Protein AF-A0AAW0N883-F1 (afdb_monomer)

Sequence (454 aa):
MCVWSLQRDTCVWSLQMDVCLEFTDGHVCLEFTDGHVRLEFTDGHVCLEFTDGHVCLEFTDGHVCLEFTDGHVCLEFTDGHVCLEFTDGHVCLEFTDGHVCLEFTEGRVCLEFTDGHVCLEFTDGHVCLEFTDGHVCLEFTDGHFTDGHVCLEFTDGHVCLEFTEGHVCLEFTDGHVCLVFTEGHVCLEFTDGHVCLEFTDGHVCLEFTDGHVCLEFTDGHVCLEFTDGHVCLEFTDGHVCLEFTDGHVCLEFTDGHVCLVFTEGHFTDGHVCLEFTDGHVCLEFTDGHVCLEFTYGHVCLEFTDGHVCLEFTYGHVCLEFTDGHVCLEFTDGHVCLEFTEGHVCLEFTDGHVCLEFTEGHVCLEFTDGHVCLEFTEGHVCLEFTDGHVCLEFTDGHVCLEFTEGHVCLEFTDGHVCLEFTDGHVCLEFTEGHVCLEFTDGHVCLEFTEGHVCL

Organism: NCBI:txid88201

pLDDT: mean 79.42, std 11.57, range [26.62, 93.44]

Nearest PDB structures (foldseek):
  7usl-assembly1_C  TM=2.737E-01  e=2.605E-02  Bordetella pertussis
  8vbb-assembly1_A  TM=4.787E-01  e=6.406E-01  Escherichia coli ETEC H10407

Secondary structure (DSSP, 8-state):
----B--S-----EEES-EEEEE-SSEEEEEEEESEEEEEESSSEEEEEESSSEEEEEESSSEEEEEESSSEEEEEESSSEEEEEESSSEEEEEESSSEEEEEESSSEEEEEESSSEEEEEESSSEEEEEESSSEEEEEE--S--SS-EEEEEESSSEEEEEESSSEEEEEESSSEEEEEESSSEEEEEESSSEEEEEESSSEEEEEESSSEEEEEESSSEEEEEESS-EEEEEESS-EEEEEESS-EEEEEESS-EEEEEE---S---EEEEEEESS-EEEEEESSEEEEEEEEEEEEEEEESS-EEEEEEEEEEEEEEEEEEEEEEEEEEEEEEEEEEEEEEEEEEEEEEEEEEEEEEEEEEEEEEEEEEEEEEEEEEEEEEEEEEEEEEEEEEEEEEEEEEEEEEEEEEEEEEEEEEEEEEEEEEESS-EEEEEESS-EEEEEESS-EEE-

Structure (mmCIF, N/CA/C/O backbone):
data_AF-A0AAW0N883-F1
#
_entry.id   AF-A0AAW0N883-F1
#
loop_
_atom_site.group_PDB
_atom_site.id
_atom_site.type_symbol
_atom_site.label_atom_id
_atom_site.label_alt_id
_atom_site.label_comp_id
_atom_site.label_asym_id
_atom_site.label_entity_id
_atom_site.label_seq_id
_atom_site.pdbx_PDB_ins_code
_atom_site.Cartn_x
_atom_site.Cartn_y
_atom_site.Cartn_z
_atom_site.occupancy
_atom_site.B_iso_or_equiv
_atom_site.auth_seq_id
_atom_site.auth_comp_id
_atom_site.auth_asym_id
_atom_site.auth_atom_id
_atom_site.pdbx_PDB_model_num
ATOM 1 N N . MET A 1 1 ? 24.106 11.051 -55.561 1.00 28.86 1 MET A N 1
ATOM 2 C CA . MET A 1 1 ? 23.904 9.588 -55.616 1.00 28.86 1 MET A CA 1
ATOM 3 C C . MET A 1 1 ? 25.074 8.920 -56.320 1.00 28.86 1 MET A C 1
ATOM 5 O O . MET A 1 1 ? 25.087 8.837 -57.543 1.00 28.86 1 MET A O 1
ATOM 9 N N . CYS A 1 2 ? 26.056 8.468 -55.549 1.00 26.62 2 CYS A N 1
ATOM 10 C CA . CYS A 1 2 ? 27.020 7.457 -55.973 1.00 26.62 2 CYS A CA 1
ATOM 11 C C . CYS A 1 2 ? 26.987 6.379 -54.889 1.00 26.62 2 CYS A C 1
ATOM 13 O O . CYS A 1 2 ? 27.340 6.687 -53.759 1.00 26.62 2 CYS A O 1
ATOM 15 N N . VAL A 1 3 ? 26.534 5.170 -55.222 1.00 28.33 3 VAL A N 1
ATOM 16 C CA . VAL A 1 3 ? 26.579 4.010 -54.318 1.00 28.33 3 VAL A CA 1
ATOM 17 C C . VAL A 1 3 ? 27.965 3.380 -54.460 1.00 28.33 3 VAL A C 1
ATOM 19 O O . VAL A 1 3 ? 28.366 3.043 -55.578 1.00 28.33 3 VAL A O 1
ATOM 22 N N . TRP A 1 4 ? 28.707 3.255 -53.361 1.00 41.22 4 TRP A N 1
ATOM 23 C CA . TRP A 1 4 ? 29.978 2.530 -53.306 1.00 41.22 4 TRP A CA 1
ATOM 24 C C . TRP A 1 4 ? 29.843 1.381 -52.306 1.00 41.22 4 TRP A C 1
ATOM 26 O O . TRP A 1 4 ? 29.486 1.617 -51.162 1.00 41.22 4 TRP A O 1
ATOM 36 N N . SER A 1 5 ? 30.157 0.158 -52.740 1.00 34.50 5 SER A N 1
ATOM 37 C CA . SER A 1 5 ? 30.382 -0.997 -51.863 1.00 34.50 5 SER A CA 1
ATOM 38 C C . SER A 1 5 ? 31.886 -1.074 -51.592 1.00 34.50 5 SER A C 1
ATOM 40 O O . SER A 1 5 ? 32.677 -1.228 -52.530 1.00 34.50 5 SER A O 1
ATOM 42 N N . LEU A 1 6 ? 32.290 -0.895 -50.335 1.00 44.47 6 LEU A N 1
ATOM 43 C CA . LEU A 1 6 ? 33.683 -0.970 -49.894 1.00 44.47 6 LEU A CA 1
ATOM 44 C C . LEU A 1 6 ? 33.851 -2.198 -48.997 1.00 44.47 6 LEU A C 1
ATOM 46 O O . LEU A 1 6 ? 33.347 -2.234 -47.883 1.00 44.47 6 LEU A O 1
ATOM 50 N N . GLN A 1 7 ? 34.578 -3.205 -49.487 1.00 38.75 7 GLN A N 1
ATOM 51 C CA . GLN A 1 7 ? 35.046 -4.329 -48.676 1.00 38.75 7 GLN A CA 1
ATOM 52 C C . GLN A 1 7 ? 36.512 -4.103 -48.306 1.00 38.75 7 GLN A C 1
ATOM 54 O O . GLN A 1 7 ? 37.372 -4.120 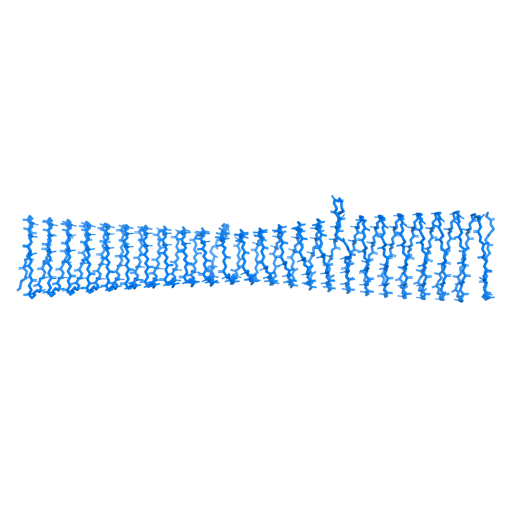-49.189 1.00 38.75 7 GLN A O 1
ATOM 59 N N . ARG A 1 8 ? 36.753 -3.974 -46.993 1.00 45.19 8 ARG A N 1
ATOM 60 C CA . ARG A 1 8 ? 38.046 -3.836 -46.298 1.00 45.19 8 ARG A CA 1
ATOM 61 C C . ARG A 1 8 ? 38.832 -2.567 -46.619 1.00 45.19 8 ARG A C 1
ATOM 63 O O . ARG A 1 8 ? 39.471 -2.511 -47.657 1.00 45.19 8 ARG A O 1
ATOM 70 N N . ASP A 1 9 ? 38.843 -1.619 -45.680 1.00 45.81 9 ASP A N 1
ATOM 71 C CA . ASP A 1 9 ? 40.021 -0.837 -45.260 1.00 45.81 9 ASP A CA 1
ATOM 72 C C . ASP A 1 9 ? 39.614 0.168 -44.162 1.00 45.81 9 ASP A C 1
ATOM 74 O O . ASP A 1 9 ? 38.611 0.866 -44.299 1.00 45.81 9 ASP A O 1
ATOM 78 N N . THR A 1 10 ? 40.403 0.272 -43.086 1.00 41.50 10 THR A N 1
ATOM 79 C CA . THR A 1 10 ? 40.262 1.309 -42.048 1.00 41.50 10 THR A CA 1
ATOM 80 C C . THR A 1 10 ? 40.417 2.693 -42.683 1.00 41.50 10 THR A C 1
ATOM 82 O O . THR A 1 10 ? 41.489 3.044 -43.178 1.00 41.50 10 THR A O 1
ATOM 85 N N . CYS A 1 11 ? 39.346 3.483 -42.688 1.00 46.03 11 CYS A N 1
ATOM 86 C CA . CYS A 1 11 ? 39.259 4.749 -43.411 1.00 46.03 11 CYS A CA 1
ATOM 87 C C . CYS A 1 11 ? 38.809 5.864 -42.466 1.00 46.03 11 CYS A C 1
ATOM 89 O O . CYS A 1 11 ? 37.650 5.850 -42.092 1.00 46.03 11 CYS A O 1
ATOM 91 N N . VAL A 1 12 ? 39.685 6.825 -42.139 1.00 44.03 12 VAL A N 1
ATOM 92 C CA . VAL A 1 12 ? 39.333 8.046 -41.381 1.00 44.03 12 VAL A CA 1
ATOM 93 C C . VAL A 1 12 ? 39.118 9.202 -42.363 1.00 44.03 12 VAL A C 1
ATOM 95 O O . VAL A 1 12 ? 40.051 9.575 -43.080 1.00 44.03 12 VAL A O 1
ATOM 98 N N . TRP A 1 13 ? 37.909 9.769 -42.406 1.00 56.28 13 TRP A N 1
ATOM 99 C CA . TRP A 1 13 ? 37.547 10.918 -43.249 1.00 56.28 13 TRP A CA 1
ATOM 100 C C . TRP A 1 13 ? 36.710 11.923 -42.448 1.00 56.28 13 TRP A C 1
ATOM 102 O O . TRP A 1 13 ? 35.840 11.503 -41.695 1.00 56.28 13 TRP A O 1
ATOM 112 N N . SER A 1 14 ? 36.947 13.223 -42.667 1.00 52.41 14 SER A N 1
ATOM 113 C CA . SER A 1 14 ? 36.079 14.318 -42.208 1.00 52.41 14 SER A CA 1
ATOM 114 C C . SER A 1 14 ? 35.226 14.791 -43.389 1.00 52.41 14 SER A C 1
ATOM 116 O O . SER A 1 14 ? 35.772 15.126 -44.451 1.00 52.41 14 SER A O 1
ATOM 118 N N . LEU A 1 15 ? 33.899 14.739 -43.244 1.00 63.50 15 LEU A N 1
ATOM 119 C CA . LEU A 1 15 ? 32.936 14.962 -44.328 1.00 63.50 15 LEU A CA 1
ATOM 120 C C . LEU A 1 15 ? 31.948 16.091 -43.988 1.00 63.50 15 LEU A C 1
ATOM 122 O O . LEU A 1 15 ? 31.505 16.235 -42.853 1.00 63.50 15 LEU A O 1
ATOM 126 N N . GLN A 1 16 ? 31.612 16.889 -45.008 1.00 59.91 16 GLN A N 1
ATOM 127 C CA . GLN A 1 16 ? 30.646 17.993 -44.937 1.00 59.91 16 GLN A CA 1
ATOM 128 C C . GLN A 1 16 ? 29.803 17.997 -46.230 1.00 59.91 16 GLN A C 1
ATOM 130 O O . GLN A 1 16 ? 29.987 18.833 -47.121 1.00 59.91 16 GLN A O 1
ATOM 135 N N . MET A 1 17 ? 29.001 16.941 -46.418 1.00 65.25 17 MET A N 1
ATOM 136 C CA . MET A 1 17 ? 28.198 16.670 -47.624 1.00 65.25 17 MET A CA 1
ATOM 137 C C . MET A 1 17 ? 27.158 15.565 -47.369 1.00 65.25 17 MET A C 1
ATOM 139 O O . MET A 1 17 ? 27.331 14.781 -46.444 1.00 65.25 17 MET A O 1
ATOM 143 N N . ASP A 1 18 ? 26.156 15.427 -48.245 1.00 73.81 18 ASP A N 1
ATOM 144 C CA . ASP A 1 18 ? 25.191 14.317 -48.176 1.00 73.81 18 ASP A CA 1
ATOM 145 C C . ASP A 1 18 ? 25.838 12.966 -48.546 1.00 73.81 18 ASP A C 1
ATOM 147 O O . ASP A 1 18 ? 26.464 12.838 -49.611 1.00 73.81 18 ASP A O 1
ATOM 151 N N . VAL A 1 19 ? 25.653 11.940 -47.709 1.00 77.44 19 VAL A N 1
ATOM 152 C CA . VAL A 1 19 ? 26.286 10.614 -47.858 1.00 77.44 19 VAL A CA 1
ATOM 153 C C . VAL A 1 19 ? 25.252 9.485 -47.806 1.00 77.44 19 VAL A C 1
ATOM 155 O O . VAL A 1 19 ? 24.372 9.485 -46.954 1.00 77.44 19 VAL A O 1
ATOM 158 N N . CYS A 1 20 ? 25.377 8.508 -48.719 1.00 78.19 20 CYS A N 1
ATOM 159 C CA . CYS A 1 20 ? 24.611 7.252 -48.710 1.00 78.19 20 CYS A CA 1
ATOM 160 C C . CYS A 1 20 ? 25.530 6.054 -49.019 1.00 78.19 20 CYS A C 1
ATOM 162 O O . CYS A 1 20 ? 26.065 6.009 -50.134 1.00 78.19 20 CYS A O 1
ATOM 164 N N . LEU A 1 21 ? 25.735 5.118 -48.079 1.00 79.00 21 LEU A N 1
ATOM 165 C CA . LEU A 1 21 ? 26.652 3.966 -48.227 1.00 79.00 21 LEU A CA 1
ATOM 166 C C . LEU A 1 21 ? 26.127 2.686 -47.548 1.00 79.00 21 LEU A C 1
ATOM 168 O O . LEU A 1 21 ? 25.365 2.765 -46.595 1.00 79.00 21 LEU A O 1
ATOM 172 N N . GLU A 1 22 ? 26.606 1.527 -48.014 1.00 79.69 22 GLU A N 1
ATOM 173 C CA . GLU A 1 22 ? 26.299 0.192 -47.472 1.00 79.69 22 GLU A CA 1
ATOM 174 C C . GLU A 1 22 ? 27.605 -0.562 -47.149 1.00 79.69 22 GLU A C 1
ATOM 176 O O . GLU A 1 22 ? 28.523 -0.617 -47.983 1.00 79.69 22 GLU A O 1
ATOM 181 N N . PHE A 1 23 ? 27.678 -1.178 -45.967 1.00 80.75 23 PHE A N 1
ATOM 182 C CA . PHE A 1 23 ? 28.825 -1.938 -45.467 1.00 80.75 23 PHE A CA 1
ATOM 183 C C . PHE A 1 23 ? 28.403 -3.331 -44.988 1.00 80.75 23 PHE A C 1
ATOM 185 O O . PHE A 1 23 ? 27.416 -3.494 -44.280 1.00 80.75 23 PHE A O 1
ATOM 192 N N . THR A 1 24 ? 29.180 -4.355 -45.346 1.00 74.06 24 THR A N 1
ATOM 193 C CA . THR A 1 24 ? 28.873 -5.749 -44.974 1.00 74.06 24 THR A CA 1
ATOM 194 C C . THR A 1 24 ? 29.702 -6.290 -43.812 1.00 74.06 24 THR A C 1
ATOM 196 O O . THR A 1 24 ? 29.228 -7.175 -43.117 1.00 74.06 24 THR A O 1
ATOM 199 N N . ASP A 1 25 ? 30.961 -5.857 -43.669 1.00 71.25 25 ASP A N 1
ATOM 200 C CA . ASP A 1 25 ? 31.864 -6.258 -42.581 1.00 71.25 25 ASP A CA 1
ATOM 201 C C . ASP A 1 25 ? 33.001 -5.235 -42.396 1.00 71.25 25 ASP A C 1
ATOM 203 O O . ASP A 1 25 ? 33.308 -4.445 -43.297 1.00 71.25 25 ASP A O 1
ATOM 207 N N . GLY A 1 26 ? 33.675 -5.280 -41.242 1.00 75.94 26 GLY A N 1
ATOM 208 C CA . GLY A 1 26 ? 34.957 -4.602 -41.023 1.00 75.94 26 GLY A CA 1
ATOM 209 C C . GLY A 1 26 ? 34.969 -3.569 -39.897 1.00 75.94 26 GLY A C 1
ATOM 210 O O . GLY A 1 26 ? 34.112 -3.568 -39.025 1.00 75.94 26 GLY A O 1
ATOM 211 N N . HIS A 1 27 ? 36.005 -2.724 -39.896 1.00 81.81 27 HIS A N 1
ATOM 212 C CA . HIS A 1 27 ? 36.180 -1.636 -38.930 1.00 81.81 27 HIS A CA 1
ATOM 213 C C . HIS A 1 27 ? 35.985 -0.291 -39.635 1.00 81.81 27 HIS A C 1
ATOM 215 O O . HIS A 1 27 ? 36.748 0.021 -40.558 1.00 81.81 27 HIS A O 1
ATOM 221 N N . VAL A 1 28 ? 35.006 0.500 -39.200 1.00 82.44 28 VAL A N 1
ATOM 222 C CA . VAL A 1 28 ? 34.668 1.803 -39.793 1.00 82.44 28 VAL A CA 1
ATOM 223 C C . VAL A 1 28 ? 34.820 2.899 -38.741 1.00 82.44 28 VAL A C 1
ATOM 225 O O . VAL A 1 28 ? 34.260 2.778 -37.659 1.00 82.44 28 VAL A O 1
ATOM 228 N N . CYS A 1 29 ? 35.587 3.952 -39.055 1.00 82.81 29 CYS A N 1
ATOM 229 C CA . CYS A 1 29 ? 35.807 5.094 -38.159 1.00 82.81 29 CYS A CA 1
ATOM 230 C C . CYS A 1 29 ? 35.694 6.425 -38.921 1.00 82.81 29 CYS A C 1
ATOM 232 O O . CYS A 1 29 ? 36.586 6.717 -39.717 1.00 82.81 29 CYS A O 1
ATOM 234 N N . LEU A 1 30 ? 34.645 7.228 -38.718 1.00 81.44 30 LEU A N 1
ATOM 235 C CA . LEU A 1 30 ? 34.397 8.460 -39.497 1.00 81.44 30 LEU A CA 1
ATOM 236 C C . LEU A 1 30 ? 33.946 9.632 -38.616 1.00 81.44 30 LEU A C 1
ATOM 238 O O . LEU A 1 30 ? 33.353 9.418 -37.568 1.00 81.44 30 LEU A O 1
ATOM 242 N N . GLU A 1 31 ? 34.177 10.857 -39.095 1.00 83.00 31 GLU A N 1
ATOM 243 C CA . GLU A 1 31 ? 33.776 12.100 -38.424 1.00 83.00 31 GLU A CA 1
ATOM 244 C C . GLU A 1 31 ? 32.958 12.979 -39.387 1.00 83.00 31 GLU A C 1
ATOM 246 O O . GLU A 1 31 ? 33.355 13.228 -40.537 1.00 83.00 31 GLU A O 1
ATOM 251 N N . PHE A 1 32 ? 31.814 13.470 -38.919 1.00 81.94 32 PHE A N 1
ATOM 252 C CA . PHE A 1 32 ? 30.891 14.313 -39.669 1.00 81.94 32 PHE A CA 1
ATOM 253 C C . PHE A 1 32 ? 30.612 15.602 -38.904 1.00 81.94 32 PHE A C 1
ATOM 255 O O . PHE A 1 32 ? 30.341 15.597 -37.710 1.00 81.94 32 PHE A O 1
ATOM 262 N N . THR A 1 33 ? 30.651 16.723 -39.619 1.00 79.56 33 THR A N 1
ATOM 263 C CA . THR A 1 33 ? 30.409 18.041 -39.005 1.00 79.56 33 THR A CA 1
ATOM 264 C C . THR A 1 33 ? 29.004 18.575 -39.254 1.00 79.56 33 THR A C 1
ATOM 266 O O . THR A 1 33 ? 28.511 19.321 -38.421 1.00 79.56 33 THR A O 1
ATOM 269 N N . ASP A 1 34 ? 28.395 18.250 -40.400 1.00 75.94 34 ASP A N 1
ATOM 270 C CA . ASP A 1 34 ? 27.036 18.656 -40.796 1.00 75.94 34 ASP A CA 1
ATOM 271 C C . ASP A 1 34 ? 26.612 17.873 -42.065 1.00 75.94 34 ASP A C 1
ATOM 273 O O . ASP A 1 34 ? 27.469 17.405 -42.833 1.00 75.94 34 ASP A O 1
ATOM 277 N N . GLY A 1 35 ? 25.308 17.785 -42.336 1.00 79.44 35 GLY A N 1
ATOM 278 C CA . GLY A 1 35 ? 24.719 17.242 -43.566 1.00 79.44 35 GLY A CA 1
ATOM 279 C C . GLY A 1 35 ? 23.687 16.129 -43.352 1.00 79.44 35 GLY A C 1
ATOM 280 O O . GLY A 1 35 ? 23.312 15.803 -42.229 1.00 79.44 35 GLY A O 1
ATOM 281 N N . HIS A 1 36 ? 23.213 15.538 -44.457 1.00 83.69 36 HIS A N 1
ATOM 282 C CA . HIS A 1 36 ? 22.334 14.365 -44.420 1.00 83.69 36 HIS A CA 1
ATOM 283 C C . HIS A 1 36 ? 23.135 13.068 -44.606 1.00 83.69 36 HIS A C 1
ATOM 285 O O . HIS A 1 36 ? 23.721 12.836 -45.670 1.00 83.69 36 HIS A O 1
ATOM 291 N N . VAL A 1 37 ? 23.131 12.192 -43.603 1.00 85.94 37 VAL A N 1
ATOM 292 C CA . VAL A 1 37 ? 23.878 10.927 -43.615 1.00 85.94 37 VAL A CA 1
ATOM 293 C C . VAL A 1 37 ? 22.913 9.748 -43.563 1.00 85.94 37 VAL A C 1
ATOM 295 O O . VAL A 1 37 ? 22.081 9.669 -42.669 1.00 85.94 37 VAL A O 1
ATOM 298 N N . ARG A 1 38 ? 23.036 8.820 -44.521 1.00 88.06 38 ARG A N 1
ATOM 299 C CA . ARG A 1 38 ? 22.338 7.529 -44.520 1.00 88.06 38 ARG A CA 1
ATOM 300 C C . ARG A 1 38 ? 23.330 6.378 -44.681 1.00 88.06 38 ARG A C 1
ATOM 302 O O . ARG A 1 38 ? 23.991 6.318 -45.716 1.00 88.06 38 ARG A O 1
ATOM 309 N N . LEU A 1 39 ? 23.448 5.472 -43.715 1.00 86.19 39 LEU A N 1
ATOM 310 C CA . LEU A 1 39 ? 24.367 4.326 -43.807 1.00 86.19 39 LEU A CA 1
ATOM 311 C C . LEU A 1 39 ? 23.680 3.029 -43.377 1.00 86.19 39 LEU A C 1
ATOM 313 O O . LEU A 1 39 ? 22.863 3.044 -42.468 1.00 86.19 39 LEU A O 1
ATOM 317 N N . GLU A 1 40 ? 24.046 1.918 -44.007 1.00 86.50 40 GLU A N 1
ATOM 318 C CA . GLU A 1 40 ? 23.516 0.588 -43.682 1.00 86.50 40 GLU A CA 1
ATOM 319 C C . GLU A 1 40 ? 24.689 -0.369 -43.402 1.00 86.50 40 GLU A C 1
ATOM 321 O O . GLU A 1 40 ? 25.656 -0.414 -44.175 1.00 86.50 40 GLU A O 1
ATOM 326 N N . PHE A 1 41 ? 24.626 -1.113 -42.296 1.00 86.31 41 PHE A N 1
ATOM 327 C CA . PHE A 1 41 ? 25.672 -2.018 -41.814 1.00 86.31 41 PHE A CA 1
ATOM 328 C C . PHE A 1 41 ? 25.101 -3.399 -41.486 1.00 86.31 41 PHE A C 1
ATOM 330 O O . PHE A 1 41 ? 24.129 -3.526 -40.750 1.00 86.31 41 PHE A O 1
ATOM 337 N N . THR A 1 42 ? 25.731 -4.459 -41.993 1.00 84.38 42 THR A N 1
ATOM 338 C CA . THR A 1 42 ? 25.331 -5.833 -41.639 1.00 84.38 42 THR A CA 1
ATOM 339 C C . THR A 1 42 ? 26.028 -6.357 -40.379 1.00 84.38 42 THR A C 1
ATOM 341 O O . THR A 1 42 ? 25.397 -7.048 -39.597 1.00 84.38 42 THR A O 1
ATOM 344 N N . ASP A 1 43 ? 27.325 -6.089 -40.210 1.00 77.62 43 ASP A N 1
ATOM 345 C CA . ASP A 1 43 ? 28.148 -6.568 -39.086 1.00 77.62 43 ASP A CA 1
ATOM 346 C C . ASP A 1 43 ? 29.455 -5.744 -39.031 1.00 77.62 43 ASP A C 1
ATOM 348 O O . ASP A 1 43 ? 29.847 -5.102 -40.017 1.00 77.62 43 ASP A O 1
ATOM 352 N N . GLY A 1 44 ? 30.173 -5.786 -37.911 1.00 81.62 44 GLY A N 1
ATOM 353 C CA . GLY A 1 44 ? 31.506 -5.213 -37.748 1.00 81.62 44 GLY A CA 1
ATOM 354 C C . GLY A 1 44 ? 31.673 -4.348 -36.502 1.00 81.62 44 GLY A C 1
ATOM 355 O O . GLY A 1 44 ? 30.895 -4.402 -35.558 1.00 81.62 44 GLY A O 1
ATOM 356 N N . HIS A 1 45 ? 32.742 -3.552 -36.495 1.00 85.25 45 HIS A N 1
ATOM 357 C CA . HIS A 1 45 ? 33.019 -2.574 -35.445 1.00 85.25 45 HIS A CA 1
ATOM 358 C C . HIS A 1 45 ? 32.927 -1.164 -36.029 1.00 85.25 45 HIS A C 1
ATOM 360 O O . HIS A 1 45 ? 33.703 -0.814 -36.927 1.00 85.25 45 HIS A O 1
ATOM 366 N N . VAL A 1 46 ? 32.014 -0.350 -35.515 1.00 87.12 46 VAL A N 1
ATOM 367 C CA . VAL A 1 46 ? 31.719 0.981 -36.052 1.00 87.12 46 VAL A CA 1
ATOM 368 C C . VAL A 1 46 ? 31.945 2.036 -34.976 1.00 87.12 46 VAL A C 1
ATOM 370 O O . VAL A 1 46 ? 31.438 1.903 -33.869 1.00 87.12 46 VAL A O 1
ATOM 373 N N . CYS A 1 47 ? 32.713 3.076 -35.305 1.00 87.94 47 CYS A N 1
ATOM 374 C CA . CYS A 1 47 ? 32.911 4.258 -34.466 1.00 87.94 47 CYS A CA 1
ATOM 375 C C . CYS A 1 47 ? 32.630 5.523 -35.288 1.00 87.94 47 CYS A C 1
ATOM 377 O O . CYS A 1 47 ? 33.353 5.772 -36.253 1.00 87.94 47 CYS A O 1
ATOM 379 N N . LEU A 1 48 ? 31.606 6.313 -34.966 1.00 87.31 48 LEU A N 1
ATOM 380 C CA . LEU A 1 48 ? 31.297 7.541 -35.715 1.00 87.31 48 LEU A CA 1
ATOM 381 C C . LEU A 1 48 ? 31.085 8.724 -34.770 1.00 87.31 48 LEU A C 1
ATOM 383 O O . LEU A 1 48 ? 30.461 8.570 -33.729 1.00 87.31 48 LEU A O 1
ATOM 387 N N . GLU A 1 49 ? 31.558 9.895 -35.180 1.00 86.94 49 GLU A N 1
ATOM 388 C CA . GLU A 1 49 ? 31.376 11.157 -34.455 1.00 86.94 49 GLU A CA 1
ATOM 389 C C . GLU A 1 49 ? 30.587 12.140 -35.332 1.00 86.94 49 GLU A C 1
ATOM 391 O O . GLU A 1 49 ? 30.908 12.319 -36.516 1.00 86.94 49 GLU A O 1
ATOM 396 N N . PHE A 1 50 ? 29.558 12.774 -34.766 1.00 87.25 50 PHE A N 1
ATOM 397 C CA . PHE A 1 50 ? 28.678 13.728 -35.441 1.00 87.25 50 PHE A CA 1
ATOM 398 C C . PHE A 1 50 ? 28.522 15.010 -34.620 1.00 87.25 50 PHE A C 1
ATOM 400 O O . PHE A 1 50 ? 28.120 14.976 -33.462 1.00 87.25 50 PHE A O 1
ATOM 407 N N . THR A 1 51 ? 28.787 16.164 -35.233 1.00 85.56 51 THR A N 1
ATOM 408 C CA . THR A 1 51 ? 28.552 17.458 -34.569 1.00 85.56 51 THR A CA 1
ATOM 409 C C . THR A 1 51 ? 27.112 17.960 -34.726 1.00 85.56 51 THR A C 1
ATOM 411 O O . THR A 1 51 ? 26.566 18.502 -33.777 1.00 85.56 51 THR A O 1
ATOM 414 N N . ASP A 1 52 ? 26.520 17.836 -35.915 1.00 81.56 52 ASP A N 1
ATOM 415 C CA . ASP A 1 52 ? 25.162 18.307 -36.237 1.00 81.56 52 ASP A CA 1
ATOM 416 C C . ASP A 1 52 ? 24.668 17.591 -37.515 1.00 81.56 52 ASP A C 1
ATOM 418 O O . ASP A 1 52 ? 25.451 16.952 -38.234 1.00 81.56 52 ASP A O 1
ATOM 422 N N . GLY A 1 53 ? 23.382 17.719 -37.832 1.00 83.75 53 GLY A N 1
ATOM 423 C CA . GLY A 1 53 ? 22.784 17.300 -39.095 1.00 83.75 53 GLY A CA 1
ATOM 424 C C . GLY A 1 53 ? 21.617 16.327 -38.944 1.00 83.75 53 GLY A C 1
ATOM 425 O O . GLY A 1 53 ? 20.974 16.216 -37.903 1.00 83.75 53 GLY A O 1
ATOM 426 N N . HIS A 1 54 ? 21.309 15.626 -40.035 1.00 86.94 54 HIS A N 1
ATOM 427 C CA . HIS A 1 54 ? 20.254 14.615 -40.075 1.00 86.94 54 HIS A CA 1
ATOM 428 C C . HIS A 1 54 ? 20.866 13.249 -40.381 1.00 86.94 54 HIS A C 1
ATOM 430 O O . HIS A 1 54 ? 21.399 13.040 -41.476 1.00 86.94 54 HIS A O 1
ATOM 436 N N . VAL A 1 55 ? 20.760 12.313 -39.443 1.00 89.06 55 VAL A N 1
ATOM 437 C CA . VAL A 1 55 ? 21.436 11.015 -39.504 1.00 89.06 55 VAL A CA 1
ATOM 438 C C . VAL A 1 55 ? 20.413 9.884 -39.484 1.00 89.06 55 VAL A C 1
ATOM 440 O O . VAL A 1 55 ? 19.531 9.853 -38.632 1.00 89.06 55 VAL A O 1
ATOM 443 N N . CYS A 1 56 ? 20.531 8.950 -40.429 1.00 90.38 56 CYS A N 1
ATOM 444 C CA . CYS A 1 56 ? 19.752 7.714 -40.472 1.00 90.38 56 CYS A CA 1
ATOM 445 C C . CYS A 1 56 ? 20.689 6.510 -40.636 1.00 90.38 56 CYS A C 1
ATOM 447 O O . CYS A 1 56 ? 21.338 6.402 -41.679 1.00 90.38 56 CYS A O 1
ATOM 449 N N . LEU A 1 57 ? 20.779 5.614 -39.651 1.00 89.12 57 LEU A N 1
ATOM 450 C CA . LEU A 1 57 ? 21.639 4.424 -39.742 1.00 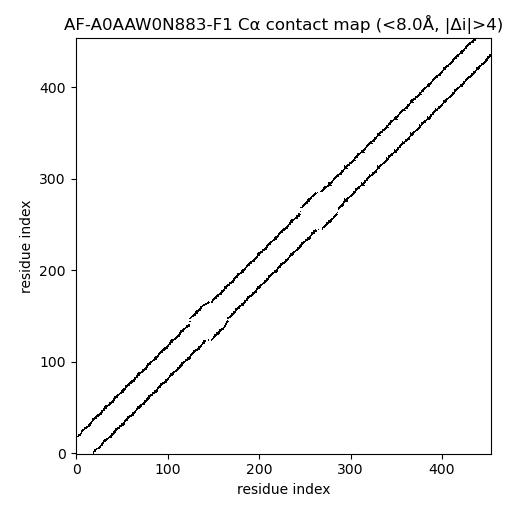89.12 57 LEU A CA 1
ATOM 451 C C . LEU A 1 57 ? 20.845 3.147 -39.466 1.00 89.12 57 LEU A C 1
ATOM 453 O O . LEU A 1 57 ? 20.031 3.123 -38.553 1.00 89.12 57 LEU A O 1
ATOM 457 N N . GLU A 1 58 ? 21.120 2.093 -40.227 1.00 89.69 58 GLU A N 1
ATOM 458 C CA . GLU A 1 58 ? 20.516 0.767 -40.042 1.00 89.69 58 GLU A CA 1
ATOM 459 C C . GLU A 1 58 ? 21.638 -0.251 -39.759 1.00 89.69 58 GLU A C 1
ATOM 461 O O . GLU A 1 58 ? 22.622 -0.314 -40.507 1.00 89.69 58 GLU A O 1
ATOM 466 N N . PHE A 1 59 ? 21.509 -1.034 -38.687 1.00 88.88 59 PHE A N 1
ATOM 467 C CA . PHE A 1 59 ? 22.479 -2.036 -38.238 1.00 88.88 59 PHE A CA 1
ATOM 468 C C . PHE A 1 59 ? 21.800 -3.388 -38.007 1.00 88.88 59 PHE A C 1
ATOM 470 O O . PHE A 1 59 ? 20.808 -3.484 -37.292 1.00 88.88 59 PHE A O 1
ATOM 477 N N . THR A 1 60 ? 22.353 -4.461 -38.572 1.00 87.25 60 THR A N 1
ATOM 478 C CA . THR A 1 60 ? 21.859 -5.820 -38.284 1.00 87.25 60 THR A CA 1
ATOM 479 C C . THR A 1 60 ? 22.523 -6.444 -37.051 1.00 87.25 60 THR A C 1
ATOM 481 O O . THR A 1 60 ? 21.839 -7.102 -36.283 1.00 87.25 60 THR A O 1
ATOM 484 N N . ASP A 1 61 ? 23.835 -6.278 -36.870 1.00 82.81 61 ASP A N 1
ATOM 485 C CA . ASP A 1 61 ? 24.612 -6.833 -35.748 1.00 82.81 61 ASP A CA 1
ATOM 486 C C . ASP A 1 61 ? 25.942 -6.053 -35.614 1.00 82.81 61 ASP A C 1
ATOM 488 O O . ASP A 1 61 ? 26.294 -5.234 -36.477 1.00 82.81 61 ASP A O 1
ATOM 492 N N . GLY A 1 62 ? 26.712 -6.321 -34.562 1.00 85.19 62 GLY A N 1
ATOM 493 C CA . GLY A 1 62 ? 28.089 -5.870 -34.389 1.00 85.19 62 GLY A CA 1
ATOM 494 C C . GLY A 1 62 ? 28.329 -5.064 -33.114 1.00 85.19 62 GLY A C 1
ATOM 495 O O . GLY A 1 62 ? 27.549 -5.073 -32.167 1.00 85.19 62 GLY A O 1
ATOM 496 N N . HIS A 1 63 ? 29.465 -4.367 -33.076 1.00 87.94 63 HIS A N 1
ATOM 497 C CA . HIS A 1 63 ? 29.835 -3.472 -31.981 1.00 87.94 63 HIS A CA 1
ATOM 498 C C . HIS A 1 63 ? 29.841 -2.026 -32.473 1.00 87.94 63 HIS A C 1
ATOM 500 O O . HIS A 1 63 ? 30.663 -1.663 -33.322 1.00 87.94 63 HIS A O 1
ATOM 506 N N . VAL A 1 64 ? 28.964 -1.194 -31.925 1.00 90.12 64 VAL A N 1
ATOM 507 C CA . VAL A 1 64 ? 28.731 0.170 -32.404 1.00 90.12 64 VAL A CA 1
ATOM 508 C C . VAL A 1 64 ? 29.003 1.172 -31.287 1.00 90.12 64 VAL A C 1
ATOM 510 O O . VAL A 1 64 ? 28.500 1.021 -30.180 1.00 90.12 64 VAL A O 1
ATOM 513 N N . CYS A 1 65 ? 29.804 2.197 -31.582 1.00 91.19 65 CYS A N 1
ATOM 514 C CA . CYS A 1 65 ? 30.042 3.339 -30.703 1.00 91.19 65 CYS A CA 1
ATOM 515 C C . CYS A 1 65 ? 29.791 4.639 -31.475 1.00 91.19 65 CYS A C 1
ATOM 517 O O . CYS A 1 65 ? 30.497 4.887 -32.454 1.00 91.19 65 CYS A O 1
ATOM 519 N N . LEU A 1 66 ? 28.816 5.458 -31.081 1.00 89.94 66 LEU A N 1
ATOM 520 C CA . LEU A 1 66 ? 28.531 6.730 -31.761 1.00 89.94 66 LEU A CA 1
ATOM 521 C C . LEU A 1 66 ? 28.479 7.887 -30.763 1.00 89.94 66 LEU A C 1
ATOM 523 O O . LEU A 1 66 ? 27.935 7.727 -29.676 1.00 89.94 66 LEU A O 1
ATOM 527 N N . GLU A 1 67 ? 28.995 9.042 -31.167 1.00 90.25 67 GLU A N 1
ATOM 528 C CA . GLU A 1 67 ? 28.942 10.286 -30.391 1.00 90.25 67 GLU A CA 1
ATOM 529 C C . GLU A 1 67 ? 28.239 11.370 -31.218 1.00 90.25 67 GLU A C 1
ATOM 531 O O . GLU A 1 67 ? 28.584 11.591 -32.387 1.00 90.25 67 GLU A O 1
ATOM 536 N N . PHE A 1 68 ? 27.250 12.034 -30.620 1.00 88.75 68 PHE A N 1
ATOM 537 C CA . PHE A 1 68 ? 26.443 13.081 -31.239 1.00 88.75 68 PHE A CA 1
ATOM 538 C C . PHE A 1 68 ? 26.403 14.329 -30.356 1.00 88.75 68 PHE A C 1
ATOM 540 O O . PHE A 1 68 ? 26.011 14.267 -29.194 1.00 88.75 68 PHE A O 1
ATOM 547 N N . THR A 1 69 ? 26.749 15.486 -30.920 1.00 87.50 69 THR A N 1
ATOM 548 C CA . THR A 1 69 ? 26.616 16.763 -30.200 1.00 87.50 69 THR A CA 1
ATOM 549 C C . THR A 1 69 ? 25.217 17.378 -30.340 1.00 87.50 69 THR A C 1
ATOM 551 O O . THR A 1 69 ? 24.690 17.878 -29.356 1.00 87.50 69 THR A O 1
ATOM 554 N N . ASP A 1 70 ? 24.621 17.372 -31.535 1.00 83.75 70 ASP A N 1
ATOM 555 C CA . ASP A 1 70 ? 23.280 17.920 -31.816 1.00 83.75 70 ASP A CA 1
ATOM 556 C C . ASP A 1 70 ? 22.705 17.264 -33.093 1.00 83.75 70 ASP A C 1
ATOM 558 O O . ASP A 1 70 ? 23.408 16.549 -33.822 1.00 83.75 70 ASP A O 1
ATOM 562 N N . GLY A 1 71 ? 21.433 17.519 -33.393 1.00 85.31 71 GLY A N 1
ATOM 563 C CA . GLY A 1 71 ? 20.795 17.208 -34.668 1.00 85.31 71 GLY A CA 1
ATOM 564 C C . GLY A 1 71 ? 19.563 16.311 -34.559 1.00 85.31 71 GLY A C 1
ATOM 565 O O . GLY A 1 71 ? 18.915 16.181 -33.522 1.00 85.31 71 GLY A O 1
ATOM 566 N N . HIS A 1 72 ? 19.196 15.702 -35.687 1.00 87.81 72 HIS A N 1
ATOM 567 C CA . HIS A 1 72 ? 18.080 14.763 -35.785 1.00 87.81 72 HIS A CA 1
ATOM 568 C C . HIS A 1 72 ? 18.594 13.374 -36.159 1.00 87.81 72 HIS A C 1
ATOM 570 O O . HIS A 1 72 ? 19.107 13.183 -37.267 1.00 87.81 72 HIS A O 1
ATOM 576 N N . VAL A 1 73 ? 18.414 12.402 -35.271 1.00 89.88 73 VAL A N 1
ATOM 577 C CA . VAL A 1 73 ? 18.999 11.065 -35.394 1.00 89.88 73 VAL A CA 1
ATOM 578 C C . VAL A 1 73 ? 17.902 10.004 -35.418 1.00 89.88 73 VAL A C 1
ATOM 580 O O . VAL A 1 73 ? 17.010 10.005 -34.575 1.00 89.88 73 VAL A O 1
ATOM 583 N N . CYS A 1 74 ? 17.968 9.096 -36.393 1.00 90.75 74 CYS A N 1
ATOM 584 C CA . CYS A 1 74 ? 17.117 7.910 -36.482 1.00 90.75 74 CYS A CA 1
ATOM 585 C C . CYS A 1 74 ? 17.988 6.663 -36.662 1.00 90.75 74 CYS A C 1
ATOM 587 O O . CYS A 1 74 ? 18.654 6.549 -37.693 1.00 90.75 74 CYS A O 1
ATOM 589 N N . LEU A 1 75 ? 18.013 5.745 -35.696 1.00 89.75 75 LEU A N 1
ATOM 590 C CA . LEU A 1 75 ? 18.803 4.513 -35.806 1.00 89.75 75 LEU A CA 1
ATOM 591 C C . LEU A 1 75 ? 17.927 3.271 -35.631 1.00 89.75 75 LEU A C 1
ATOM 593 O O . LEU A 1 75 ? 17.060 3.253 -34.767 1.00 89.75 75 LEU A O 1
ATOM 597 N N . GLU A 1 76 ? 18.195 2.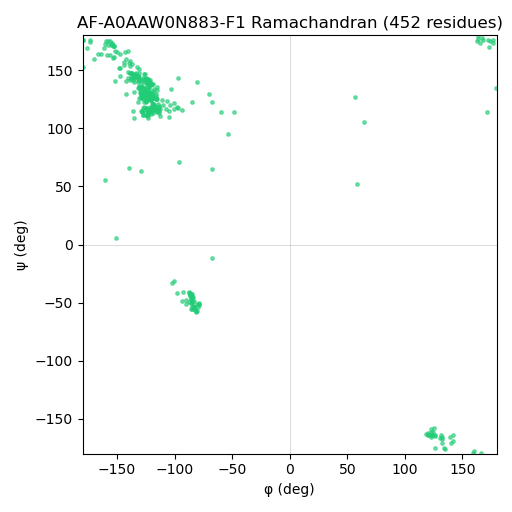236 -36.419 1.00 90.56 76 GLU A N 1
ATOM 598 C CA . GLU A 1 76 ? 17.540 0.928 -36.320 1.00 90.56 76 GLU A CA 1
ATOM 599 C C . GLU A 1 76 ? 18.607 -0.147 -36.085 1.00 90.56 76 GLU A C 1
ATOM 601 O O . GLU A 1 76 ? 19.598 -0.211 -36.822 1.00 90.56 76 GLU A O 1
ATOM 606 N N . PHE A 1 77 ? 18.413 -0.978 -35.064 1.00 89.19 77 PHE A N 1
ATOM 607 C CA . PHE A 1 77 ? 19.309 -2.063 -34.675 1.00 89.19 77 PHE A CA 1
ATOM 608 C C . PHE A 1 77 ? 18.533 -3.370 -34.522 1.00 89.19 77 PHE A C 1
ATOM 610 O O . PHE A 1 77 ? 17.544 -3.439 -33.797 1.00 89.19 77 PHE A O 1
ATOM 617 N N . THR A 1 78 ? 19.003 -4.440 -35.161 1.00 87.75 78 THR A N 1
ATOM 618 C CA . THR A 1 78 ? 18.426 -5.775 -34.940 1.00 87.75 78 THR A CA 1
ATOM 619 C C . THR A 1 78 ? 19.056 -6.497 -33.741 1.00 87.75 78 THR A C 1
ATOM 621 O O . THR A 1 78 ? 18.333 -7.137 -32.991 1.00 87.75 78 THR A O 1
ATOM 624 N N . ASP A 1 79 ? 20.376 -6.423 -33.556 1.00 84.62 79 ASP A N 1
ATOM 625 C CA . ASP A 1 79 ? 21.115 -7.069 -32.455 1.00 84.62 79 ASP A CA 1
ATOM 626 C C . ASP A 1 79 ? 22.480 -6.363 -32.262 1.00 84.62 79 ASP A C 1
ATOM 628 O O . ASP A 1 79 ? 22.864 -5.489 -33.051 1.00 84.62 79 ASP A O 1
ATOM 632 N N . GLY A 1 80 ? 23.238 -6.755 -31.240 1.00 86.19 80 GLY A N 1
ATOM 633 C CA . GLY A 1 80 ? 24.643 -6.407 -31.057 1.00 86.19 80 GLY A CA 1
ATOM 634 C C . GLY A 1 80 ? 24.954 -5.704 -29.736 1.00 86.19 80 GLY A C 1
ATOM 635 O O . GLY A 1 80 ? 24.196 -5.730 -28.770 1.00 86.19 80 GLY A O 1
ATOM 636 N N . HIS A 1 81 ? 26.131 -5.081 -29.678 1.00 88.12 81 HIS A N 1
ATOM 637 C CA . HIS A 1 81 ? 26.579 -4.283 -28.537 1.00 88.12 81 HIS A CA 1
ATOM 638 C C . HIS A 1 81 ? 26.698 -2.817 -28.948 1.00 88.12 81 HIS A C 1
ATOM 640 O O . HIS A 1 81 ? 27.561 -2.469 -29.760 1.00 88.12 81 HIS A O 1
ATOM 646 N N . VAL A 1 82 ? 25.870 -1.958 -28.365 1.00 89.88 82 VAL A N 1
ATOM 647 C CA . VAL A 1 82 ? 25.721 -0.566 -28.790 1.00 89.88 82 VAL A CA 1
ATOM 648 C C . VAL A 1 82 ? 26.034 0.374 -27.630 1.00 89.88 82 VAL A C 1
ATOM 650 O O . VAL A 1 82 ? 25.517 0.207 -26.530 1.00 89.88 82 VAL A O 1
ATOM 653 N N . CYS A 1 83 ? 26.889 1.366 -27.877 1.00 90.81 83 CYS A N 1
ATOM 654 C CA . CYS A 1 83 ? 27.178 2.457 -26.949 1.00 90.81 83 CYS A CA 1
ATOM 655 C C . CYS A 1 83 ? 26.982 3.797 -27.662 1.00 90.81 83 CYS A C 1
ATOM 657 O O . CYS A 1 83 ? 27.716 4.074 -28.612 1.00 90.81 83 CYS A O 1
ATOM 659 N N . LEU A 1 84 ? 26.019 4.616 -27.242 1.00 89.44 84 LEU A N 1
ATOM 660 C CA . LEU A 1 84 ? 25.774 5.927 -27.855 1.00 89.44 84 LEU A CA 1
ATOM 661 C C . LEU A 1 84 ? 25.840 7.038 -26.808 1.00 89.44 84 LEU A C 1
ATOM 663 O O . LEU A 1 84 ? 25.315 6.875 -25.712 1.00 89.44 84 LEU A O 1
ATOM 667 N N . GLU A 1 85 ? 26.432 8.167 -27.180 1.00 89.19 85 GLU A N 1
ATOM 668 C CA . GLU A 1 85 ? 26.496 9.379 -26.360 1.00 89.19 85 GLU A CA 1
ATOM 669 C C . GLU A 1 85 ? 25.869 10.543 -27.135 1.00 89.19 85 GLU A C 1
ATOM 671 O O . GLU A 1 85 ? 26.222 10.787 -28.295 1.00 89.19 85 GLU A O 1
ATOM 676 N N . PHE A 1 86 ? 24.921 11.240 -26.509 1.00 87.19 86 PHE A N 1
ATOM 677 C CA . PHE A 1 86 ? 24.187 12.364 -27.086 1.00 87.19 86 PHE A CA 1
ATOM 678 C C . PHE A 1 86 ? 24.222 13.571 -26.150 1.00 87.19 86 PHE A C 1
ATOM 680 O O . PHE A 1 86 ? 23.806 13.485 -24.996 1.00 87.19 86 PHE A O 1
ATOM 687 N N . THR A 1 87 ? 24.656 14.724 -26.659 1.00 85.44 87 THR A N 1
ATOM 688 C CA . THR A 1 87 ? 24.604 15.976 -25.890 1.00 85.44 87 THR A CA 1
ATOM 689 C C . THR A 1 87 ? 23.246 16.683 -26.007 1.00 85.44 87 THR A C 1
ATOM 691 O O . THR A 1 87 ? 22.705 17.092 -24.989 1.00 85.44 87 THR A O 1
ATOM 694 N N . ASP A 1 88 ? 22.683 16.834 -27.211 1.00 80.81 88 ASP A N 1
ATOM 695 C CA . ASP A 1 88 ? 21.373 17.470 -27.452 1.00 80.81 88 ASP A CA 1
ATOM 696 C C . ASP A 1 88 ? 20.728 16.909 -28.741 1.00 80.81 88 ASP A C 1
ATOM 698 O O . ASP A 1 88 ? 21.359 16.176 -29.513 1.00 80.81 88 ASP A O 1
ATOM 702 N N . GLY A 1 89 ? 19.465 17.257 -28.990 1.00 82.88 89 GLY A N 1
ATOM 703 C CA . GLY A 1 89 ? 18.784 17.052 -30.263 1.00 82.88 89 GLY A CA 1
ATOM 704 C C . GLY A 1 89 ? 17.499 16.227 -30.180 1.00 82.88 89 GLY A C 1
ATOM 705 O O . GLY A 1 89 ? 16.817 16.128 -29.157 1.00 82.88 89 GLY A O 1
ATOM 706 N N . HIS A 1 90 ? 17.117 15.661 -31.324 1.00 85.06 90 HIS A N 1
ATOM 707 C CA . HIS A 1 90 ? 15.931 14.822 -31.477 1.00 85.06 90 HIS A CA 1
ATOM 708 C C . HIS A 1 90 ? 16.334 13.421 -31.927 1.00 85.06 90 HIS A C 1
ATOM 710 O O . HIS A 1 90 ? 16.805 13.249 -33.055 1.00 85.06 90 HIS A O 1
ATOM 716 N N . VAL A 1 91 ? 16.101 12.427 -31.075 1.00 86.69 91 VAL A N 1
ATOM 717 C CA . VAL A 1 91 ? 16.598 11.064 -31.270 1.00 86.69 91 VAL A CA 1
ATOM 718 C C . VAL A 1 91 ? 15.442 10.069 -31.307 1.00 86.69 91 VAL A C 1
ATOM 720 O O . VAL A 1 91 ? 14.588 10.059 -30.424 1.00 86.69 91 VAL A O 1
ATOM 723 N N . CYS A 1 92 ? 15.436 9.222 -32.334 1.00 88.50 92 CYS A N 1
ATOM 724 C CA . CYS A 1 92 ? 14.550 8.070 -32.466 1.00 88.50 92 CYS A CA 1
ATOM 725 C C . CYS A 1 92 ? 15.394 6.808 -32.663 1.00 88.50 92 CYS A C 1
ATOM 727 O O . CYS A 1 92 ? 16.105 6.726 -33.666 1.00 88.50 92 CYS A O 1
ATOM 729 N N . LEU A 1 93 ? 15.330 5.841 -31.748 1.00 88.12 93 LEU A N 1
ATOM 730 C CA . LEU A 1 93 ? 16.038 4.565 -31.895 1.00 88.12 93 LEU A CA 1
ATOM 731 C C . LEU A 1 93 ? 15.066 3.390 -31.788 1.00 88.12 93 LEU A C 1
ATOM 733 O O . LEU A 1 93 ? 14.188 3.397 -30.933 1.00 88.12 93 LEU A O 1
ATOM 737 N N . GLU A 1 94 ? 15.271 2.382 -32.625 1.00 89.31 94 GLU A N 1
ATOM 738 C CA . GLU A 1 94 ? 14.531 1.119 -32.602 1.00 89.31 94 GLU A CA 1
ATOM 739 C C . GLU A 1 94 ? 15.528 -0.033 -32.439 1.00 89.31 94 GLU A C 1
ATOM 741 O O . GLU A 1 94 ? 16.509 -0.119 -33.186 1.00 89.31 94 GLU A O 1
ATOM 746 N N . PHE A 1 95 ? 15.295 -0.895 -31.451 1.00 87.69 95 PHE A N 1
ATOM 747 C CA . PHE A 1 95 ? 16.128 -2.049 -31.127 1.00 87.69 95 PHE A CA 1
ATOM 748 C C . PHE A 1 95 ? 15.274 -3.314 -31.031 1.00 87.69 95 PHE A C 1
ATOM 750 O O . PHE A 1 95 ? 14.294 -3.364 -30.290 1.00 87.69 95 PHE A O 1
ATOM 757 N N . THR A 1 96 ? 15.665 -4.374 -31.739 1.00 86.44 96 THR A N 1
ATOM 758 C CA . THR A 1 96 ? 15.011 -5.684 -31.577 1.00 86.44 96 THR A CA 1
ATOM 759 C C . THR A 1 96 ? 15.602 -6.493 -30.413 1.00 86.44 96 THR A C 1
ATOM 761 O O . THR A 1 96 ? 14.843 -7.101 -29.671 1.00 86.44 96 THR A O 1
ATOM 764 N N . ASP A 1 97 ? 16.926 -6.522 -30.245 1.00 83.12 97 ASP A N 1
ATOM 765 C CA . ASP A 1 97 ? 17.627 -7.258 -29.177 1.00 83.12 97 ASP A CA 1
ATOM 766 C C . ASP A 1 97 ? 19.025 -6.635 -28.948 1.00 83.12 97 ASP A C 1
ATOM 768 O O . ASP A 1 97 ? 19.455 -5.737 -29.685 1.00 83.12 97 ASP A O 1
ATOM 772 N N . GLY A 1 98 ? 19.756 -7.120 -27.945 1.00 84.88 98 GLY A N 1
ATOM 773 C CA . GLY A 1 98 ? 21.177 -6.860 -27.748 1.00 84.88 98 GLY A CA 1
ATOM 774 C C . GLY A 1 98 ? 21.527 -6.242 -26.395 1.00 84.88 98 GLY A C 1
ATOM 775 O O . GLY A 1 98 ? 20.761 -6.251 -25.432 1.00 84.88 98 GLY A O 1
ATOM 776 N N . HIS A 1 99 ? 22.747 -5.717 -26.306 1.00 86.25 99 HIS A N 1
ATOM 777 C CA . HIS A 1 99 ? 23.253 -5.011 -25.131 1.00 86.25 99 HIS A CA 1
ATOM 778 C C . HIS A 1 99 ? 23.473 -3.540 -25.468 1.00 86.25 99 HIS A C 1
ATOM 780 O O . HIS A 1 99 ? 24.377 -3.207 -26.242 1.00 86.25 99 HIS A O 1
ATOM 786 N N . VAL A 1 100 ? 22.684 -2.663 -24.858 1.00 87.62 100 VAL A N 1
ATOM 787 C CA . VAL A 1 100 ? 22.631 -1.245 -25.214 1.00 87.62 100 VAL A CA 1
ATOM 788 C C . VAL A 1 100 ? 22.994 -0.384 -24.007 1.00 87.62 100 VAL A C 1
ATOM 790 O O . VAL A 1 100 ? 22.462 -0.567 -22.915 1.00 87.62 100 VAL A O 1
ATOM 793 N N . CYS A 1 101 ? 23.913 0.559 -24.204 1.00 88.06 101 CYS A N 1
ATOM 794 C CA . CYS A 1 101 ? 24.251 1.599 -23.235 1.00 88.06 101 CYS A CA 1
ATOM 795 C C . CYS A 1 101 ? 24.105 2.968 -23.898 1.00 88.06 101 CYS A C 1
ATOM 797 O O . CYS A 1 101 ? 24.823 3.239 -24.862 1.00 88.06 101 CYS A O 1
ATOM 799 N N . LEU A 1 102 ? 23.200 3.817 -23.411 1.00 86.50 102 LEU A N 1
ATOM 800 C CA . LEU A 1 102 ? 23.005 5.164 -23.955 1.00 86.50 102 LEU A CA 1
ATOM 801 C C . LEU A 1 102 ? 23.163 6.219 -22.862 1.00 86.50 102 LEU A C 1
ATOM 803 O O . LEU A 1 102 ? 22.644 6.043 -21.764 1.00 86.50 102 LEU A O 1
ATOM 807 N N . GLU A 1 103 ? 23.824 7.318 -23.199 1.00 86.25 103 GLU A N 1
ATOM 808 C CA . GLU A 1 103 ? 23.970 8.494 -22.340 1.00 86.25 103 GLU A CA 1
ATOM 809 C C . GLU A 1 103 ? 23.408 9.719 -23.070 1.00 86.25 103 GLU A C 1
ATOM 811 O O . GLU A 1 103 ? 23.779 9.991 -24.217 1.00 86.25 103 GLU A O 1
ATOM 816 N N . PHE A 1 104 ? 22.491 10.437 -22.419 1.00 83.06 104 PHE A N 1
ATOM 817 C CA . PHE A 1 104 ? 21.837 11.630 -22.953 1.00 83.06 104 PHE A CA 1
ATOM 818 C C . PHE A 1 104 ? 21.953 12.795 -21.972 1.00 83.06 104 PHE A C 1
ATOM 820 O O . PHE A 1 104 ? 21.512 12.695 -20.828 1.00 83.06 104 PHE A O 1
ATOM 827 N N . THR A 1 105 ? 22.483 13.929 -22.431 1.00 80.38 105 THR A N 1
ATOM 828 C CA . THR A 1 105 ? 22.528 15.148 -21.610 1.00 80.38 105 THR A CA 1
ATOM 829 C C . THR A 1 105 ? 21.222 15.948 -21.696 1.00 80.38 105 THR A C 1
ATOM 831 O O . THR A 1 105 ? 20.615 16.215 -20.666 1.00 80.38 105 THR A O 1
ATOM 834 N N . GLU A 1 106 ? 20.767 16.318 -22.897 1.00 74.75 106 GLU A N 1
ATOM 835 C CA . GLU A 1 106 ? 19.524 17.073 -23.131 1.00 74.75 106 GLU A CA 1
ATOM 836 C C . GLU A 1 106 ? 18.783 16.551 -24.385 1.00 74.75 106 GLU A C 1
ATOM 838 O O . GLU A 1 106 ? 19.337 15.812 -25.204 1.00 74.75 106 GLU A O 1
ATOM 843 N N . GLY A 1 107 ? 17.517 16.952 -24.562 1.00 74.81 107 GLY A N 1
ATOM 844 C CA . GLY A 1 107 ? 16.802 16.808 -25.837 1.00 74.81 107 GLY A CA 1
ATOM 845 C C . GLY A 1 107 ? 15.468 16.061 -25.765 1.00 74.81 107 GLY A C 1
ATOM 846 O O . GLY A 1 107 ? 14.783 16.030 -24.740 1.00 74.81 107 GLY A O 1
ATOM 847 N N . ARG A 1 108 ? 15.030 15.512 -26.907 1.00 80.00 108 ARG A N 1
ATOM 848 C CA . ARG A 1 108 ? 13.825 14.665 -26.991 1.00 80.00 108 ARG A CA 1
ATOM 849 C C . ARG A 1 108 ? 14.173 13.299 -27.540 1.00 80.00 108 ARG A C 1
ATOM 851 O O . ARG A 1 108 ? 14.670 13.209 -28.665 1.00 80.00 108 ARG A O 1
ATOM 858 N N . VAL A 1 109 ? 13.828 12.267 -26.784 1.00 82.50 109 VAL A N 1
ATOM 859 C CA . VAL A 1 109 ? 14.225 10.893 -27.069 1.00 82.50 109 VAL A CA 1
ATOM 860 C C . VAL A 1 109 ? 12.992 9.998 -27.141 1.00 82.50 109 VAL A C 1
ATOM 862 O O . VAL A 1 109 ? 12.155 9.996 -26.240 1.00 82.50 109 VAL A O 1
ATOM 865 N N . CYS A 1 110 ? 12.896 9.245 -28.232 1.00 84.00 110 CYS A N 1
ATOM 866 C CA . CYS A 1 110 ? 11.929 8.172 -28.426 1.00 84.00 110 CYS A CA 1
ATOM 867 C C . CYS A 1 110 ? 12.691 6.871 -28.676 1.00 84.00 110 CYS A C 1
ATOM 869 O O . CYS A 1 110 ? 13.384 6.781 -29.692 1.00 84.00 110 CYS A O 1
ATOM 871 N N . LEU A 1 111 ? 12.574 5.891 -27.780 1.00 84.69 111 LEU A N 1
ATOM 872 C CA . LEU A 1 111 ? 13.201 4.579 -27.958 1.00 84.69 111 LEU A CA 1
ATOM 873 C C . LEU A 1 111 ? 12.151 3.471 -27.943 1.00 84.69 111 LEU A C 1
ATOM 875 O O . LEU A 1 111 ? 11.247 3.494 -27.114 1.00 84.69 111 LEU A O 1
ATOM 879 N N . GLU A 1 112 ? 12.319 2.495 -28.824 1.00 85.94 112 GLU A N 1
ATOM 880 C CA . GLU A 1 112 ? 11.513 1.277 -28.869 1.00 85.94 112 GLU A CA 1
ATOM 881 C C . GLU A 1 112 ? 12.447 0.068 -28.761 1.00 85.94 112 GLU A C 1
ATOM 883 O O . GLU A 1 112 ? 13.417 -0.043 -29.518 1.00 85.94 112 GLU A O 1
ATOM 888 N N . PHE A 1 113 ? 12.175 -0.815 -27.800 1.00 85.38 113 PHE A N 1
ATOM 889 C CA . PHE A 1 113 ? 12.939 -2.032 -27.541 1.00 85.38 113 PHE A CA 1
ATOM 890 C C . PHE A 1 113 ? 12.010 -3.246 -27.510 1.00 85.38 113 PHE A C 1
ATOM 892 O O . PHE A 1 113 ? 11.022 -3.273 -26.776 1.00 85.38 113 PHE A O 1
ATOM 899 N N . THR A 1 114 ? 12.347 -4.288 -28.271 1.00 84.88 114 THR A N 1
ATOM 900 C CA . THR A 1 114 ? 11.615 -5.562 -28.186 1.00 84.88 114 THR A CA 1
ATOM 901 C C . THR A 1 114 ? 12.155 -6.473 -27.074 1.00 84.88 114 THR A C 1
ATOM 903 O O . THR A 1 114 ? 11.358 -7.062 -26.356 1.00 84.88 114 THR A O 1
ATOM 906 N N . ASP A 1 115 ? 13.474 -6.603 -26.918 1.00 80.50 115 ASP A N 1
ATOM 907 C CA . ASP A 1 115 ? 14.127 -7.444 -25.897 1.00 80.50 115 ASP A CA 1
ATOM 908 C C . ASP A 1 115 ? 15.558 -6.921 -25.623 1.00 80.50 115 ASP A C 1
ATOM 910 O O . ASP A 1 115 ? 16.041 -6.001 -26.295 1.00 80.50 115 ASP A O 1
ATOM 914 N N . GLY A 1 116 ? 16.254 -7.511 -24.653 1.00 82.44 116 GLY A N 1
ATOM 915 C CA . GLY A 1 116 ? 17.687 -7.336 -24.431 1.00 82.44 116 GLY A CA 1
ATOM 916 C C . GLY A 1 116 ? 18.055 -6.764 -23.061 1.00 82.44 116 GLY A C 1
ATOM 917 O O . GLY A 1 116 ? 17.290 -6.781 -22.097 1.00 82.44 116 GLY A O 1
ATOM 918 N N . HIS A 1 117 ? 19.293 -6.282 -22.955 1.00 83.12 117 HIS A N 1
ATOM 919 C CA . HIS A 1 117 ? 19.825 -5.646 -21.751 1.00 83.12 117 HIS A CA 1
ATOM 920 C C . HIS A 1 117 ? 20.139 -4.182 -22.032 1.00 83.12 117 HIS A C 1
ATOM 922 O O . HIS A 1 117 ? 21.060 -3.880 -22.799 1.00 83.12 117 HIS A O 1
ATOM 928 N N . VAL A 1 118 ? 19.421 -3.281 -21.370 1.00 84.75 118 VAL A N 1
ATOM 929 C CA . VAL A 1 118 ? 19.480 -1.847 -21.650 1.00 84.75 118 VAL A CA 1
ATOM 930 C C . VAL A 1 118 ? 19.879 -1.083 -20.392 1.00 84.75 118 VAL A C 1
ATOM 932 O O . VAL A 1 118 ? 19.260 -1.233 -19.341 1.00 84.75 118 VAL A O 1
ATOM 935 N N . CYS A 1 119 ? 20.910 -0.247 -20.513 1.00 84.19 119 CYS A N 1
ATOM 936 C CA . CYS A 1 119 ? 21.292 0.738 -19.507 1.00 84.19 119 CYS A CA 1
ATOM 937 C C . CYS A 1 119 ? 21.196 2.137 -20.118 1.00 84.19 119 CYS A C 1
ATOM 939 O O . CYS A 1 119 ? 21.915 2.415 -21.081 1.00 84.19 119 CYS A O 1
ATOM 941 N N . LEU A 1 120 ? 20.348 3.007 -19.572 1.00 82.62 120 LEU A N 1
ATOM 942 C CA . LEU A 1 120 ? 20.232 4.394 -20.029 1.00 82.62 120 LEU A CA 1
ATOM 943 C C . LEU A 1 120 ? 20.526 5.363 -18.887 1.00 82.62 120 LEU A C 1
ATOM 945 O O . LEU A 1 120 ? 20.041 5.170 -17.774 1.00 82.62 120 LEU A O 1
ATOM 949 N N . GLU A 1 121 ? 21.269 6.417 -19.195 1.00 81.75 121 GLU A N 1
ATOM 950 C CA . GLU A 1 121 ? 21.509 7.543 -18.296 1.00 81.75 121 GLU A CA 1
ATOM 951 C C . GLU A 1 121 ? 21.006 8.828 -18.960 1.00 81.75 121 GLU A C 1
ATOM 953 O O . GLU A 1 121 ? 21.353 9.123 -20.109 1.00 81.75 121 GLU A O 1
ATOM 958 N N . PHE A 1 122 ? 20.162 9.572 -18.246 1.00 76.69 122 PHE A N 1
ATOM 959 C CA . PHE A 1 122 ? 19.584 10.831 -18.711 1.00 76.69 122 PHE A CA 1
ATOM 960 C C . PHE A 1 122 ? 19.844 11.946 -17.698 1.00 76.69 122 PHE A C 1
ATOM 962 O O . PHE A 1 122 ? 19.540 11.802 -16.514 1.00 76.69 122 PHE A O 1
ATOM 969 N N . THR A 1 123 ? 20.341 13.092 -18.164 1.00 73.44 123 THR A N 1
ATOM 970 C CA . THR A 1 123 ? 20.479 14.287 -17.317 1.00 73.44 123 THR A CA 1
ATOM 971 C C . THR A 1 123 ? 19.225 15.175 -17.360 1.00 73.44 123 THR A C 1
ATOM 973 O O . THR A 1 123 ? 18.732 15.555 -16.304 1.00 73.44 123 THR A O 1
ATOM 976 N N . ASP A 1 124 ? 18.677 15.492 -18.544 1.00 68.94 124 ASP A N 1
ATOM 977 C CA . ASP A 1 124 ? 17.445 16.289 -18.728 1.00 68.94 124 ASP A CA 1
ATOM 978 C C . ASP A 1 124 ? 16.769 15.981 -20.090 1.00 68.94 124 ASP A C 1
ATOM 980 O O . ASP A 1 124 ? 17.385 15.426 -21.003 1.00 68.94 124 ASP A O 1
ATOM 984 N N . GLY A 1 125 ? 15.495 16.351 -20.261 1.00 69.19 125 GLY A N 1
ATOM 985 C CA . GLY A 1 125 ? 14.756 16.247 -21.525 1.00 69.19 125 GLY A CA 1
ATOM 986 C C . GLY A 1 125 ? 13.359 15.619 -21.444 1.00 69.19 125 GLY A C 1
ATOM 987 O O . GLY A 1 125 ? 12.785 15.399 -20.380 1.00 69.19 125 GLY A O 1
ATOM 988 N N . HIS A 1 126 ? 12.775 15.346 -22.615 1.00 71.12 126 HIS A N 1
ATOM 989 C CA . HIS A 1 126 ? 11.521 14.589 -22.735 1.00 71.12 126 HIS A CA 1
ATOM 990 C C . HIS A 1 126 ? 11.811 13.194 -23.275 1.00 71.12 126 HIS A C 1
ATOM 992 O O . HIS A 1 126 ? 12.363 13.067 -24.374 1.00 71.12 126 HIS A O 1
ATOM 998 N N . VAL A 1 127 ? 11.389 12.171 -22.535 1.00 75.50 127 VAL A N 1
ATOM 999 C CA . VAL A 1 127 ? 11.710 10.777 -22.839 1.00 75.50 127 VAL A CA 1
ATOM 1000 C C . VAL A 1 127 ? 10.425 9.960 -22.954 1.00 75.50 127 VAL A C 1
ATOM 1002 O O . VAL A 1 127 ? 9.599 9.940 -22.042 1.00 75.50 127 VAL A O 1
ATOM 1005 N N . CYS A 1 128 ? 10.280 9.282 -24.091 1.00 78.38 128 CYS A N 1
ATOM 1006 C CA . CYS A 1 128 ? 9.265 8.262 -24.330 1.00 78.38 128 CYS A CA 1
ATOM 1007 C C . CYS A 1 128 ? 9.973 6.944 -24.643 1.00 78.38 128 CYS A C 1
ATOM 1009 O O . CYS A 1 128 ? 10.701 6.888 -25.638 1.00 78.38 128 CYS A O 1
ATOM 1011 N N . LEU A 1 129 ? 9.765 5.909 -23.827 1.00 80.44 129 LEU A N 1
ATOM 1012 C CA . LEU A 1 129 ? 10.318 4.576 -24.087 1.00 80.44 129 LEU A CA 1
ATOM 1013 C C . LEU A 1 129 ? 9.206 3.533 -24.114 1.00 80.44 129 LEU A C 1
ATOM 1015 O O . LEU A 1 129 ? 8.310 3.565 -23.275 1.00 80.44 129 LEU A O 1
ATOM 1019 N N . GLU A 1 130 ? 9.319 2.594 -25.042 1.00 82.31 130 GLU A N 1
ATOM 1020 C CA . GLU A 1 130 ? 8.461 1.417 -25.132 1.00 82.31 130 GLU A CA 1
ATOM 1021 C C . GLU A 1 130 ? 9.341 0.166 -25.069 1.00 82.31 130 GLU A C 1
ATOM 1023 O O . GLU A 1 130 ? 10.301 0.037 -25.836 1.00 82.31 130 GLU A O 1
ATOM 1028 N N . PHE A 1 131 ? 9.038 -0.732 -24.132 1.00 81.44 131 PHE A N 1
ATOM 1029 C CA . PHE A 1 131 ? 9.746 -1.993 -23.930 1.00 81.44 131 PHE A CA 1
ATOM 1030 C C . PHE A 1 131 ? 8.762 -3.162 -23.957 1.00 81.44 131 PHE A C 1
ATOM 1032 O O . PHE A 1 131 ? 7.792 -3.197 -23.197 1.00 81.44 131 PHE A O 1
ATOM 1039 N N . THR A 1 132 ? 9.029 -4.158 -24.801 1.00 81.25 132 THR A N 1
ATOM 1040 C CA . THR A 1 132 ? 8.227 -5.391 -24.798 1.00 81.25 132 THR A CA 1
ATOM 1041 C C . THR A 1 132 ? 8.714 -6.391 -23.741 1.00 81.25 132 THR A C 1
ATOM 1043 O O . THR A 1 132 ? 7.888 -6.946 -23.027 1.00 81.25 132 THR A O 1
ATOM 1046 N N . ASP A 1 133 ? 10.023 -6.627 -23.622 1.00 76.44 133 ASP A N 1
ATOM 1047 C CA . ASP A 1 133 ? 10.628 -7.567 -22.662 1.00 76.44 133 ASP A CA 1
ATOM 1048 C C . ASP A 1 133 ? 12.084 -7.147 -22.351 1.00 76.44 133 ASP A C 1
ATOM 1050 O O . ASP A 1 133 ? 12.635 -6.235 -22.980 1.00 76.44 133 ASP A O 1
ATOM 1054 N N . GLY A 1 134 ? 12.722 -7.816 -21.391 1.00 77.44 134 GLY A N 1
ATOM 1055 C CA . GLY A 1 134 ? 14.156 -7.732 -21.133 1.00 77.44 134 GLY A CA 1
ATOM 1056 C C . GLY A 1 134 ? 14.533 -7.195 -19.750 1.00 77.44 134 GLY A C 1
ATOM 1057 O O . GLY A 1 134 ? 13.760 -7.193 -18.790 1.00 77.44 134 GLY A O 1
ATOM 1058 N N . HIS A 1 135 ? 15.793 -6.778 -19.624 1.00 77.12 135 HIS A N 1
ATOM 1059 C CA . HIS A 1 135 ? 16.351 -6.209 -18.399 1.00 77.12 135 HIS A CA 1
ATOM 1060 C C . HIS A 1 135 ? 16.717 -4.747 -18.620 1.00 77.12 135 HIS A C 1
ATOM 1062 O O . HIS A 1 135 ? 17.633 -4.447 -19.394 1.00 77.12 135 HIS A O 1
ATOM 1068 N N . VAL A 1 136 ? 16.057 -3.855 -17.888 1.00 81.50 136 VAL A N 1
ATOM 1069 C CA . VAL A 1 136 ? 16.204 -2.412 -18.066 1.00 81.50 136 VAL A CA 1
ATOM 1070 C C . VAL A 1 136 ? 16.686 -1.765 -16.773 1.00 81.50 136 VAL A C 1
ATOM 1072 O O . VAL A 1 136 ? 16.076 -1.930 -15.717 1.00 81.50 136 VAL A O 1
ATOM 1075 N N . CYS A 1 137 ? 17.773 -1.005 -16.878 1.00 78.88 137 CYS A N 1
ATOM 1076 C CA . CYS A 1 137 ? 18.255 -0.108 -15.836 1.00 78.88 137 CYS A CA 1
ATOM 1077 C C . CYS A 1 137 ? 18.253 1.329 -16.367 1.00 78.88 137 CYS A C 1
ATOM 1079 O O . CYS A 1 137 ? 18.941 1.606 -17.352 1.00 78.88 137 CYS A O 1
ATOM 1081 N N . LEU A 1 138 ? 17.516 2.236 -15.723 1.00 76.69 138 LEU A N 1
ATOM 1082 C CA . LEU A 1 138 ? 17.515 3.665 -16.070 1.00 76.69 138 LEU A CA 1
ATOM 1083 C C . LEU A 1 138 ? 17.914 4.504 -14.860 1.00 76.69 138 LEU A C 1
ATOM 1085 O O . LEU A 1 138 ? 17.403 4.283 -13.762 1.00 76.69 138 LEU A O 1
ATOM 1089 N N . GLU A 1 139 ? 18.782 5.483 -15.086 1.00 74.19 139 GLU A N 1
ATOM 1090 C CA . GLU A 1 139 ? 19.209 6.453 -14.079 1.00 74.19 139 GLU A CA 1
ATOM 1091 C C . GLU A 1 139 ? 18.958 7.882 -14.586 1.00 74.19 139 GLU A C 1
ATOM 1093 O O . GLU A 1 139 ? 19.315 8.221 -15.720 1.00 74.19 139 GLU A O 1
ATOM 1098 N N . PHE A 1 140 ? 18.336 8.714 -13.744 1.00 71.94 140 PHE A N 1
ATOM 1099 C CA . PHE A 1 140 ? 18.089 10.133 -14.013 1.00 71.94 140 PHE A CA 1
ATOM 1100 C C . PHE A 1 140 ? 18.821 11.011 -12.982 1.00 71.94 140 PHE A C 1
ATOM 1102 O O . PHE A 1 140 ? 18.522 10.948 -11.789 1.00 71.94 140 PHE A O 1
ATOM 1109 N N . THR A 1 141 ? 19.776 11.840 -13.426 1.00 61.44 141 THR A N 1
ATOM 1110 C CA . THR A 1 141 ? 20.753 12.531 -12.555 1.00 61.44 141 THR A CA 1
ATOM 1111 C C . THR A 1 141 ? 20.861 14.055 -12.780 1.00 61.44 141 THR A C 1
ATOM 1113 O O . THR A 1 141 ? 21.937 14.512 -13.130 1.00 61.44 141 THR A O 1
ATOM 1116 N N . ASP A 1 142 ? 19.820 14.879 -12.553 1.00 52.69 142 ASP A N 1
ATOM 1117 C CA . ASP A 1 142 ? 19.922 16.243 -11.942 1.00 52.69 142 ASP A CA 1
ATOM 1118 C C . ASP A 1 142 ? 18.553 16.968 -11.798 1.00 52.69 142 ASP A C 1
ATOM 1120 O O . ASP A 1 142 ? 17.610 16.741 -12.554 1.00 52.69 142 ASP A O 1
ATOM 1124 N N . GLY A 1 143 ? 18.471 17.871 -10.807 1.00 39.94 143 GLY A N 1
ATOM 1125 C CA . GLY A 1 143 ? 17.261 18.442 -10.192 1.00 39.94 143 GLY A CA 1
ATOM 1126 C C . GLY A 1 143 ? 16.772 19.792 -10.728 1.00 39.94 143 GLY A C 1
ATOM 1127 O O . GLY A 1 143 ? 16.847 20.825 -10.053 1.00 39.94 143 GLY A O 1
ATOM 1128 N N . HIS A 1 144 ? 16.238 19.801 -11.950 1.00 36.16 144 HIS A N 1
ATOM 1129 C CA . HIS A 1 144 ? 15.258 20.813 -12.353 1.00 36.16 144 HIS A CA 1
ATOM 1130 C C . HIS A 1 144 ? 14.455 20.354 -13.580 1.00 36.16 144 HIS A C 1
ATOM 1132 O O . HIS A 1 144 ? 14.341 21.089 -14.565 1.00 36.16 144 HIS A O 1
ATOM 1138 N N . PHE A 1 145 ? 13.800 19.190 -13.507 1.00 46.59 145 PHE A N 1
ATOM 1139 C CA . PHE A 1 145 ? 12.676 18.882 -14.399 1.00 46.59 145 PHE A CA 1
ATOM 1140 C C . PHE A 1 145 ? 11.488 19.803 -14.075 1.00 46.59 145 PHE A C 1
ATOM 1142 O O . PHE A 1 145 ? 10.424 19.380 -13.641 1.00 46.59 145 PHE A O 1
ATOM 1149 N N . THR A 1 146 ? 11.640 21.110 -14.281 1.00 43.25 146 THR A N 1
ATOM 1150 C CA . THR A 1 146 ? 10.523 22.050 -14.130 1.00 43.25 146 THR A CA 1
ATOM 1151 C C . THR A 1 146 ? 9.444 21.866 -15.200 1.00 43.25 146 THR A C 1
ATOM 1153 O O . THR A 1 146 ? 8.381 22.454 -15.042 1.00 43.25 146 THR A O 1
ATOM 1156 N N . ASP A 1 147 ? 9.708 21.083 -16.260 1.00 48.97 147 ASP A N 1
ATOM 1157 C CA . ASP A 1 147 ? 8.778 20.801 -17.374 1.00 48.97 147 ASP A CA 1
ATOM 1158 C C . ASP A 1 147 ? 8.990 19.413 -18.047 1.00 48.97 147 ASP A C 1
ATOM 1160 O O . ASP A 1 147 ? 8.361 19.124 -19.068 1.00 48.97 147 ASP A O 1
ATOM 1164 N N . GLY A 1 148 ? 9.880 18.549 -17.537 1.00 52.12 148 GLY A N 1
ATOM 1165 C CA . GLY A 1 148 ? 10.143 17.233 -18.139 1.00 52.12 148 GLY A CA 1
ATOM 1166 C C . GLY A 1 148 ? 9.100 16.192 -17.748 1.00 52.12 148 GLY A C 1
ATOM 1167 O O . GLY A 1 148 ? 8.654 16.140 -16.604 1.00 52.12 148 GLY A O 1
ATOM 1168 N N . HIS A 1 149 ? 8.715 15.364 -18.715 1.00 64.44 149 HIS A N 1
ATOM 1169 C CA . HIS A 1 149 ? 7.772 14.265 -18.538 1.00 64.44 149 HIS A CA 1
ATOM 1170 C C . HIS A 1 149 ? 8.449 12.986 -19.011 1.00 64.44 149 HIS A C 1
ATOM 1172 O O . HIS A 1 149 ? 8.930 12.940 -20.149 1.00 64.44 149 HIS A O 1
ATOM 1178 N N . VAL A 1 150 ? 8.468 11.977 -18.143 1.00 70.69 150 VAL A N 1
ATOM 1179 C CA . VAL A 1 150 ? 8.897 10.621 -18.483 1.00 70.69 150 VAL A CA 1
ATOM 1180 C C . VAL A 1 150 ? 7.644 9.765 -18.621 1.00 70.69 150 VAL A C 1
ATOM 1182 O O . VAL A 1 150 ? 6.855 9.665 -17.680 1.00 70.69 150 VAL A O 1
ATOM 1185 N N . CYS A 1 151 ? 7.454 9.191 -19.809 1.00 73.50 151 CYS A N 1
ATOM 1186 C CA . CYS A 1 151 ? 6.375 8.247 -20.092 1.00 73.50 151 CYS A CA 1
ATOM 1187 C C . CYS A 1 151 ? 6.979 6.942 -20.599 1.00 73.50 151 CYS A C 1
ATOM 1189 O O . CYS A 1 151 ? 7.563 6.941 -21.688 1.00 73.50 151 CYS A O 1
ATOM 1191 N N . LEU A 1 152 ? 6.864 5.870 -19.816 1.00 78.12 152 LEU A N 1
ATOM 1192 C CA . LEU A 1 152 ? 7.392 4.556 -20.185 1.00 78.12 152 LEU A CA 1
ATOM 1193 C C . LEU A 1 152 ? 6.275 3.513 -20.179 1.00 78.12 152 LEU A C 1
ATOM 1195 O O . LEU A 1 152 ? 5.454 3.505 -19.264 1.00 78.12 152 LEU A O 1
ATOM 1199 N N . GLU A 1 153 ? 6.295 2.626 -21.166 1.00 81.00 153 GLU A N 1
ATOM 1200 C CA . GLU A 1 153 ? 5.391 1.479 -21.264 1.00 81.00 153 GLU A CA 1
ATOM 1201 C C . GLU A 1 153 ? 6.220 0.190 -21.298 1.00 81.00 153 GLU A C 1
ATOM 1203 O O . GLU A 1 153 ? 7.151 0.062 -22.101 1.00 81.00 153 GLU A O 1
ATOM 1208 N N . PHE A 1 154 ? 5.898 -0.748 -20.407 1.00 81.12 154 PHE A N 1
ATOM 1209 C CA . PHE A 1 154 ? 6.554 -2.047 -20.285 1.00 81.12 154 PHE A CA 1
ATOM 1210 C C . PHE A 1 154 ? 5.518 -3.169 -20.357 1.00 81.12 154 PHE A C 1
ATOM 1212 O O . PHE A 1 154 ? 4.542 -3.182 -19.605 1.00 81.12 154 PHE A O 1
ATOM 1219 N N . THR A 1 155 ? 5.741 -4.150 -21.232 1.00 80.00 155 THR A N 1
ATOM 1220 C CA . THR A 1 155 ? 4.856 -5.326 -21.286 1.00 80.00 155 THR A CA 1
ATOM 1221 C C . THR A 1 155 ? 5.280 -6.417 -20.294 1.00 80.00 155 THR A C 1
ATOM 1223 O O . THR A 1 155 ? 4.419 -6.987 -19.633 1.00 80.00 155 THR A O 1
ATOM 1226 N N . ASP A 1 156 ? 6.576 -6.713 -20.173 1.00 75.62 156 ASP A N 1
ATOM 1227 C CA . ASP A 1 156 ? 7.125 -7.727 -19.256 1.00 75.62 156 ASP A CA 1
ATOM 1228 C C . ASP A 1 156 ? 8.600 -7.400 -18.925 1.00 75.62 156 ASP A C 1
ATOM 1230 O O . ASP A 1 156 ? 9.208 -6.510 -19.531 1.00 75.62 156 ASP A O 1
ATOM 1234 N N . GLY A 1 157 ? 9.190 -8.122 -17.972 1.00 76.19 157 GLY A N 1
ATOM 1235 C CA . GLY A 1 157 ? 10.628 -8.129 -17.716 1.00 76.19 157 GLY A CA 1
ATOM 1236 C C . GLY A 1 157 ? 11.042 -7.677 -16.314 1.00 76.19 157 GLY A C 1
ATOM 1237 O O . GLY A 1 157 ? 10.274 -7.686 -15.350 1.00 76.19 157 GLY A O 1
ATOM 1238 N N . HIS A 1 158 ? 12.323 -7.328 -16.181 1.00 76.62 158 HIS A N 1
ATOM 1239 C CA . HIS A 1 158 ? 12.911 -6.845 -14.932 1.00 76.62 158 HIS A CA 1
ATOM 1240 C C . HIS A 1 158 ? 13.347 -5.391 -15.085 1.00 76.62 158 HIS A C 1
ATOM 1242 O O . HIS A 1 158 ? 14.279 -5.098 -15.841 1.00 76.62 158 HIS A O 1
ATOM 1248 N N . VAL A 1 159 ? 12.722 -4.504 -14.318 1.00 81.56 159 VAL A N 1
ATOM 1249 C CA . VAL A 1 159 ? 12.920 -3.059 -14.436 1.00 81.56 159 VAL A CA 1
ATOM 1250 C C . VAL A 1 159 ? 13.445 -2.495 -13.121 1.00 81.56 159 VAL A C 1
ATOM 1252 O O . VAL A 1 159 ? 12.832 -2.682 -12.072 1.00 81.56 159 VAL A O 1
ATOM 1255 N N . CYS A 1 160 ? 14.579 -1.796 -13.187 1.00 80.50 160 CYS A N 1
ATOM 1256 C CA . CYS A 1 160 ? 15.167 -1.072 -12.063 1.00 80.50 160 CYS A CA 1
ATOM 1257 C C . CYS A 1 160 ? 15.378 0.396 -12.443 1.00 80.50 160 CYS A C 1
ATOM 1259 O O . CYS A 1 160 ? 16.228 0.679 -13.292 1.00 80.50 160 CYS A O 1
ATOM 1261 N N . LEU A 1 161 ? 14.630 1.320 -11.837 1.00 80.56 161 LEU A N 1
ATOM 1262 C CA . LEU A 1 161 ? 14.744 2.753 -12.142 1.00 80.56 161 LEU A CA 1
ATOM 1263 C C . LEU A 1 161 ? 15.022 3.572 -10.881 1.00 80.56 161 LEU A C 1
ATOM 1265 O O . LEU A 1 161 ? 14.456 3.299 -9.824 1.00 80.56 161 LEU A O 1
ATOM 1269 N N . GLU A 1 162 ? 15.845 4.606 -11.020 1.00 78.88 162 GLU A N 1
ATOM 1270 C CA . GLU A 1 162 ? 16.105 5.590 -9.968 1.00 78.88 162 GLU A CA 1
ATOM 1271 C C . GLU A 1 162 ? 15.796 7.000 -10.485 1.00 78.88 162 GLU A C 1
ATOM 1273 O O . GLU A 1 162 ? 16.312 7.429 -11.522 1.00 78.88 162 GLU A O 1
ATOM 1278 N N . PHE A 1 163 ? 14.934 7.709 -9.754 1.00 74.25 163 PHE A N 1
ATOM 1279 C CA . PHE A 1 163 ? 14.498 9.066 -10.056 1.00 74.25 163 PHE A CA 1
ATOM 1280 C C . PHE A 1 163 ? 14.759 9.982 -8.865 1.00 74.25 163 PHE A C 1
ATOM 1282 O O . PHE A 1 163 ? 14.322 9.716 -7.744 1.00 74.25 163 PHE A O 1
ATOM 1289 N N . THR A 1 164 ? 15.410 11.115 -9.113 1.00 69.69 164 THR A N 1
ATOM 1290 C CA . THR A 1 164 ? 15.601 12.125 -8.071 1.00 69.69 164 THR A CA 1
ATOM 1291 C C . THR A 1 164 ? 14.399 13.069 -7.948 1.00 69.69 164 THR A C 1
ATOM 1293 O O . THR A 1 164 ? 13.881 13.281 -6.854 1.00 69.69 164 THR A O 1
ATOM 1296 N N . GLU A 1 165 ? 13.918 13.622 -9.061 1.00 67.06 165 GLU A N 1
ATOM 1297 C CA . GLU A 1 165 ? 12.814 14.591 -9.102 1.00 67.06 165 GLU A CA 1
ATOM 1298 C C . GLU A 1 165 ? 11.998 14.444 -10.401 1.00 67.06 165 GLU A C 1
ATOM 1300 O O . GLU A 1 165 ? 12.552 14.087 -11.442 1.00 67.06 165 GLU A O 1
ATOM 1305 N N . GLY A 1 166 ? 10.701 14.790 -10.391 1.00 67.81 166 GLY A N 1
ATOM 1306 C CA . GLY A 1 166 ? 9.935 15.027 -11.627 1.00 67.81 166 GLY A CA 1
ATOM 1307 C C . GLY A 1 166 ? 8.481 14.544 -11.642 1.00 67.81 166 GLY A C 1
ATOM 1308 O O . GLY A 1 166 ? 7.897 14.195 -10.615 1.00 67.81 166 GLY A O 1
ATOM 1309 N N . HIS A 1 167 ? 7.889 14.567 -12.843 1.00 71.38 167 HIS A N 1
ATOM 1310 C CA . HIS A 1 167 ? 6.578 13.989 -13.149 1.00 71.38 167 HIS A CA 1
ATOM 1311 C C . HIS A 1 167 ? 6.766 12.691 -13.938 1.00 71.38 167 HIS A C 1
ATOM 1313 O O . HIS A 1 167 ? 7.154 12.730 -15.111 1.00 71.38 167 HIS A O 1
ATOM 1319 N N . VAL A 1 168 ? 6.470 11.561 -13.303 1.00 77.25 168 VAL A N 1
ATOM 1320 C CA . VAL A 1 168 ? 6.702 10.230 -13.873 1.00 77.25 168 VAL A CA 1
ATOM 1321 C C . VAL A 1 168 ? 5.370 9.522 -14.084 1.00 77.25 168 VAL A C 1
ATOM 1323 O O . VAL A 1 168 ? 4.588 9.391 -13.144 1.00 77.25 168 VAL A O 1
ATOM 1326 N N . CYS A 1 169 ? 5.128 9.069 -15.316 1.00 80.50 169 CYS A N 1
ATOM 1327 C CA . CYS A 1 169 ? 3.988 8.227 -15.668 1.00 80.50 169 CYS A CA 1
ATOM 1328 C C . CYS A 1 169 ? 4.493 6.911 -16.266 1.00 80.50 169 CYS A C 1
ATOM 1330 O O . CYS A 1 169 ? 5.079 6.943 -17.349 1.00 80.50 169 CYS A O 1
ATOM 1332 N N . LEU A 1 170 ? 4.281 5.778 -15.596 1.00 82.81 170 LEU A N 1
ATOM 1333 C CA . LEU A 1 170 ? 4.698 4.464 -16.106 1.00 82.81 170 LEU A CA 1
ATOM 1334 C C . LEU A 1 170 ? 3.505 3.514 -16.186 1.00 82.81 170 LEU A C 1
ATOM 1336 O O . LEU A 1 170 ? 2.665 3.511 -15.289 1.00 82.81 170 LEU A O 1
ATOM 1340 N N . GLU A 1 171 ? 3.480 2.687 -17.222 1.00 84.12 171 GLU A N 1
ATOM 1341 C CA . GLU A 1 171 ? 2.497 1.620 -17.404 1.00 84.12 171 GLU A CA 1
ATOM 1342 C C . GLU A 1 171 ? 3.226 0.277 -17.522 1.00 84.12 171 GLU A C 1
ATOM 1344 O O . GLU A 1 171 ? 4.178 0.141 -18.297 1.00 84.12 171 GLU A O 1
ATOM 1349 N N . PHE A 1 172 ? 2.792 -0.704 -16.732 1.00 84.12 172 PHE A N 1
ATOM 1350 C CA . PHE A 1 172 ? 3.350 -2.052 -16.689 1.00 84.12 172 PHE A CA 1
ATOM 1351 C C . PHE A 1 172 ? 2.240 -3.092 -16.847 1.00 84.12 172 PHE A C 1
ATOM 1353 O O . PHE A 1 172 ? 1.244 -3.078 -16.120 1.00 84.12 172 PHE A O 1
ATOM 1360 N N . THR A 1 173 ? 2.421 -4.043 -17.763 1.00 83.19 173 THR A N 1
ATOM 1361 C CA . THR A 1 173 ? 1.481 -5.170 -17.885 1.00 83.19 173 THR A CA 1
ATOM 1362 C C . THR A 1 173 ? 1.839 -6.326 -16.940 1.00 83.19 173 THR A C 1
ATOM 1364 O O . THR A 1 173 ? 0.948 -6.865 -16.294 1.00 83.19 173 THR A O 1
ATOM 1367 N N . ASP A 1 174 ? 3.113 -6.707 -16.834 1.00 78.81 174 ASP A N 1
ATOM 1368 C CA . ASP A 1 174 ? 3.602 -7.774 -15.944 1.00 78.81 174 ASP A CA 1
ATOM 1369 C C . ASP A 1 174 ? 5.089 -7.527 -15.599 1.00 78.81 174 ASP A C 1
ATOM 1371 O O . ASP A 1 174 ? 5.735 -6.636 -16.164 1.00 78.81 174 ASP A O 1
ATOM 1375 N N . GLY A 1 175 ? 5.645 -8.315 -14.680 1.00 80.50 175 GLY A N 1
ATOM 1376 C CA . GLY A 1 175 ? 7.081 -8.404 -14.433 1.00 80.50 175 GLY A CA 1
ATOM 1377 C C . GLY A 1 175 ? 7.513 -8.102 -12.998 1.00 80.50 175 GLY A C 1
ATOM 1378 O O . GLY A 1 175 ? 6.743 -8.128 -12.035 1.00 80.50 175 GLY A O 1
ATOM 1379 N N . HIS A 1 176 ? 8.813 -7.856 -12.842 1.00 80.44 176 HIS A N 1
ATOM 1380 C CA . HIS A 1 176 ? 9.439 -7.514 -11.568 1.00 80.44 176 HIS A CA 1
ATOM 1381 C C . HIS A 1 176 ? 9.989 -6.093 -11.625 1.00 80.44 176 HIS A C 1
ATOM 1383 O O . HIS A 1 176 ? 10.954 -5.826 -12.348 1.00 80.44 176 HIS A O 1
ATOM 1389 N N . VAL A 1 177 ? 9.416 -5.206 -10.821 1.00 84.94 177 VAL A N 1
ATOM 1390 C CA . VAL A 1 177 ? 9.698 -3.773 -10.885 1.00 84.94 177 VAL A CA 1
ATOM 1391 C C . VAL A 1 177 ? 10.259 -3.287 -9.555 1.00 84.94 177 VAL A C 1
ATOM 1393 O O . VAL A 1 177 ? 9.658 -3.495 -8.504 1.00 84.94 177 VAL A O 1
ATOM 1396 N N . CYS A 1 178 ? 11.415 -2.627 -9.611 1.00 84.88 178 CYS A N 1
ATOM 1397 C CA . CYS A 1 178 ? 12.052 -1.960 -8.482 1.00 84.88 178 CYS A CA 1
ATOM 1398 C C . CYS A 1 178 ? 12.284 -0.488 -8.831 1.00 84.88 178 CYS A C 1
ATOM 1400 O O . CYS A 1 178 ? 13.129 -0.196 -9.678 1.00 84.88 178 CYS A O 1
ATOM 1402 N N . LEU A 1 179 ? 11.572 0.440 -8.192 1.00 84.19 179 LEU A N 1
ATOM 1403 C CA . LEU A 1 179 ? 11.753 1.876 -8.441 1.00 84.19 179 LEU A CA 1
ATOM 1404 C C . LEU A 1 179 ? 12.134 2.604 -7.156 1.00 84.19 179 LEU A C 1
ATOM 1406 O O . LEU A 1 179 ? 11.590 2.313 -6.093 1.00 84.19 179 LEU A O 1
ATOM 1410 N N . VAL A 1 180 ? 13.028 3.579 -7.275 1.00 83.38 180 VAL A N 1
ATOM 1411 C CA . VAL A 1 180 ? 13.408 4.474 -6.180 1.00 83.38 180 VAL A CA 1
ATOM 1412 C C . VAL A 1 180 ? 13.135 5.910 -6.605 1.00 83.38 180 VAL A C 1
ATOM 1414 O O . VAL A 1 180 ? 13.572 6.334 -7.675 1.00 83.38 180 VAL A O 1
ATOM 1417 N N . PHE A 1 181 ? 12.420 6.651 -5.764 1.00 81.25 181 PHE A N 1
ATOM 1418 C CA . PHE A 1 181 ? 12.069 8.051 -5.972 1.00 81.25 181 PHE A CA 1
ATOM 1419 C C . PHE A 1 181 ? 12.478 8.882 -4.753 1.00 81.25 181 PHE A C 1
ATOM 1421 O O . PHE A 1 181 ? 12.098 8.559 -3.627 1.00 81.25 181 PHE A O 1
ATOM 1428 N N . THR A 1 182 ? 13.200 9.988 -4.948 1.00 78.31 182 THR A N 1
ATOM 1429 C CA . THR A 1 182 ? 13.430 10.926 -3.834 1.00 78.31 182 THR A CA 1
ATOM 1430 C C . THR A 1 182 ? 12.322 11.969 -3.698 1.00 78.31 182 THR A C 1
ATOM 1432 O O . THR A 1 182 ? 11.789 12.112 -2.605 1.00 78.31 182 THR A O 1
ATOM 1435 N N . GLU A 1 183 ? 11.918 12.660 -4.767 1.00 72.25 183 GLU A N 1
ATOM 1436 C CA . GLU A 1 183 ? 10.826 13.646 -4.729 1.00 72.25 183 GLU A CA 1
ATOM 1437 C C . GLU A 1 183 ? 9.999 13.616 -6.029 1.00 72.25 183 GLU A C 1
ATOM 1439 O O . GLU A 1 183 ? 10.508 13.274 -7.098 1.00 72.25 183 GLU A O 1
ATOM 1444 N N . GLY A 1 184 ? 8.726 14.031 -5.983 1.00 74.06 184 GLY A N 1
ATOM 1445 C CA . GLY A 1 184 ? 7.962 14.341 -7.199 1.00 74.06 184 GLY A CA 1
ATOM 1446 C C . GLY A 1 184 ? 6.494 13.925 -7.205 1.00 74.06 184 GLY A C 1
ATOM 1447 O O . GLY A 1 184 ? 5.873 13.677 -6.172 1.00 74.06 184 GLY A O 1
ATOM 1448 N N . HIS A 1 185 ? 5.924 13.901 -8.411 1.00 77.56 185 HIS A N 1
ATOM 1449 C CA . HIS A 1 185 ? 4.569 13.426 -8.675 1.00 77.56 185 HIS A CA 1
ATOM 1450 C C . HIS A 1 185 ? 4.639 12.169 -9.533 1.00 77.56 185 HIS A C 1
ATOM 1452 O O . HIS A 1 185 ? 5.075 12.226 -10.687 1.00 77.56 185 HIS A O 1
ATOM 1458 N N . VAL A 1 186 ? 4.178 11.054 -8.984 1.00 82.56 186 VAL A N 1
ATOM 1459 C CA . VAL A 1 186 ? 4.313 9.743 -9.615 1.00 82.56 186 VAL A CA 1
ATOM 1460 C C . VAL A 1 186 ? 2.931 9.159 -9.876 1.00 82.56 186 VAL A C 1
ATOM 1462 O O . VAL A 1 186 ? 2.067 9.168 -9.000 1.00 82.56 186 VAL A O 1
ATOM 1465 N N . CYS A 1 187 ? 2.711 8.690 -11.100 1.00 83.94 187 CYS A N 1
ATOM 1466 C CA . CYS A 1 187 ? 1.506 7.984 -11.518 1.00 83.94 187 CYS A CA 1
ATOM 1467 C C . CYS A 1 187 ? 1.918 6.663 -12.166 1.00 83.94 187 CYS A C 1
ATOM 1469 O O . CYS A 1 187 ? 2.521 6.685 -13.237 1.00 83.94 187 CYS A O 1
ATOM 1471 N N . LEU A 1 188 ? 1.629 5.531 -11.529 1.00 85.00 188 LEU A N 1
ATOM 1472 C CA . LEU A 1 188 ? 1.966 4.217 -12.081 1.00 85.00 188 LEU A CA 1
ATOM 1473 C C . LEU A 1 188 ? 0.708 3.368 -12.233 1.00 85.00 188 LEU A C 1
ATOM 1475 O O . LEU A 1 188 ? -0.132 3.354 -11.336 1.00 85.00 188 LEU A O 1
ATOM 1479 N N . GLU A 1 189 ? 0.621 2.640 -13.338 1.00 85.44 189 GLU A N 1
ATOM 1480 C CA . GLU A 1 189 ? -0.433 1.663 -13.600 1.00 85.44 189 GLU A CA 1
ATOM 1481 C C . GLU A 1 189 ? 0.201 0.283 -13.798 1.00 85.44 189 GLU A C 1
ATOM 1483 O O . GLU A 1 189 ? 1.151 0.132 -14.570 1.00 85.44 189 GLU A O 1
ATOM 1488 N N . PHE A 1 190 ? -0.307 -0.714 -13.075 1.00 84.69 190 PHE A N 1
ATOM 1489 C CA . PHE A 1 190 ? 0.162 -2.094 -13.112 1.00 84.69 190 PHE A CA 1
ATOM 1490 C C . PHE A 1 190 ? -1.011 -3.052 -13.330 1.00 84.69 190 PHE A C 1
ATOM 1492 O O . PHE A 1 190 ? -2.005 -3.024 -12.600 1.00 84.69 190 PHE A O 1
ATOM 1499 N N . THR A 1 191 ? -0.888 -3.956 -14.302 1.00 84.25 191 THR A N 1
ATOM 1500 C CA . THR A 1 191 ? -1.883 -5.028 -14.475 1.00 84.25 191 THR A CA 1
ATOM 1501 C C . THR A 1 191 ? -1.587 -6.236 -13.574 1.00 84.25 191 THR A C 1
ATOM 1503 O O . THR A 1 191 ? -2.504 -6.737 -12.933 1.00 84.25 191 THR A O 1
ATOM 1506 N N . ASP A 1 192 ? -0.340 -6.701 -13.494 1.00 80.25 192 ASP A N 1
ATOM 1507 C CA . ASP A 1 192 ? 0.090 -7.818 -12.633 1.00 80.25 192 ASP A CA 1
ATOM 1508 C C . ASP A 1 192 ? 1.588 -7.666 -12.282 1.00 80.25 192 ASP A C 1
ATOM 1510 O O . ASP A 1 192 ? 2.286 -6.810 -12.836 1.00 80.25 192 ASP A O 1
ATOM 1514 N N . GLY A 1 193 ? 2.093 -8.493 -11.365 1.00 81.50 193 GLY A N 1
ATOM 1515 C CA . GLY A 1 193 ? 3.522 -8.670 -11.120 1.00 81.50 193 GLY A CA 1
ATOM 1516 C C . GLY A 1 193 ? 3.967 -8.473 -9.669 1.00 81.50 193 GLY A C 1
ATOM 1517 O O . GLY A 1 193 ? 3.197 -8.520 -8.706 1.00 81.50 193 GLY A O 1
ATOM 1518 N N . HIS A 1 194 ? 5.278 -8.293 -9.503 1.00 81.50 194 HIS A N 1
ATOM 1519 C CA . HIS A 1 194 ? 5.915 -8.048 -8.211 1.00 81.50 194 HIS A CA 1
ATOM 1520 C C . HIS A 1 194 ? 6.580 -6.677 -8.206 1.00 81.50 194 HIS A C 1
ATOM 1522 O O . HIS A 1 194 ? 7.556 -6.456 -8.930 1.00 81.50 194 HIS A O 1
ATOM 1528 N N . VAL A 1 195 ? 6.095 -5.789 -7.344 1.00 85.06 195 VAL A N 1
ATOM 1529 C CA . VAL A 1 195 ? 6.501 -4.384 -7.337 1.00 85.06 195 VAL A CA 1
ATOM 1530 C C . VAL A 1 195 ? 7.087 -4.005 -5.983 1.00 85.06 195 VAL A C 1
ATOM 1532 O O . VAL A 1 195 ? 6.463 -4.206 -4.943 1.00 85.06 195 VAL A O 1
ATOM 1535 N N . CYS A 1 196 ? 8.292 -3.441 -6.009 1.00 85.50 196 CYS A N 1
ATOM 1536 C CA . CYS A 1 196 ? 8.964 -2.851 -4.859 1.00 85.50 196 CYS A CA 1
ATOM 1537 C C . CYS A 1 196 ? 9.256 -1.378 -5.155 1.00 85.50 196 CYS A C 1
ATOM 1539 O O . CYS A 1 196 ? 10.056 -1.093 -6.048 1.00 85.50 196 CYS A O 1
ATOM 1541 N N . LEU A 1 197 ? 8.642 -0.450 -4.423 1.00 85.06 197 LEU A N 1
ATOM 1542 C CA . LEU A 1 197 ? 8.897 0.983 -4.600 1.00 85.06 197 LEU A CA 1
ATOM 1543 C C . LEU A 1 197 ? 9.398 1.611 -3.300 1.00 85.06 197 LEU A C 1
ATOM 1545 O O . LEU A 1 197 ? 8.862 1.328 -2.231 1.00 85.06 197 LEU A O 1
ATOM 1549 N N . GLU A 1 198 ? 10.380 2.496 -3.412 1.00 85.06 198 GLU A N 1
ATOM 1550 C CA . GLU A 1 198 ? 10.892 3.302 -2.303 1.00 85.06 198 GLU A CA 1
ATOM 1551 C C . GLU A 1 198 ? 10.711 4.785 -2.633 1.00 85.06 198 GLU A C 1
ATOM 1553 O O . GLU A 1 198 ? 11.107 5.241 -3.709 1.00 85.06 198 GLU A O 1
ATOM 1558 N N . PHE A 1 199 ? 10.111 5.534 -1.711 1.00 83.06 199 PHE A N 1
ATOM 1559 C CA . PHE A 1 199 ? 9.837 6.960 -1.848 1.00 83.06 199 PHE A CA 1
ATOM 1560 C C . PHE A 1 199 ? 10.355 7.733 -0.632 1.00 83.06 199 PHE A C 1
ATOM 1562 O O . PHE A 1 199 ? 10.060 7.393 0.515 1.00 83.06 199 PHE A O 1
ATOM 1569 N N . THR A 1 200 ? 11.087 8.826 -0.863 1.00 83.38 200 THR A N 1
ATOM 1570 C CA . THR A 1 200 ? 11.448 9.744 0.232 1.00 83.38 200 THR A CA 1
ATOM 1571 C C . THR A 1 200 ? 10.344 10.777 0.497 1.00 83.38 200 THR A C 1
ATOM 1573 O O . THR A 1 200 ? 9.949 10.933 1.645 1.00 83.38 200 THR A O 1
ATOM 1576 N N . ASP A 1 201 ? 9.823 11.459 -0.527 1.00 78.69 201 ASP A N 1
ATOM 1577 C CA . ASP A 1 201 ? 8.723 12.434 -0.411 1.00 78.69 201 ASP A CA 1
ATOM 1578 C C . ASP A 1 201 ? 7.941 12.539 -1.741 1.00 78.69 201 ASP A C 1
ATOM 1580 O O . ASP A 1 201 ? 8.447 12.180 -2.810 1.00 78.69 201 ASP A O 1
ATOM 1584 N N . GLY A 1 202 ? 6.711 13.058 -1.708 1.00 80.25 202 GLY A N 1
ATOM 1585 C CA . GLY A 1 202 ? 5.958 13.435 -2.903 1.00 80.25 202 GLY A CA 1
ATOM 1586 C C . GLY A 1 202 ? 4.469 13.091 -2.894 1.00 80.25 202 GLY A C 1
ATOM 1587 O O . GLY A 1 202 ? 3.849 12.798 -1.872 1.00 80.25 202 GLY A O 1
ATOM 1588 N N . HIS A 1 203 ? 3.873 13.163 -4.084 1.00 79.88 203 HIS A N 1
ATOM 1589 C CA . HIS A 1 203 ? 2.492 12.760 -4.334 1.00 79.88 203 HIS A CA 1
ATOM 1590 C C . HIS A 1 203 ? 2.471 11.549 -5.259 1.00 79.88 203 HIS A C 1
ATOM 1592 O O . HIS A 1 203 ? 2.891 11.646 -6.415 1.00 79.88 203 HIS A O 1
ATOM 1598 N N . VAL A 1 204 ? 1.934 10.437 -4.775 1.00 83.38 204 VAL A N 1
ATOM 1599 C CA . VAL A 1 204 ? 1.955 9.165 -5.495 1.00 83.38 204 VAL A CA 1
ATOM 1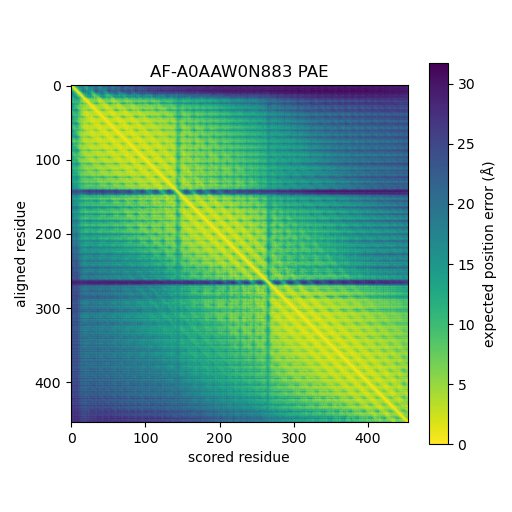600 C C . VAL A 1 204 ? 0.533 8.674 -5.727 1.00 83.38 204 VAL A C 1
ATOM 1602 O O . VAL A 1 204 ? -0.255 8.577 -4.790 1.00 83.38 204 VAL A O 1
ATOM 1605 N N . CYS A 1 205 ? 0.218 8.366 -6.982 1.00 84.06 205 CYS A N 1
ATOM 1606 C CA . CYS A 1 205 ? -1.008 7.690 -7.385 1.00 84.06 205 CYS A CA 1
ATOM 1607 C C . CYS A 1 205 ? -0.635 6.365 -8.051 1.00 84.06 205 CYS A C 1
ATOM 1609 O O . CYS A 1 205 ? 0.025 6.390 -9.090 1.00 84.06 205 CYS A O 1
ATOM 1611 N N . LEU A 1 206 ? -1.039 5.232 -7.480 1.00 83.38 206 LEU A N 1
ATOM 1612 C CA . LEU A 1 206 ? -0.802 3.919 -8.086 1.00 83.38 206 LEU A CA 1
ATOM 1613 C C . LEU A 1 206 ? -2.125 3.189 -8.313 1.00 83.38 206 LEU A C 1
ATOM 1615 O O . LEU A 1 206 ? -2.978 3.183 -7.427 1.00 83.38 206 LEU A O 1
ATOM 1619 N N . GLU A 1 207 ? -2.254 2.544 -9.465 1.00 84.44 207 GLU A N 1
ATOM 1620 C CA . GLU A 1 207 ? -3.376 1.669 -9.803 1.00 84.44 207 GLU A CA 1
ATOM 1621 C C . GLU A 1 207 ? -2.849 0.260 -10.089 1.00 84.44 207 GLU A C 1
ATOM 1623 O O . GLU A 1 207 ? -1.913 0.087 -10.873 1.00 84.44 207 GLU A O 1
ATOM 1628 N N . PHE A 1 208 ? -3.435 -0.740 -9.432 1.00 81.75 208 PHE A N 1
ATOM 1629 C CA . PHE A 1 208 ? -3.066 -2.146 -9.558 1.00 81.75 208 PHE A CA 1
ATOM 1630 C C . PHE A 1 208 ? -4.296 -3.010 -9.838 1.00 81.75 208 PHE A C 1
ATOM 1632 O O . PHE A 1 208 ? -5.298 -2.951 -9.119 1.00 81.75 208 PHE A O 1
ATOM 1639 N N . THR A 1 209 ? -4.210 -3.878 -10.847 1.00 81.62 209 THR A N 1
ATOM 1640 C CA . THR A 1 209 ? -5.248 -4.900 -11.063 1.00 81.62 209 THR A CA 1
ATOM 1641 C C . THR A 1 209 ? -5.000 -6.155 -10.213 1.00 81.62 209 THR A C 1
ATOM 1643 O O . THR A 1 209 ? -5.938 -6.641 -9.589 1.00 81.62 209 THR A O 1
ATOM 1646 N N . ASP A 1 210 ? -3.772 -6.674 -10.149 1.00 76.25 210 ASP A N 1
ATOM 1647 C CA . ASP A 1 210 ? -3.384 -7.834 -9.324 1.00 76.25 210 ASP A CA 1
ATOM 1648 C C . ASP A 1 210 ? -1.887 -7.742 -8.945 1.00 76.25 210 ASP A C 1
ATOM 1650 O O . ASP A 1 210 ? -1.154 -6.894 -9.465 1.00 76.25 210 ASP A O 1
ATOM 1654 N N . GLY A 1 211 ? -1.425 -8.608 -8.041 1.00 77.06 211 GLY A N 1
ATOM 1655 C CA . GLY A 1 211 ? -0.006 -8.835 -7.771 1.00 77.06 211 GLY A CA 1
ATOM 1656 C C . GLY A 1 211 ? 0.420 -8.695 -6.308 1.00 77.06 211 GLY A C 1
ATOM 1657 O O . GLY A 1 211 ? -0.370 -8.716 -5.358 1.00 77.06 211 GLY A O 1
ATOM 1658 N N . HIS A 1 212 ? 1.735 -8.592 -6.114 1.00 78.19 212 HIS A N 1
ATOM 1659 C CA . HIS A 1 212 ? 2.353 -8.399 -4.802 1.00 78.19 212 HIS A CA 1
ATOM 1660 C C . HIS A 1 212 ? 3.119 -7.082 -4.764 1.00 78.19 212 HIS A C 1
ATOM 1662 O O . HIS A 1 212 ? 4.090 -6.909 -5.507 1.00 78.19 212 HIS A O 1
ATOM 1668 N N . VAL A 1 213 ? 2.729 -6.200 -3.847 1.00 81.44 213 VAL A N 1
ATOM 1669 C CA . VAL A 1 213 ? 3.275 -4.847 -3.759 1.00 81.44 213 VAL A CA 1
ATOM 1670 C C . VAL A 1 213 ? 3.893 -4.605 -2.387 1.00 81.44 213 VAL A C 1
ATOM 1672 O O . VAL A 1 213 ? 3.249 -4.797 -1.356 1.00 81.44 213 VAL A O 1
ATOM 1675 N N . CYS A 1 214 ? 5.146 -4.159 -2.390 1.00 83.12 214 CYS A N 1
ATOM 1676 C CA . CYS A 1 214 ? 5.857 -3.668 -1.217 1.00 83.12 214 CYS A CA 1
ATOM 1677 C C . CYS A 1 214 ? 6.238 -2.205 -1.451 1.00 83.12 214 CYS A C 1
ATOM 1679 O O . CYS A 1 214 ? 7.014 -1.927 -2.368 1.00 83.12 214 CYS A O 1
ATOM 1681 N N . LEU A 1 215 ? 5.723 -1.282 -0.639 1.00 82.00 215 LEU A N 1
ATOM 1682 C CA . LEU A 1 215 ? 6.088 0.135 -0.729 1.00 82.00 215 LEU A CA 1
ATOM 1683 C C . LEU A 1 215 ? 6.691 0.626 0.586 1.00 82.00 215 LEU A C 1
ATOM 1685 O O . LEU A 1 215 ? 6.156 0.335 1.654 1.00 82.00 215 LEU A O 1
ATOM 1689 N N . GLU A 1 216 ? 7.756 1.412 0.489 1.00 83.31 216 GLU A N 1
ATOM 1690 C CA . GLU A 1 216 ? 8.379 2.104 1.617 1.00 83.31 216 GLU A CA 1
ATOM 1691 C C . GLU A 1 216 ? 8.347 3.614 1.364 1.00 83.31 216 GLU A C 1
ATOM 1693 O O . GLU A 1 216 ? 8.755 4.083 0.299 1.00 83.31 216 GLU A O 1
ATOM 1698 N N . PHE A 1 217 ? 7.846 4.373 2.337 1.00 80.38 217 PHE A N 1
ATOM 1699 C CA . PHE A 1 217 ? 7.692 5.823 2.266 1.00 80.38 217 PHE A CA 1
ATOM 1700 C C . PHE A 1 217 ? 8.279 6.503 3.504 1.00 80.38 217 PHE A C 1
ATOM 1702 O O . PHE A 1 217 ? 7.996 6.123 4.643 1.00 80.38 217 PHE A O 1
ATOM 1709 N N . THR A 1 218 ? 9.048 7.574 3.300 1.00 82.06 218 THR A N 1
ATOM 1710 C CA . THR A 1 218 ? 9.459 8.436 4.420 1.00 82.06 218 THR A CA 1
ATOM 1711 C C . THR A 1 218 ? 8.407 9.512 4.730 1.00 82.06 218 THR A C 1
ATOM 1713 O O . THR A 1 218 ? 8.066 9.680 5.896 1.00 82.06 218 THR A O 1
ATOM 1716 N N . ASP A 1 219 ? 7.879 10.218 3.727 1.00 78.06 219 ASP A N 1
ATOM 1717 C CA . ASP A 1 219 ? 6.820 11.236 3.868 1.00 78.06 219 ASP A CA 1
ATOM 1718 C C . ASP A 1 219 ? 5.981 11.318 2.571 1.00 78.06 219 ASP A C 1
ATOM 1720 O O . ASP A 1 219 ? 6.376 10.782 1.529 1.00 78.06 219 ASP A O 1
ATOM 1724 N N . GLY A 1 220 ? 4.825 11.987 2.616 1.00 79.19 220 GLY A N 1
ATOM 1725 C CA . GLY A 1 220 ? 4.069 12.388 1.430 1.00 79.19 220 GLY A CA 1
ATOM 1726 C C . GLY A 1 220 ? 2.571 12.071 1.452 1.00 79.19 220 GLY A C 1
ATOM 1727 O O . GLY A 1 220 ? 1.950 11.780 2.478 1.00 79.19 220 GLY A O 1
ATOM 1728 N N . HIS A 1 221 ? 1.957 12.169 0.272 1.00 79.12 221 HIS A N 1
ATOM 1729 C CA . HIS A 1 221 ? 0.547 11.849 0.050 1.00 79.12 221 HIS A CA 1
ATOM 1730 C C . HIS A 1 221 ? 0.413 10.708 -0.953 1.00 79.12 221 HIS A C 1
ATOM 1732 O O . HIS A 1 221 ? 0.814 10.851 -2.111 1.00 79.12 221 HIS A O 1
ATOM 1738 N N . VAL A 1 222 ? -0.220 9.617 -0.532 1.00 80.81 222 VAL A N 1
ATOM 1739 C CA . VAL A 1 222 ? -0.342 8.402 -1.337 1.00 80.81 222 VAL A CA 1
ATOM 1740 C C . VAL A 1 222 ? -1.809 8.057 -1.558 1.00 80.81 222 VAL A C 1
ATOM 1742 O O . VAL A 1 222 ? -2.582 7.952 -0.607 1.00 80.81 222 VAL A O 1
ATOM 1745 N N . CYS A 1 223 ? -2.179 7.865 -2.821 1.00 81.75 223 CYS A N 1
ATOM 1746 C CA . CYS A 1 223 ? -3.461 7.312 -3.238 1.00 81.75 223 CYS A CA 1
ATOM 1747 C C . CYS A 1 223 ? -3.205 5.995 -3.973 1.00 81.75 223 CYS A C 1
ATOM 1749 O O . CYS A 1 223 ? -2.566 6.015 -5.026 1.00 81.75 223 CYS A O 1
ATOM 1751 N N . LEU A 1 224 ? -3.692 4.873 -3.445 1.00 79.06 224 LEU A N 1
ATOM 1752 C CA . LEU A 1 224 ? -3.582 3.575 -4.117 1.00 79.06 224 LEU A CA 1
ATOM 1753 C C . LEU A 1 224 ? -4.966 3.002 -4.413 1.00 79.06 224 LEU A C 1
ATOM 1755 O O . LEU A 1 224 ? -5.837 3.036 -3.545 1.00 79.06 224 LEU A O 1
ATOM 1759 N N . GLU A 1 225 ? -5.132 2.439 -5.603 1.00 80.12 225 GLU A N 1
ATOM 1760 C CA . GLU A 1 225 ? -6.320 1.689 -6.012 1.00 80.12 225 GLU A CA 1
ATOM 1761 C C . GLU A 1 225 ? -5.913 0.262 -6.395 1.00 80.12 225 GLU A C 1
ATOM 1763 O O . GLU A 1 225 ? -4.987 0.064 -7.183 1.00 80.12 225 GLU A O 1
ATOM 1768 N N . PHE A 1 226 ? -6.588 -0.730 -5.813 1.00 73.88 226 PHE A N 1
ATOM 1769 C CA . PHE A 1 226 ? -6.315 -2.150 -6.020 1.00 73.88 226 PHE A CA 1
ATOM 1770 C C . PHE A 1 226 ? -7.591 -2.922 -6.357 1.00 73.88 226 PHE A C 1
ATOM 1772 O O . PHE A 1 226 ? -8.604 -2.831 -5.652 1.00 73.88 226 PHE A O 1
ATOM 1779 N N . THR A 1 227 ? -7.524 -3.763 -7.391 1.00 73.75 227 THR A N 1
ATOM 1780 C CA . THR A 1 227 ? -8.598 -4.733 -7.654 1.00 73.75 227 THR A CA 1
ATOM 1781 C C . THR A 1 227 ? -8.438 -6.008 -6.815 1.00 73.75 227 THR A C 1
ATOM 1783 O O . THR A 1 227 ? -9.405 -6.409 -6.171 1.00 73.75 227 THR A O 1
ATOM 1786 N N . ASP A 1 228 ? -7.248 -6.616 -6.783 1.00 69.12 228 ASP A N 1
ATOM 1787 C CA . ASP A 1 228 ? -6.898 -7.803 -5.978 1.00 69.12 228 ASP A CA 1
ATOM 1788 C C . ASP A 1 228 ? -5.396 -7.769 -5.600 1.00 69.12 228 ASP A C 1
ATOM 1790 O O . ASP A 1 228 ? -4.626 -6.989 -6.168 1.00 69.12 228 ASP A O 1
ATOM 1794 N N . GLY A 1 229 ? -4.971 -8.600 -4.642 1.00 69.50 229 GLY A N 1
ATOM 1795 C CA . GLY A 1 229 ? -3.558 -8.853 -4.347 1.00 69.50 229 GLY A CA 1
ATOM 1796 C C . GLY A 1 229 ? -3.143 -8.741 -2.876 1.00 69.50 229 GLY A C 1
ATOM 1797 O O . GLY A 1 229 ? -3.946 -8.729 -1.938 1.00 69.50 229 GLY A O 1
ATOM 1798 N N . HIS A 1 230 ? -1.825 -8.697 -2.661 1.00 70.88 230 HIS A N 1
ATOM 1799 C CA . HIS A 1 230 ? -1.222 -8.541 -1.335 1.00 70.88 230 HIS A CA 1
ATOM 1800 C C . HIS A 1 230 ? -0.370 -7.278 -1.272 1.00 70.88 230 HIS A C 1
ATOM 1802 O O . HIS A 1 230 ? 0.579 -7.132 -2.047 1.00 70.88 230 HIS A O 1
ATOM 1808 N N . VAL A 1 231 ? -0.657 -6.426 -0.288 1.00 73.75 231 VAL A N 1
ATOM 1809 C CA . VAL A 1 231 ? 0.014 -5.137 -0.123 1.00 73.75 231 VAL A CA 1
ATOM 1810 C C . VAL A 1 231 ? 0.669 -5.049 1.250 1.00 73.75 231 VAL A C 1
ATOM 1812 O O . VAL A 1 231 ? 0.013 -5.220 2.281 1.00 73.75 231 VAL A O 1
ATOM 1815 N N . CYS A 1 232 ? 1.965 -4.752 1.250 1.00 77.38 232 CYS A N 1
ATOM 1816 C CA . CYS A 1 232 ? 2.731 -4.393 2.436 1.00 77.38 232 CYS A CA 1
ATOM 1817 C C . CYS A 1 232 ? 3.227 -2.955 2.282 1.00 77.38 232 CYS A C 1
ATOM 1819 O O . CYS A 1 232 ? 3.999 -2.686 1.360 1.00 77.38 232 CYS A O 1
ATOM 1821 N N . LEU A 1 233 ? 2.809 -2.047 3.166 1.00 76.12 233 LEU A N 1
ATOM 1822 C CA . LEU A 1 233 ? 3.300 -0.665 3.163 1.00 76.12 233 LEU A CA 1
ATOM 1823 C C . LEU A 1 233 ? 3.996 -0.323 4.480 1.00 76.12 233 LEU A C 1
ATOM 1825 O O . LEU A 1 233 ? 3.478 -0.639 5.549 1.00 76.12 233 LEU A O 1
ATOM 1829 N N . GLU A 1 234 ? 5.120 0.375 4.390 1.00 78.69 234 GLU A N 1
ATOM 1830 C CA . GLU A 1 234 ? 5.829 0.956 5.530 1.00 78.69 234 GLU A CA 1
ATOM 1831 C C . GLU A 1 234 ? 5.932 2.473 5.343 1.00 78.69 234 GLU A C 1
ATOM 1833 O O . GLU A 1 234 ? 6.355 2.948 4.287 1.00 78.69 234 GLU A O 1
ATOM 1838 N N . PHE A 1 235 ? 5.524 3.234 6.358 1.00 75.06 235 PHE A N 1
ATOM 1839 C CA . PHE A 1 235 ? 5.511 4.695 6.348 1.00 75.06 235 PHE A CA 1
ATOM 1840 C C . PHE A 1 235 ? 6.157 5.271 7.610 1.00 75.06 235 PHE A C 1
ATOM 1842 O O . PHE A 1 235 ? 5.856 4.861 8.735 1.00 75.06 235 PHE A O 1
ATOM 1849 N N . THR A 1 236 ? 6.988 6.301 7.447 1.00 77.31 236 THR A N 1
ATOM 1850 C CA . THR A 1 236 ? 7.433 7.103 8.599 1.00 77.31 236 THR A CA 1
ATOM 1851 C C . THR A 1 236 ? 6.431 8.214 8.941 1.00 77.31 236 THR A C 1
ATOM 1853 O O . THR A 1 236 ? 6.077 8.346 10.109 1.00 77.31 236 THR A O 1
ATOM 1856 N N . ASP A 1 237 ? 5.961 8.985 7.957 1.00 73.69 237 ASP A N 1
ATOM 1857 C CA . ASP A 1 237 ? 4.952 10.049 8.108 1.00 73.69 237 ASP A CA 1
ATOM 1858 C C . ASP A 1 237 ? 4.091 10.151 6.827 1.00 73.69 237 ASP A C 1
ATOM 1860 O O . ASP A 1 237 ? 4.471 9.626 5.775 1.00 73.69 237 ASP A O 1
ATOM 1864 N N . GLY A 1 238 ? 2.933 10.814 6.900 1.00 74.50 238 GLY A N 1
ATOM 1865 C CA . GLY A 1 238 ? 2.153 11.209 5.725 1.00 74.50 238 GLY A CA 1
ATOM 1866 C C . GLY A 1 238 ? 0.655 10.890 5.766 1.00 74.50 238 GLY A C 1
ATOM 1867 O O . GLY A 1 238 ? 0.050 10.575 6.795 1.00 74.50 238 GLY A O 1
ATOM 1868 N N . HIS A 1 239 ? 0.021 11.017 4.599 1.00 75.25 239 HIS A N 1
ATOM 1869 C CA . HIS A 1 239 ? -1.402 10.738 4.405 1.00 75.25 239 HIS A CA 1
ATOM 1870 C C . HIS A 1 239 ? -1.606 9.659 3.346 1.00 75.25 239 HIS A C 1
ATOM 1872 O O . HIS A 1 239 ? -1.182 9.825 2.200 1.00 75.25 239 HIS A O 1
ATOM 1878 N N . VAL A 1 240 ? -2.339 8.610 3.707 1.00 77.19 240 VAL A N 1
ATOM 1879 C CA . VAL A 1 240 ? -2.592 7.464 2.833 1.00 77.19 240 VAL A CA 1
ATOM 1880 C C . VAL A 1 240 ? -4.089 7.280 2.629 1.00 77.19 240 VAL A C 1
ATOM 1882 O O . VAL A 1 240 ? -4.851 7.169 3.589 1.00 77.19 240 VAL A O 1
ATOM 1885 N N . CYS A 1 241 ? -4.502 7.230 1.367 1.00 77.12 241 CYS A N 1
ATOM 1886 C CA . CYS A 1 241 ? -5.839 6.843 0.944 1.00 77.12 241 CYS A CA 1
ATOM 1887 C C . CYS A 1 241 ? -5.729 5.562 0.116 1.00 77.12 241 CYS A C 1
ATOM 1889 O O . CYS A 1 241 ? -5.122 5.592 -0.954 1.00 77.12 241 CYS A O 1
ATOM 1891 N N . LEU A 1 242 ? -6.304 4.458 0.591 1.00 74.88 242 LEU A N 1
ATOM 1892 C CA . LEU A 1 242 ? -6.341 3.204 -0.165 1.00 74.88 242 LEU A CA 1
ATOM 1893 C C . LEU A 1 242 ? -7.780 2.830 -0.519 1.00 74.88 242 LEU A C 1
ATOM 1895 O O . LEU A 1 242 ? -8.660 2.874 0.344 1.00 74.88 242 LEU A O 1
ATOM 1899 N N . GLU A 1 243 ? -7.991 2.421 -1.764 1.00 73.38 243 GLU A N 1
ATOM 1900 C CA . GLU A 1 243 ? -9.232 1.821 -2.244 1.00 73.38 243 GLU A CA 1
ATOM 1901 C C . GLU A 1 243 ? -8.962 0.386 -2.712 1.00 73.38 243 GLU A C 1
ATOM 1903 O O . GLU A 1 243 ? -8.067 0.151 -3.522 1.00 73.38 243 GLU A O 1
ATOM 1908 N N . PHE A 1 244 ? -9.721 -0.573 -2.182 1.00 68.69 244 PHE A N 1
ATOM 1909 C CA . PHE A 1 244 ? -9.587 -1.994 -2.508 1.00 68.69 244 PHE A CA 1
ATOM 1910 C C . PHE A 1 244 ? -10.917 -2.592 -2.962 1.00 68.69 244 PHE A C 1
ATOM 1912 O O . PHE A 1 244 ? -11.980 -2.242 -2.441 1.00 68.69 244 PHE A O 1
ATOM 1919 N N . THR A 1 245 ? -10.847 -3.558 -3.879 1.00 66.44 245 THR A N 1
ATOM 1920 C CA . THR A 1 245 ? -11.990 -4.429 -4.200 1.00 66.44 245 THR A CA 1
ATOM 1921 C C . THR A 1 245 ? -11.898 -5.775 -3.463 1.00 66.44 245 THR A C 1
ATOM 1923 O O . THR A 1 245 ? -12.906 -6.234 -2.928 1.00 66.44 245 THR A O 1
ATOM 1926 N N . ASP A 1 246 ? -10.704 -6.381 -3.391 1.00 61.09 246 ASP A N 1
ATOM 1927 C CA . ASP A 1 246 ? -10.368 -7.596 -2.621 1.00 61.09 246 ASP A CA 1
ATOM 1928 C C . ASP A 1 246 ? -8.865 -7.593 -2.235 1.00 61.09 246 ASP A C 1
ATOM 1930 O O . ASP A 1 246 ? -8.082 -6.846 -2.826 1.00 61.09 246 ASP A O 1
ATOM 1934 N N . GLY A 1 247 ? -8.457 -8.392 -1.239 1.00 63.84 247 GLY A N 1
ATOM 1935 C CA . GLY A 1 247 ? -7.042 -8.615 -0.900 1.00 63.84 247 GLY A CA 1
ATOM 1936 C C . GLY A 1 247 ? -6.669 -8.551 0.589 1.00 63.84 247 GLY A C 1
ATOM 1937 O O . GLY A 1 247 ? -7.505 -8.421 1.485 1.00 63.84 247 GLY A O 1
ATOM 1938 N N . HIS A 1 248 ? -5.364 -8.651 0.865 1.00 65.12 248 HIS A N 1
ATOM 1939 C CA . HIS A 1 248 ? -4.799 -8.550 2.219 1.00 65.12 248 HIS A CA 1
ATOM 1940 C C . HIS A 1 248 ? -3.847 -7.363 2.342 1.00 65.12 248 HIS A C 1
ATOM 1942 O O . HIS A 1 248 ? -2.936 -7.207 1.523 1.00 65.12 248 HIS A O 1
ATOM 1948 N N . VAL A 1 249 ? -4.010 -6.591 3.419 1.00 67.94 249 VAL A N 1
ATOM 1949 C CA . VAL A 1 249 ? -3.252 -5.362 3.656 1.00 67.94 249 VAL A CA 1
ATOM 1950 C C . VAL A 1 249 ? -2.556 -5.424 5.013 1.00 67.94 249 VAL A C 1
ATOM 1952 O O . VAL A 1 249 ? -3.202 -5.580 6.051 1.00 67.94 249 VAL A O 1
ATOM 1955 N N . CYS A 1 250 ? -1.236 -5.263 4.995 1.00 68.56 250 CYS A N 1
ATOM 1956 C CA . CYS A 1 250 ? -0.417 -5.062 6.186 1.00 68.56 250 CYS A CA 1
ATOM 1957 C C . CYS A 1 250 ? 0.250 -3.692 6.082 1.00 68.56 250 CYS A C 1
ATOM 1959 O O . CYS A 1 250 ? 1.008 -3.467 5.136 1.00 68.56 250 CYS A O 1
ATOM 1961 N N . LEU A 1 251 ? -0.011 -2.795 7.035 1.00 71.88 251 LEU A N 1
ATOM 1962 C CA . LEU A 1 251 ? 0.632 -1.480 7.059 1.00 71.88 251 LEU A CA 1
ATOM 1963 C C . LEU A 1 251 ? 1.345 -1.239 8.391 1.00 71.88 251 LEU A C 1
ATOM 1965 O O . LEU A 1 251 ? 0.799 -1.546 9.451 1.00 71.88 251 LEU A O 1
ATOM 1969 N N . GLU A 1 252 ? 2.523 -0.633 8.326 1.00 71.50 252 GLU A N 1
ATOM 1970 C CA . GLU A 1 252 ? 3.288 -0.171 9.484 1.00 71.50 252 GLU A CA 1
ATOM 1971 C C . GLU A 1 252 ? 3.532 1.337 9.356 1.00 71.50 252 GLU A C 1
ATOM 1973 O O . GLU A 1 252 ? 3.991 1.810 8.314 1.00 71.50 252 GLU A O 1
ATOM 1978 N N . PHE A 1 253 ? 3.197 2.098 10.402 1.00 72.25 253 PHE A N 1
ATOM 1979 C CA . PHE A 1 253 ? 3.317 3.556 10.429 1.00 72.25 253 PHE A CA 1
ATOM 1980 C C . PHE A 1 253 ? 4.014 4.041 11.703 1.00 72.25 253 PHE A C 1
ATOM 1982 O O . PHE A 1 253 ? 3.715 3.589 12.811 1.00 72.25 253 PHE A O 1
ATOM 1989 N N . THR A 1 254 ? 4.883 5.048 11.583 1.00 73.00 254 THR A N 1
ATOM 1990 C CA . THR A 1 254 ? 5.354 5.783 12.771 1.00 73.00 254 THR A CA 1
ATOM 1991 C C . THR A 1 254 ? 4.381 6.905 13.156 1.00 73.00 254 THR A C 1
ATOM 1993 O O . THR A 1 254 ? 3.935 6.938 14.302 1.00 73.00 254 THR A O 1
ATOM 1996 N N . ASP A 1 255 ? 4.030 7.790 12.222 1.00 70.69 255 ASP A N 1
ATOM 1997 C CA . ASP A 1 255 ? 3.046 8.874 12.377 1.00 70.69 255 ASP A CA 1
ATOM 1998 C C . ASP A 1 255 ? 2.194 8.989 11.095 1.00 70.69 255 ASP A C 1
ATOM 2000 O O . ASP A 1 255 ? 2.632 8.556 10.026 1.00 70.69 255 ASP A O 1
ATOM 2004 N N . GLY A 1 256 ? 0.979 9.539 11.178 1.00 71.25 256 GLY A N 1
ATOM 2005 C CA . GLY A 1 256 ? 0.193 9.880 9.987 1.00 71.25 256 GLY A CA 1
ATOM 2006 C C . GLY A 1 256 ? -1.313 9.605 10.039 1.00 71.25 256 GLY A C 1
ATOM 2007 O O . GLY A 1 256 ? -1.922 9.297 11.068 1.00 71.25 256 GLY A O 1
ATOM 2008 N N . HIS A 1 257 ? -1.950 9.758 8.876 1.00 71.94 257 HIS A N 1
ATOM 2009 C CA . HIS A 1 257 ? -3.389 9.556 8.697 1.00 71.94 257 HIS A CA 1
ATOM 2010 C C . HIS A 1 257 ? -3.674 8.525 7.607 1.00 71.94 257 HIS A C 1
ATOM 2012 O O . HIS A 1 257 ? -3.225 8.683 6.470 1.00 71.94 257 HIS A O 1
ATOM 2018 N N . VAL A 1 258 ? -4.512 7.538 7.923 1.00 76.25 258 VAL A N 1
ATOM 2019 C CA . VAL A 1 258 ? -4.909 6.481 6.988 1.00 76.25 258 VAL A CA 1
ATOM 2020 C C . VAL A 1 258 ? -6.420 6.488 6.787 1.00 76.25 258 VAL A C 1
ATOM 2022 O O . VAL A 1 258 ? -7.196 6.458 7.744 1.00 76.25 258 VAL A O 1
ATOM 2025 N N . CYS A 1 259 ? -6.834 6.510 5.524 1.00 72.19 259 CYS A N 1
ATOM 2026 C CA . CYS A 1 259 ? -8.207 6.286 5.097 1.00 72.19 259 CYS A CA 1
ATOM 2027 C C . CYS A 1 259 ? -8.240 5.052 4.190 1.00 72.19 259 CYS A C 1
ATOM 2029 O O . CYS A 1 259 ? -7.617 5.071 3.129 1.00 72.19 259 CYS A O 1
ATOM 2031 N N . LEU A 1 260 ? -8.958 3.997 4.585 1.00 71.12 260 LEU A N 1
ATOM 2032 C CA . LEU A 1 260 ? -9.154 2.808 3.743 1.00 71.12 260 LEU A CA 1
ATOM 2033 C C . LEU A 1 260 ? -10.634 2.671 3.391 1.00 71.12 260 LEU A C 1
ATOM 2035 O O . LEU A 1 260 ? -11.488 2.766 4.273 1.00 71.12 260 LEU A O 1
ATOM 2039 N N . VAL A 1 261 ? -10.922 2.427 2.115 1.00 68.06 261 VAL A N 1
ATOM 2040 C CA . VAL A 1 261 ? -12.277 2.187 1.609 1.00 68.06 261 VAL A CA 1
ATOM 2041 C C . VAL A 1 261 ? -12.287 0.887 0.815 1.00 68.06 261 VAL A C 1
ATOM 2043 O O . VAL A 1 261 ? -11.430 0.671 -0.038 1.00 68.06 261 VAL A O 1
ATOM 2046 N N . PHE A 1 262 ? -13.269 0.026 1.077 1.00 64.25 262 PHE A N 1
ATOM 2047 C CA . PHE A 1 262 ? -13.475 -1.205 0.313 1.00 64.25 262 PHE A CA 1
ATOM 2048 C C . PHE A 1 262 ? -14.802 -1.121 -0.444 1.00 64.25 262 PHE A C 1
ATOM 2050 O O . PHE A 1 262 ? -15.856 -0.947 0.173 1.00 64.25 262 PHE A O 1
ATOM 2057 N N . THR A 1 263 ? -14.777 -1.226 -1.776 1.00 56.72 263 THR A N 1
ATOM 2058 C CA . THR A 1 263 ? -15.991 -1.117 -2.605 1.00 56.72 263 THR A CA 1
ATOM 2059 C C . THR A 1 263 ? -16.573 -2.488 -2.975 1.00 56.72 263 THR A C 1
ATOM 2061 O O . THR A 1 263 ? -15.867 -3.472 -3.157 1.00 56.72 263 THR A O 1
ATOM 2064 N N . GLU A 1 264 ? -17.911 -2.573 -3.015 1.00 44.94 264 GLU A N 1
ATOM 2065 C CA . GLU A 1 264 ? -18.698 -3.819 -3.003 1.00 44.94 264 GLU A CA 1
ATOM 2066 C C . GLU A 1 264 ? -18.261 -4.920 -4.001 1.00 44.94 264 GLU A C 1
ATOM 2068 O O . GLU A 1 264 ? -18.525 -4.850 -5.206 1.00 44.94 264 GLU A O 1
ATOM 2073 N N . GLY A 1 265 ? -17.783 -6.042 -3.452 1.00 38.97 265 GLY A N 1
ATOM 2074 C CA . GLY A 1 265 ? -17.792 -7.377 -4.052 1.00 38.97 265 GLY A CA 1
ATOM 2075 C C . GLY A 1 265 ? -18.444 -8.372 -3.084 1.00 38.97 265 GLY A C 1
ATOM 2076 O O . GLY A 1 265 ? -18.167 -8.364 -1.893 1.00 38.97 265 GLY A O 1
ATOM 2077 N N . HIS A 1 266 ? -19.379 -9.198 -3.562 1.00 33.03 266 HIS A N 1
ATOM 2078 C CA . HIS A 1 266 ? -20.158 -10.148 -2.753 1.00 33.03 266 HIS A CA 1
ATOM 2079 C C . HIS A 1 266 ? -19.283 -11.102 -1.897 1.00 33.03 266 HIS A C 1
ATOM 2081 O O . HIS A 1 266 ? -18.969 -12.185 -2.381 1.00 33.03 266 HIS A O 1
ATOM 2087 N N . PHE A 1 267 ? -19.046 -10.740 -0.625 1.00 38.88 267 PHE A N 1
ATOM 2088 C CA . PHE A 1 267 ? -18.324 -11.474 0.436 1.00 38.88 267 PHE A CA 1
ATOM 2089 C C . PHE A 1 267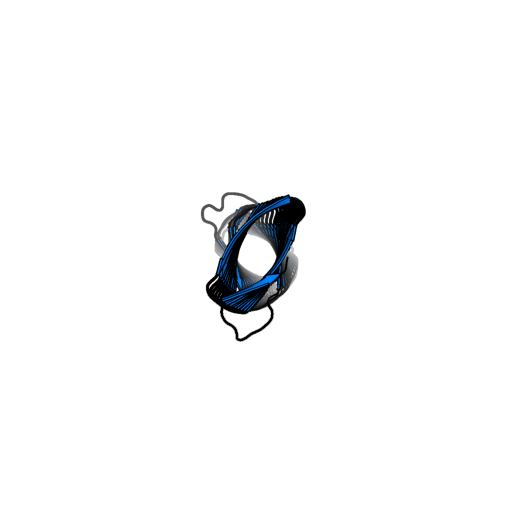 ? -16.874 -11.881 0.091 1.00 38.88 267 PHE A C 1
ATOM 2091 O O . PHE A 1 267 ? -16.690 -12.617 -0.871 1.00 38.88 267 PHE A O 1
ATOM 2098 N N . THR A 1 268 ? -15.889 -11.537 0.941 1.00 43.47 268 THR A N 1
ATOM 2099 C CA . THR A 1 268 ? -15.198 -12.478 1.863 1.00 43.47 268 THR A CA 1
ATOM 2100 C C . THR A 1 268 ? -13.972 -11.856 2.568 1.00 43.47 268 THR A C 1
ATOM 2102 O O . THR A 1 268 ? -12.950 -11.664 1.933 1.00 43.47 268 THR A O 1
ATOM 2105 N N . ASP A 1 269 ? -14.030 -11.694 3.896 1.00 54.72 269 ASP A N 1
ATOM 2106 C CA . ASP A 1 269 ? -12.886 -11.862 4.823 1.00 54.72 269 ASP A CA 1
ATOM 2107 C C . ASP A 1 269 ? -11.636 -10.972 4.595 1.00 54.72 269 ASP A C 1
ATOM 2109 O O . ASP A 1 269 ? -10.507 -11.464 4.531 1.00 54.72 269 ASP A O 1
ATOM 2113 N N . GLY A 1 270 ? -11.820 -9.650 4.501 1.00 54.28 270 GLY A N 1
ATOM 2114 C CA . GLY A 1 270 ? -10.702 -8.704 4.563 1.00 54.28 270 GLY A CA 1
ATOM 2115 C C . GLY A 1 270 ? -10.078 -8.700 5.962 1.00 54.28 270 GLY A C 1
ATOM 2116 O O . GLY A 1 270 ? -10.769 -8.443 6.948 1.00 54.28 270 GLY A O 1
ATOM 2117 N N . HIS A 1 271 ? -8.777 -8.988 6.051 1.00 65.69 271 HIS A N 1
ATOM 2118 C CA . HIS A 1 271 ? -7.997 -8.872 7.291 1.00 65.69 271 HIS A CA 1
ATOM 2119 C C . HIS A 1 271 ? -7.118 -7.635 7.199 1.00 65.69 271 HIS A C 1
ATOM 2121 O O . HIS A 1 271 ? -6.214 -7.588 6.363 1.00 65.69 271 HIS A O 1
ATOM 2127 N N . VAL A 1 272 ? -7.375 -6.660 8.065 1.00 71.12 272 VAL A N 1
ATOM 2128 C CA . VAL A 1 272 ? -6.557 -5.453 8.186 1.00 71.12 272 VAL A CA 1
ATOM 2129 C C . VAL A 1 272 ? -5.766 -5.531 9.482 1.00 71.12 272 VAL A C 1
ATOM 2131 O O . VAL A 1 272 ? -6.349 -5.553 10.565 1.00 71.12 272 VAL A O 1
ATOM 2134 N N . CYS A 1 273 ? -4.440 -5.572 9.358 1.00 71.38 273 CYS A N 1
ATOM 2135 C CA . CYS A 1 273 ? -3.513 -5.546 10.485 1.00 71.38 273 CYS A CA 1
ATOM 2136 C C . CYS A 1 273 ? -2.621 -4.311 10.374 1.00 71.38 273 CYS A C 1
ATOM 2138 O O . CYS A 1 273 ? -1.823 -4.240 9.435 1.00 71.38 273 CYS A O 1
ATOM 2140 N N . LEU A 1 274 ? -2.756 -3.363 11.307 1.00 74.06 274 LEU A N 1
ATOM 2141 C CA . LEU A 1 274 ? -1.963 -2.129 11.311 1.00 74.06 274 LEU A CA 1
ATOM 2142 C C . LEU A 1 274 ? -1.276 -1.903 12.661 1.00 74.06 274 LEU A C 1
ATOM 2144 O O . LEU A 1 274 ? -1.877 -2.144 13.708 1.00 74.06 274 LEU A O 1
ATOM 2148 N N . GLU A 1 275 ? -0.060 -1.365 12.624 1.00 74.38 275 GLU A N 1
ATOM 2149 C CA . GLU A 1 275 ? 0.694 -0.931 13.806 1.00 74.38 275 GLU A CA 1
ATOM 2150 C C . GLU A 1 275 ? 1.090 0.548 13.660 1.00 74.38 275 GLU A C 1
ATOM 2152 O O . GLU A 1 275 ? 1.602 0.957 12.615 1.00 74.38 275 GLU A O 1
ATOM 2157 N N . PHE A 1 276 ? 0.831 1.346 14.703 1.00 75.06 276 PHE A N 1
ATOM 2158 C CA . PHE A 1 276 ? 1.082 2.790 14.740 1.00 75.06 276 PHE A CA 1
ATOM 2159 C C . PHE A 1 276 ? 1.764 3.232 16.042 1.00 75.06 276 PHE A C 1
ATOM 2161 O O . PHE A 1 276 ? 1.408 2.795 17.142 1.00 75.06 276 PHE A O 1
ATOM 2168 N N . THR A 1 277 ? 2.666 4.217 15.959 1.00 75.25 277 THR A N 1
ATOM 2169 C CA . THR A 1 277 ? 3.084 4.957 17.167 1.00 75.25 277 THR A CA 1
ATOM 2170 C C . THR A 1 277 ? 2.125 6.112 17.473 1.00 75.25 277 THR A C 1
ATOM 2172 O O . THR A 1 277 ? 1.643 6.207 18.602 1.00 75.25 277 THR A O 1
ATOM 2175 N N . ASP A 1 278 ? 1.824 6.963 16.494 1.00 76.81 278 ASP A N 1
ATOM 2176 C CA . ASP A 1 278 ? 0.788 8.005 16.563 1.00 76.81 278 ASP A CA 1
ATOM 2177 C C . ASP A 1 278 ? -0.036 7.977 15.267 1.00 76.81 278 ASP A C 1
ATOM 2179 O O . ASP A 1 278 ? 0.497 7.638 14.211 1.00 76.81 278 ASP A O 1
ATOM 2183 N N . GLY A 1 279 ? -1.332 8.285 15.319 1.00 77.81 279 GLY A N 1
ATOM 2184 C CA . GLY A 1 279 ? -2.093 8.389 14.078 1.00 77.81 279 GLY A CA 1
ATOM 2185 C C . GLY A 1 279 ? -3.610 8.389 14.176 1.00 77.81 279 GLY A C 1
ATOM 2186 O O . GLY A 1 279 ? -4.232 8.190 15.224 1.00 77.81 279 GLY A O 1
ATOM 2187 N N . HIS A 1 280 ? -4.225 8.620 13.018 1.00 77.56 280 HIS A N 1
ATOM 2188 C CA . HIS A 1 280 ? -5.672 8.577 12.846 1.00 77.56 280 HIS A CA 1
ATOM 2189 C C . HIS A 1 280 ? -6.055 7.583 11.755 1.00 77.56 280 HIS A C 1
ATOM 2191 O O . HIS A 1 280 ? -5.568 7.684 10.628 1.00 77.56 280 HIS A O 1
ATOM 2197 N N . VAL A 1 281 ? -6.990 6.690 12.066 1.00 81.31 281 VAL A N 1
ATOM 2198 C CA . VAL A 1 281 ? -7.501 5.696 11.124 1.00 81.31 281 VAL A CA 1
ATOM 2199 C C . VAL A 1 281 ? -9.003 5.871 10.946 1.00 81.31 281 VAL A C 1
ATOM 2201 O O . VAL A 1 281 ? -9.762 5.847 11.915 1.00 81.31 281 VAL A O 1
ATOM 2204 N N . CYS A 1 282 ? -9.423 6.032 9.693 1.00 78.94 282 CYS A N 1
ATOM 2205 C CA . CYS A 1 282 ? -10.824 6.011 9.293 1.00 78.94 282 CYS A CA 1
ATOM 2206 C C . CYS A 1 282 ? -11.046 4.877 8.294 1.00 78.94 282 CYS A C 1
ATOM 2208 O O . CYS A 1 282 ? -10.398 4.876 7.245 1.00 78.94 282 CYS A O 1
ATOM 2210 N N . LEU A 1 283 ? -11.945 3.940 8.597 1.00 75.75 283 LEU A N 1
ATOM 2211 C CA . LEU A 1 283 ? -12.236 2.823 7.696 1.00 75.75 283 LEU A CA 1
ATOM 2212 C C . LEU A 1 283 ? -13.740 2.623 7.496 1.00 75.75 283 LEU A C 1
ATOM 2214 O O . LEU A 1 283 ? -14.515 2.768 8.441 1.00 75.75 283 LEU A O 1
ATOM 2218 N N . GLU A 1 284 ? -14.121 2.224 6.285 1.00 73.88 284 GLU A N 1
ATOM 2219 C CA . GLU A 1 284 ? -15.497 1.880 5.911 1.00 73.88 284 GLU A CA 1
ATOM 2220 C C . GLU A 1 284 ? -15.509 0.535 5.164 1.00 73.88 284 GLU A C 1
ATOM 2222 O O . GLU A 1 284 ? -14.827 0.381 4.144 1.00 73.88 284 GLU A O 1
ATOM 2227 N N . PHE A 1 285 ? -16.271 -0.442 5.672 1.00 68.25 285 PHE A N 1
ATOM 2228 C CA . PHE A 1 285 ? -16.39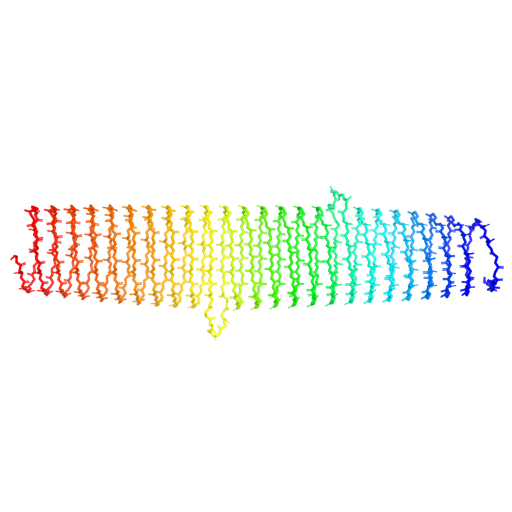3 -1.779 5.075 1.00 68.25 285 PHE A CA 1
ATOM 2229 C C . PHE A 1 285 ? -17.812 -2.347 5.190 1.00 68.25 285 PHE A C 1
ATOM 2231 O O . PHE A 1 285 ? -18.633 -1.904 5.987 1.00 68.25 285 PHE A O 1
ATOM 2238 N N . THR A 1 286 ? -18.094 -3.412 4.435 1.00 69.56 286 THR A N 1
ATOM 2239 C CA . THR A 1 286 ? -19.335 -4.190 4.605 1.00 69.56 286 THR A CA 1
ATOM 2240 C C . THR A 1 286 ? -19.174 -5.376 5.561 1.00 69.56 286 THR A C 1
ATOM 2242 O O . THR A 1 286 ? -20.068 -5.606 6.369 1.00 69.56 286 THR A O 1
ATOM 2245 N N . ASP A 1 287 ? -18.050 -6.096 5.495 1.00 72.19 287 ASP A N 1
ATOM 2246 C CA . ASP A 1 287 ? -17.714 -7.280 6.306 1.00 72.19 287 ASP A CA 1
ATOM 2247 C C . ASP A 1 287 ? -16.180 -7.379 6.461 1.00 72.19 287 ASP A C 1
ATOM 2249 O O . ASP A 1 287 ? -15.463 -7.107 5.492 1.00 72.19 287 ASP A O 1
ATOM 2253 N N . GLY A 1 288 ? -15.655 -7.754 7.635 1.00 73.06 288 GLY A N 1
ATOM 2254 C CA . GLY A 1 288 ? -14.209 -7.948 7.817 1.00 73.06 288 GLY A CA 1
ATOM 2255 C C . GLY A 1 288 ? -13.692 -8.097 9.253 1.00 73.06 288 GLY A C 1
ATOM 2256 O O . GLY A 1 288 ? -14.419 -7.981 10.242 1.00 73.06 288 GLY A O 1
ATOM 2257 N N . HIS A 1 289 ? -12.383 -8.346 9.352 1.00 77.19 289 HIS A N 1
ATOM 2258 C CA . HIS A 1 289 ? -11.625 -8.423 10.598 1.00 77.19 289 HIS A CA 1
ATOM 2259 C C . HIS A 1 289 ? -10.573 -7.311 10.652 1.00 77.19 289 HIS A C 1
ATOM 2261 O O . HIS A 1 289 ? -9.718 -7.205 9.771 1.00 77.19 289 HIS A O 1
ATOM 2267 N N . VAL A 1 290 ? -10.591 -6.513 11.718 1.00 82.25 290 VAL A N 1
ATOM 2268 C CA . VAL A 1 290 ? -9.626 -5.429 11.927 1.00 82.25 290 VAL A CA 1
ATOM 2269 C C . VAL A 1 290 ? -8.866 -5.648 13.230 1.00 82.25 290 VAL A C 1
ATOM 2271 O O . VAL A 1 290 ? -9.469 -5.763 14.295 1.00 82.25 290 VAL A O 1
ATOM 2274 N N . CYS A 1 291 ? -7.540 -5.685 13.136 1.00 83.56 291 CYS A N 1
ATOM 2275 C CA . CYS A 1 291 ? -6.613 -5.790 14.257 1.00 83.56 291 CYS A CA 1
ATOM 2276 C C . CYS A 1 291 ? -5.649 -4.598 14.226 1.00 83.56 291 CYS A C 1
ATOM 2278 O O . CYS A 1 291 ? -4.798 -4.546 13.340 1.00 83.56 291 CYS A O 1
ATOM 2280 N N . LEU A 1 292 ? -5.765 -3.649 15.159 1.00 83.38 292 LEU A N 1
ATOM 2281 C CA . LEU A 1 292 ? -4.876 -2.476 15.196 1.00 83.38 292 LEU A CA 1
ATOM 2282 C C . LEU A 1 292 ? -4.152 -2.351 16.538 1.00 83.38 292 LEU A C 1
ATOM 2284 O O . LEU A 1 292 ? -4.761 -2.553 17.587 1.00 83.38 292 LEU A O 1
ATOM 2288 N N . GLU A 1 293 ? -2.890 -1.937 16.496 1.00 84.31 293 GLU A N 1
ATOM 2289 C CA . GLU A 1 293 ? -2.084 -1.611 17.676 1.00 84.31 293 GLU A CA 1
ATOM 2290 C C . GLU A 1 293 ? -1.588 -0.159 17.596 1.00 84.31 293 GLU A C 1
ATOM 2292 O O . GLU A 1 293 ? -1.061 0.270 16.568 1.00 84.31 293 GLU A O 1
ATOM 2297 N N . PHE A 1 294 ? -1.772 0.609 18.675 1.00 83.56 294 PHE A N 1
ATOM 2298 C CA . PHE A 1 294 ? -1.386 2.020 18.769 1.00 83.56 294 PHE A CA 1
ATOM 2299 C C . PHE A 1 294 ? -0.688 2.353 20.091 1.00 83.56 294 PHE A C 1
ATOM 2301 O O . PHE A 1 294 ? -1.121 1.955 21.176 1.00 83.56 294 PHE A O 1
ATOM 2308 N N . THR A 1 295 ? 0.306 3.247 20.049 1.00 83.00 295 THR A N 1
ATOM 2309 C CA . THR A 1 295 ? 0.702 3.968 21.276 1.00 83.00 295 THR A CA 1
ATOM 2310 C C . THR A 1 295 ? -0.242 5.146 21.546 1.00 83.00 295 THR A C 1
ATOM 2312 O O . THR A 1 295 ? -0.787 5.256 22.644 1.00 83.00 295 THR A O 1
ATOM 2315 N N . TYR A 1 296 ? -0.471 6.001 20.550 1.00 84.12 296 TYR A N 1
ATOM 2316 C CA . TYR A 1 296 ? -1.429 7.107 20.573 1.00 84.12 296 TYR A CA 1
ATOM 2317 C C . TYR A 1 296 ? -2.305 7.023 19.326 1.00 84.12 296 TYR A C 1
ATOM 2319 O O . TYR A 1 296 ? -1.783 6.799 18.240 1.00 84.12 296 TYR A O 1
ATOM 2327 N N . GLY A 1 297 ? -3.622 7.197 19.438 1.00 85.06 297 GLY A N 1
ATOM 2328 C CA . GLY A 1 297 ? -4.403 7.255 18.208 1.00 85.06 297 GLY A CA 1
ATOM 2329 C C . GLY A 1 297 ? -5.884 7.547 18.328 1.00 85.06 297 GLY A C 1
ATOM 2330 O O . GLY A 1 297 ? -6.489 7.528 19.402 1.00 85.06 297 GLY A O 1
ATOM 2331 N N . HIS A 1 298 ? -6.472 7.817 17.168 1.00 85.06 298 HIS A N 1
ATOM 2332 C CA . HIS A 1 298 ? -7.910 7.954 17.000 1.00 85.06 298 HIS A CA 1
ATOM 2333 C C . HIS A 1 298 ? -8.401 7.022 15.898 1.00 85.06 298 HIS A C 1
ATOM 2335 O O . HIS A 1 298 ? -7.891 7.064 14.780 1.00 85.06 298 HIS A O 1
ATOM 2341 N N . VAL A 1 299 ? -9.431 6.239 16.189 1.00 87.81 299 VAL A N 1
ATOM 2342 C CA . VAL A 1 299 ? -10.001 5.286 15.237 1.00 87.81 299 VAL A CA 1
ATOM 2343 C C . VAL A 1 299 ? -11.491 5.555 15.064 1.00 87.81 299 VAL A C 1
ATOM 2345 O O . VAL A 1 299 ? -12.233 5.614 16.043 1.00 87.81 299 VAL A O 1
ATOM 2348 N N . CYS A 1 300 ? -11.918 5.717 13.814 1.00 86.06 300 CYS A N 1
ATOM 2349 C CA . CYS A 1 300 ? -13.315 5.875 13.422 1.00 86.06 300 CYS A CA 1
ATOM 2350 C C . CYS A 1 300 ? -13.668 4.807 12.386 1.00 86.06 300 CYS A C 1
ATOM 2352 O O . CYS A 1 300 ? -13.164 4.880 11.266 1.00 86.06 300 CYS A O 1
ATOM 2354 N N . LEU A 1 301 ? -14.502 3.828 12.734 1.00 83.69 301 LEU A N 1
ATOM 2355 C CA . LEU A 1 301 ? -14.847 2.742 11.812 1.00 83.69 301 LEU A CA 1
ATOM 2356 C C . LEU A 1 301 ? -16.360 2.611 11.616 1.00 83.69 301 LEU A C 1
ATOM 2358 O O . LEU A 1 301 ? -17.115 2.739 12.579 1.00 83.69 301 LEU A O 1
ATOM 2362 N N . GLU A 1 302 ? -16.775 2.294 10.392 1.00 82.31 302 GLU A N 1
ATOM 2363 C CA . GLU A 1 302 ? -18.166 2.004 10.028 1.00 82.31 302 GLU A CA 1
ATOM 2364 C C . GLU A 1 302 ? -18.249 0.649 9.303 1.00 82.31 302 GLU A C 1
ATOM 2366 O O . GLU A 1 302 ? -17.523 0.410 8.331 1.00 82.31 302 GLU A O 1
ATOM 2371 N N . PHE A 1 303 ? -19.115 -0.248 9.791 1.00 75.88 303 PHE A N 1
ATOM 2372 C CA . PHE A 1 303 ? -19.276 -1.608 9.266 1.00 75.88 303 PHE A CA 1
ATOM 2373 C C . PHE A 1 303 ? -20.736 -2.059 9.188 1.00 75.88 303 PHE A C 1
ATOM 2375 O O . PHE A 1 303 ? -21.600 -1.616 9.947 1.00 75.88 303 PHE A O 1
ATOM 2382 N N . THR A 1 304 ? -21.011 -3.043 8.326 1.00 80.06 304 THR A N 1
ATOM 2383 C CA . THR A 1 304 ? -22.275 -3.797 8.405 1.00 80.06 304 THR A CA 1
ATOM 2384 C C . THR A 1 304 ? -22.132 -5.021 9.314 1.00 80.06 304 THR A C 1
ATOM 2386 O O . THR A 1 304 ? -22.931 -5.175 10.229 1.00 80.06 304 THR A O 1
ATOM 2389 N N . ASP A 1 305 ? -21.113 -5.852 9.099 1.00 80.81 305 ASP A N 1
ATOM 2390 C CA . ASP A 1 305 ? -20.737 -7.006 9.933 1.00 80.81 305 ASP A CA 1
ATOM 2391 C C . ASP A 1 305 ? -19.220 -6.958 10.201 1.00 80.81 305 ASP A C 1
ATOM 2393 O O . ASP A 1 305 ? -18.474 -6.400 9.393 1.00 80.81 305 ASP A O 1
ATOM 2397 N N . GLY A 1 306 ? -18.734 -7.509 11.313 1.00 80.50 306 GLY A N 1
ATOM 2398 C CA . GLY A 1 306 ? -17.292 -7.648 11.499 1.00 80.50 306 GLY A CA 1
ATOM 2399 C C . GLY A 1 306 ? -16.787 -7.893 12.915 1.00 80.50 306 GLY A C 1
ATOM 2400 O O . GLY A 1 306 ? -17.505 -7.872 13.917 1.00 80.50 306 GLY A O 1
ATOM 2401 N N . HIS A 1 307 ? -15.477 -8.112 12.991 1.00 83.94 307 HIS A N 1
ATOM 2402 C CA . HIS A 1 307 ? -14.748 -8.287 14.241 1.00 83.94 307 HIS A CA 1
ATOM 2403 C C . HIS A 1 307 ? -13.628 -7.257 14.359 1.00 83.94 307 HIS A C 1
ATOM 2405 O O . HIS A 1 307 ? -12.772 -7.161 13.480 1.00 83.94 307 HIS A O 1
ATOM 2411 N N . VAL A 1 308 ? -13.578 -6.546 15.482 1.00 88.06 308 VAL A N 1
ATOM 2412 C CA . VAL A 1 308 ? -12.552 -5.537 15.748 1.00 88.06 308 VAL A CA 1
ATOM 2413 C C . VAL A 1 308 ? -11.801 -5.864 17.030 1.00 88.06 308 VAL A C 1
ATOM 2415 O O . VAL A 1 308 ? -12.401 -6.016 18.092 1.00 88.06 308 VAL A O 1
ATOM 2418 N N . CYS A 1 309 ? -10.479 -5.944 16.922 1.00 88.62 309 CYS A N 1
ATOM 2419 C CA . CYS A 1 309 ? -9.547 -6.094 18.030 1.00 88.62 309 CYS A CA 1
ATOM 2420 C C . CYS A 1 309 ? -8.582 -4.905 18.024 1.00 88.62 309 CYS A C 1
ATOM 2422 O O . CYS A 1 309 ? -7.782 -4.798 17.098 1.00 88.62 309 CYS A O 1
ATOM 2424 N N . LEU A 1 310 ? -8.635 -4.017 19.019 1.00 88.56 310 LEU A N 1
ATOM 2425 C CA . LEU A 1 310 ? -7.702 -2.883 19.093 1.00 88.56 310 LEU A CA 1
ATOM 2426 C C . LEU A 1 310 ? -6.953 -2.852 20.425 1.00 88.56 310 LEU A C 1
ATOM 2428 O O . LEU A 1 310 ? -7.560 -3.050 21.476 1.00 88.56 310 LEU A O 1
ATOM 2432 N N . GLU A 1 311 ? -5.666 -2.527 20.375 1.00 88.75 311 GLU A N 1
ATOM 2433 C CA . GLU A 1 311 ? -4.819 -2.303 21.548 1.00 88.75 311 GLU A CA 1
ATOM 2434 C C . GLU A 1 311 ? -4.247 -0.880 21.512 1.00 88.75 311 GLU A C 1
ATOM 2436 O O . GLU A 1 311 ? -3.680 -0.452 20.505 1.00 88.75 311 GLU A O 1
ATOM 2441 N N . PHE A 1 312 ? -4.408 -0.132 22.607 1.00 88.38 312 PHE A N 1
ATOM 2442 C CA . PHE A 1 312 ? -3.930 1.244 22.740 1.00 88.38 312 PHE A CA 1
ATOM 2443 C C . PHE A 1 312 ? -3.199 1.478 24.061 1.00 88.38 312 PHE A C 1
ATOM 2445 O O . PHE A 1 312 ? -3.643 1.061 25.132 1.00 88.38 312 PHE A O 1
ATOM 2452 N N . THR A 1 313 ? -2.163 2.322 24.036 1.00 86.88 313 THR A N 1
ATOM 2453 C CA . THR A 1 313 ? -1.757 3.004 25.279 1.00 86.88 313 THR A CA 1
ATOM 2454 C C . THR A 1 313 ? -2.690 4.187 25.564 1.00 86.88 313 THR A C 1
ATOM 2456 O O . THR A 1 313 ? -3.256 4.270 26.650 1.00 86.88 313 THR A O 1
ATOM 2459 N N . TYR A 1 314 ? -2.899 5.075 24.589 1.00 88.38 314 TYR A N 1
ATOM 2460 C CA . TYR A 1 314 ? -3.795 6.228 24.695 1.00 88.38 314 TYR A CA 1
ATOM 2461 C C . TYR A 1 314 ? -4.654 6.357 23.440 1.00 88.38 314 TYR A C 1
ATOM 2463 O O . TYR A 1 314 ? -4.107 6.382 22.337 1.00 88.38 314 TYR A O 1
ATOM 2471 N N . GLY A 1 315 ? -5.972 6.520 23.561 1.00 89.12 315 GLY A N 1
ATOM 2472 C CA . GLY A 1 315 ? -6.743 6.741 22.341 1.00 89.12 315 GLY A CA 1
ATOM 2473 C C . GLY A 1 315 ? -8.218 7.068 22.463 1.00 89.12 315 GLY A C 1
ATOM 2474 O O . GLY A 1 315 ? -8.822 7.059 23.534 1.00 89.12 315 GLY A O 1
ATOM 2475 N N . HIS A 1 316 ? -8.796 7.369 21.303 1.00 89.81 316 HIS A N 1
ATOM 2476 C CA . HIS A 1 316 ? -10.231 7.545 21.134 1.00 89.81 316 HIS A CA 1
ATOM 2477 C C . HIS A 1 316 ? -10.746 6.625 20.034 1.00 89.81 316 HIS A C 1
ATOM 2479 O O . HIS A 1 316 ? -10.208 6.624 18.929 1.00 89.81 316 HIS A O 1
ATOM 2485 N N . VAL A 1 317 ? -11.823 5.900 20.309 1.00 92.38 317 VAL A N 1
ATOM 2486 C CA . VAL A 1 317 ? -12.445 4.990 19.348 1.00 92.38 317 VAL A CA 1
ATOM 2487 C C . VAL A 1 317 ? -13.921 5.327 19.192 1.00 92.38 317 VAL A C 1
ATOM 2489 O O . VAL A 1 317 ? -14.653 5.413 20.177 1.00 92.38 317 VAL A O 1
ATOM 2492 N N . CYS A 1 318 ? -14.348 5.504 17.947 1.00 90.25 318 CYS A N 1
ATOM 2493 C CA . CYS A 1 318 ? -15.740 5.664 17.552 1.00 90.25 318 CYS A CA 1
ATOM 2494 C C . CYS A 1 318 ? -16.085 4.575 16.535 1.00 90.25 318 CYS A C 1
ATOM 2496 O O . CYS A 1 318 ? -15.512 4.588 15.447 1.00 90.25 318 CYS A O 1
ATOM 2498 N N . LEU A 1 319 ? -16.989 3.649 16.860 1.00 87.94 319 LEU A N 1
ATOM 2499 C CA . LEU A 1 319 ? -17.395 2.602 15.915 1.00 87.94 319 LEU A CA 1
ATOM 2500 C C . LEU A 1 319 ? -18.913 2.553 15.730 1.00 87.94 319 LEU A C 1
ATOM 2502 O O . LEU A 1 319 ? -19.653 2.681 16.705 1.00 87.94 319 LEU A O 1
ATOM 2506 N N . GLU A 1 320 ? -19.347 2.298 14.499 1.00 86.94 320 GLU A N 1
ATOM 2507 C CA . GLU A 1 320 ? -20.748 2.079 14.127 1.00 86.94 320 GLU A CA 1
ATOM 2508 C C . GLU A 1 320 ? -20.884 0.747 13.370 1.00 86.94 320 GLU A C 1
ATOM 2510 O O . GLU A 1 320 ? -20.149 0.494 12.412 1.00 86.94 320 GLU A O 1
ATOM 2515 N N . PHE A 1 321 ? -21.800 -0.119 13.816 1.00 82.06 321 PHE A N 1
ATOM 2516 C CA . PHE A 1 321 ? -22.016 -1.463 13.263 1.00 82.06 321 PHE A CA 1
ATOM 2517 C C . PHE A 1 321 ? -23.498 -1.824 13.145 1.00 82.06 321 PHE A C 1
ATOM 2519 O O . PHE A 1 321 ? -24.327 -1.417 13.962 1.00 82.06 321 PHE A O 1
ATOM 2526 N N . THR A 1 322 ? -23.826 -2.715 12.201 1.00 85.00 322 THR A N 1
ATOM 2527 C CA . THR A 1 322 ? -25.107 -3.441 12.257 1.00 85.00 322 THR A CA 1
ATOM 2528 C C . THR A 1 322 ? -24.987 -4.701 13.131 1.00 85.00 322 THR A C 1
ATOM 2530 O O . THR A 1 322 ? -25.734 -4.842 14.098 1.00 85.00 322 THR A O 1
ATOM 2533 N N . ASP A 1 323 ? -24.038 -5.588 12.838 1.00 85.50 323 ASP A N 1
ATOM 2534 C CA . ASP A 1 323 ? -23.668 -6.756 13.653 1.00 85.50 323 ASP A CA 1
ATOM 2535 C C . ASP A 1 323 ? -22.155 -6.722 13.916 1.00 85.50 323 ASP A C 1
ATOM 2537 O O . ASP A 1 323 ? -21.394 -6.237 13.077 1.00 85.50 323 ASP A O 1
ATOM 2541 N N . GLY A 1 324 ? -21.693 -7.194 15.072 1.00 85.25 324 GLY A N 1
ATOM 2542 C CA . GLY A 1 324 ? -20.257 -7.314 15.273 1.00 85.25 324 GLY A CA 1
ATOM 2543 C C . GLY A 1 324 ? -19.770 -7.709 16.658 1.00 85.25 324 GLY A C 1
ATOM 2544 O O . GLY A 1 324 ? -20.484 -7.729 17.666 1.00 85.25 324 GLY A O 1
ATOM 2545 N N . HIS A 1 325 ? -18.475 -8.007 16.701 1.00 88.12 325 HIS A N 1
ATOM 2546 C CA . HIS A 1 325 ? -17.745 -8.320 17.921 1.00 88.12 325 HIS A CA 1
ATOM 2547 C C . HIS A 1 325 ? -16.571 -7.365 18.105 1.00 88.12 325 HIS A C 1
ATOM 2549 O O . HIS A 1 325 ? -15.702 -7.274 17.241 1.00 88.12 325 HIS A O 1
ATOM 2555 N N . VAL A 1 326 ? -16.493 -6.720 19.264 1.00 91.75 326 VAL A N 1
ATOM 2556 C CA . VAL A 1 326 ? -15.433 -5.762 19.576 1.00 91.75 326 VAL A CA 1
ATOM 2557 C C . VAL A 1 326 ? -14.687 -6.168 20.839 1.00 91.75 326 VAL A C 1
ATOM 2559 O O . VAL A 1 326 ? -15.291 -6.378 21.890 1.00 91.75 326 VAL A O 1
ATOM 2562 N N . CYS A 1 327 ? -13.365 -6.245 20.731 1.00 91.44 327 CYS A N 1
ATOM 2563 C CA . CYS A 1 327 ? -12.433 -6.473 21.826 1.00 91.44 327 CYS A CA 1
ATOM 2564 C C . CYS A 1 327 ? -11.429 -5.316 21.866 1.00 91.44 327 CYS A C 1
ATOM 2566 O O . CYS A 1 327 ? -10.618 -5.210 20.950 1.00 91.44 327 CYS A O 1
ATOM 2568 N N . LEU A 1 328 ? -11.463 -4.455 22.887 1.00 91.25 328 LEU A N 1
ATOM 2569 C CA . LEU A 1 328 ? -10.499 -3.351 22.997 1.00 91.25 328 LEU A CA 1
ATOM 2570 C C . LEU A 1 328 ? -9.733 -3.389 24.322 1.00 91.25 328 LEU A C 1
ATOM 2572 O O . LEU A 1 328 ? -10.330 -3.635 25.369 1.00 91.25 328 LEU A O 1
ATOM 2576 N N . GLU A 1 329 ? -8.444 -3.069 24.273 1.00 90.69 329 GLU A N 1
ATOM 2577 C CA . GLU A 1 329 ? -7.576 -2.912 25.444 1.00 90.69 329 GLU A CA 1
ATOM 2578 C C . GLU A 1 329 ? -6.940 -1.513 25.447 1.00 90.69 329 GLU A C 1
ATOM 2580 O O . GLU A 1 329 ? -6.399 -1.066 24.434 1.00 90.69 329 GLU A O 1
ATOM 2585 N N . PHE A 1 330 ? -7.017 -0.811 26.583 1.00 89.94 330 PHE A N 1
ATOM 2586 C CA . PHE A 1 330 ? -6.484 0.543 26.756 1.00 89.94 330 PHE A CA 1
ATOM 2587 C C . PHE A 1 330 ? -5.744 0.725 28.082 1.00 89.94 330 PHE A C 1
ATOM 2589 O O . PHE A 1 330 ? -6.181 0.267 29.140 1.00 89.94 330 PHE A O 1
ATOM 2596 N N . THR A 1 331 ? -4.696 1.556 28.075 1.00 88.44 331 THR A N 1
ATOM 2597 C CA . THR A 1 331 ? -4.261 2.198 29.329 1.00 88.44 331 THR A CA 1
ATOM 2598 C C . THR A 1 331 ? -5.155 3.394 29.672 1.00 88.44 331 THR A C 1
ATOM 2600 O O . THR A 1 331 ? -5.654 3.464 30.790 1.00 88.44 331 THR A O 1
ATOM 2603 N N . ASP A 1 332 ? -5.386 4.316 28.736 1.00 89.38 332 ASP A N 1
ATOM 2604 C CA . ASP A 1 332 ? -6.259 5.487 28.916 1.00 89.38 332 ASP A CA 1
ATOM 2605 C C . ASP A 1 332 ? -7.031 5.770 27.619 1.00 89.38 332 ASP A C 1
ATOM 2607 O O . ASP A 1 332 ? -6.436 5.832 26.540 1.00 89.38 332 ASP A O 1
ATOM 2611 N N . GLY A 1 333 ? -8.353 5.929 27.680 1.00 90.00 333 GLY A N 1
ATOM 2612 C CA . GLY A 1 333 ? -9.081 6.243 26.459 1.00 90.00 333 GLY A CA 1
ATOM 2613 C C . GLY A 1 333 ? -10.561 6.560 26.574 1.00 90.00 333 GLY A C 1
ATOM 2614 O O . GLY A 1 333 ? -11.197 6.487 27.626 1.00 90.00 333 GLY A O 1
ATOM 2615 N N . HIS A 1 334 ? -11.118 6.922 25.422 1.00 90.25 334 HIS A N 1
ATOM 2616 C CA . HIS A 1 334 ? -12.542 7.172 25.252 1.00 90.25 334 HIS A CA 1
ATOM 2617 C C . HIS A 1 334 ? -13.109 6.285 24.149 1.00 90.25 334 HIS A C 1
ATOM 2619 O O . HIS A 1 334 ? -12.595 6.286 23.033 1.00 90.25 334 HIS A O 1
ATOM 2625 N N . VAL A 1 335 ? -14.207 5.594 24.435 1.00 93.44 335 VAL A N 1
ATOM 2626 C CA . VAL A 1 335 ? -14.883 4.723 23.473 1.00 93.44 335 VAL A CA 1
ATOM 2627 C C . VAL A 1 335 ? -16.343 5.133 23.326 1.00 93.44 335 VAL A C 1
ATOM 2629 O O . VAL A 1 335 ? -17.067 5.244 24.315 1.00 93.44 335 VAL A O 1
ATOM 2632 N N . CYS A 1 336 ? -16.773 5.334 22.084 1.00 91.44 336 CYS A N 1
ATOM 2633 C CA . CYS A 1 336 ? -18.163 5.552 21.702 1.00 91.44 336 CYS A CA 1
ATOM 2634 C C . CYS A 1 336 ? -18.559 4.491 20.676 1.00 91.44 336 CYS A C 1
ATOM 2636 O O . CYS A 1 336 ? -18.008 4.506 19.577 1.00 91.44 336 CYS A O 1
ATOM 2638 N N . LEU A 1 337 ? -19.484 3.587 21.003 1.00 89.75 337 LEU A N 1
ATOM 2639 C CA . LEU A 1 337 ? -19.938 2.573 20.044 1.00 89.75 337 LEU A CA 1
ATOM 2640 C C . LEU A 1 337 ? -21.457 2.582 19.858 1.00 89.75 337 LEU A C 1
ATOM 2642 O O . LEU A 1 337 ? -22.193 2.724 20.835 1.00 89.75 337 LEU A O 1
ATOM 2646 N N . GLU A 1 338 ? -21.899 2.353 18.625 1.00 88.69 338 GLU A N 1
ATOM 2647 C CA . GLU A 1 338 ? -23.307 2.197 18.246 1.00 88.69 338 GLU A CA 1
ATOM 2648 C C . GLU A 1 338 ? -23.500 0.886 17.466 1.00 88.69 338 GLU A C 1
ATOM 2650 O O . GLU A 1 338 ? -22.784 0.622 16.498 1.00 88.69 338 GLU A O 1
ATOM 2655 N N . PHE A 1 339 ? -24.448 0.051 17.906 1.00 85.31 339 PHE A N 1
ATOM 2656 C CA . PHE A 1 339 ? -24.744 -1.258 17.310 1.00 85.31 339 PHE A CA 1
ATOM 2657 C C . PHE A 1 339 ? -26.248 -1.528 17.215 1.00 85.31 339 PHE A C 1
ATOM 2659 O O . PHE A 1 339 ? -27.014 -1.212 18.132 1.00 85.31 339 PHE A O 1
ATOM 2666 N N . THR A 1 340 ? -26.676 -2.267 16.186 1.00 87.44 340 THR A N 1
ATOM 2667 C CA . THR A 1 340 ? -27.957 -2.989 16.284 1.00 87.44 340 THR A CA 1
ATOM 2668 C C . THR A 1 340 ? -27.825 -4.290 17.071 1.00 87.44 340 THR A C 1
ATOM 2670 O O . THR A 1 340 ? -28.548 -4.457 18.049 1.00 87.44 340 THR A O 1
ATOM 2673 N N . GLU A 1 341 ? -26.896 -5.173 16.709 1.00 87.88 341 GLU A N 1
ATOM 2674 C CA . GLU A 1 341 ? -26.613 -6.435 17.403 1.00 87.88 341 GLU A CA 1
ATOM 2675 C C . GLU A 1 341 ? -25.105 -6.523 17.684 1.00 87.88 341 GLU A C 1
ATOM 2677 O O . GLU A 1 341 ? -24.301 -6.115 16.848 1.00 87.88 341 GLU A O 1
ATOM 2682 N N . GLY A 1 342 ? -24.679 -7.011 18.854 1.00 88.00 342 GLY A N 1
ATOM 2683 C CA . GLY A 1 342 ? -23.243 -7.223 19.045 1.00 88.00 342 GLY A CA 1
ATOM 2684 C C . GLY A 1 342 ? -22.758 -7.702 20.406 1.00 88.00 342 GLY A C 1
ATOM 2685 O O . GLY A 1 342 ? -23.491 -7.805 21.396 1.00 88.00 342 GLY A O 1
ATOM 2686 N N . HIS A 1 343 ? -21.459 -7.992 20.444 1.00 89.94 343 HIS A N 1
ATOM 2687 C CA . HIS A 1 343 ? -20.730 -8.376 21.647 1.00 89.94 343 HIS A CA 1
ATOM 2688 C C . HIS A 1 343 ? -19.519 -7.472 21.860 1.00 89.94 343 HIS A C 1
ATOM 2690 O O . HIS A 1 343 ? -18.667 -7.363 20.982 1.00 89.94 343 HIS A O 1
ATOM 2696 N N . VAL A 1 344 ? -19.394 -6.900 23.054 1.00 92.75 344 VAL A N 1
ATOM 2697 C CA . VAL A 1 344 ? -18.291 -6.004 23.406 1.00 92.75 344 VAL A CA 1
ATOM 2698 C C . VAL A 1 344 ? -17.563 -6.499 24.648 1.00 92.75 344 VAL A C 1
ATOM 2700 O O . VAL A 1 344 ? -18.180 -6.743 25.685 1.00 92.75 344 VAL A O 1
ATOM 2703 N N . CYS A 1 345 ? -16.243 -6.601 24.544 1.00 91.81 345 CYS A N 1
ATOM 2704 C CA . CYS A 1 345 ? -15.321 -6.870 25.639 1.00 91.81 345 CYS A CA 1
ATOM 2705 C C . CYS A 1 345 ? -14.292 -5.736 25.703 1.00 91.81 345 CYS A C 1
ATOM 2707 O O . CYS A 1 345 ? -13.514 -5.599 24.762 1.00 91.81 345 CYS A O 1
ATOM 2709 N N . LEU A 1 346 ? -14.267 -4.935 26.773 1.00 91.25 346 LEU A N 1
ATOM 2710 C CA . LEU A 1 346 ? -13.260 -3.874 26.921 1.00 91.25 346 LEU A CA 1
ATOM 2711 C C . LEU A 1 346 ? -12.485 -3.991 28.235 1.00 91.25 346 LEU A C 1
ATOM 2713 O O . LEU A 1 346 ? -13.082 -4.267 29.276 1.00 91.25 346 LEU A O 1
ATOM 2717 N N . GLU A 1 347 ? -11.188 -3.700 28.185 1.00 90.38 347 GLU A N 1
ATOM 2718 C CA . GLU A 1 347 ? -10.300 -3.606 29.348 1.00 90.38 347 GLU A CA 1
ATOM 2719 C C . GLU A 1 347 ? -9.606 -2.235 29.380 1.00 90.38 347 GLU A C 1
ATOM 2721 O O . GLU A 1 347 ? -9.052 -1.785 28.375 1.00 90.38 347 GLU A O 1
ATOM 2726 N N . PHE A 1 348 ? -9.654 -1.557 30.532 1.00 89.62 348 PHE A N 1
ATOM 2727 C CA . PHE A 1 348 ? -9.086 -0.221 30.734 1.00 89.62 348 PHE A CA 1
ATOM 2728 C C . PHE A 1 348 ? -8.351 -0.083 32.068 1.00 89.62 348 PHE A C 1
ATOM 2730 O O . PHE A 1 348 ? -8.791 -0.580 33.109 1.00 89.62 348 PHE A O 1
ATOM 2737 N N . THR A 1 349 ? -7.297 0.739 32.085 1.00 88.00 349 THR A N 1
ATOM 2738 C CA . THR A 1 349 ? -6.825 1.320 33.354 1.00 88.00 349 THR A CA 1
ATOM 2739 C C . THR A 1 349 ? -7.631 2.571 33.724 1.00 88.00 349 THR A C 1
ATOM 2741 O O . THR A 1 349 ? -8.172 2.618 34.824 1.00 88.00 349 THR A O 1
ATOM 2744 N N . ASP A 1 350 ? -7.745 3.554 32.829 1.00 88.12 350 ASP A N 1
ATOM 2745 C CA . ASP A 1 350 ? -8.582 4.757 32.980 1.00 88.12 350 ASP A CA 1
ATOM 2746 C C . ASP A 1 350 ? -9.419 4.953 31.707 1.00 88.12 350 ASP A C 1
ATOM 2748 O O . ASP A 1 350 ? -8.931 4.694 30.606 1.00 88.12 350 ASP A O 1
ATOM 2752 N N . GLY A 1 351 ? -10.674 5.385 31.807 1.00 89.25 351 GLY A N 1
ATOM 2753 C CA . GLY A 1 351 ? -11.403 5.714 30.590 1.00 89.25 351 GLY A CA 1
ATOM 2754 C C . GLY A 1 351 ? -12.871 6.077 30.718 1.00 89.25 351 GLY A C 1
ATOM 2755 O O . GLY A 1 351 ? -13.509 6.020 31.772 1.00 89.25 351 GLY A O 1
ATOM 2756 N N . HIS A 1 352 ? -13.425 6.454 29.570 1.00 90.12 352 HIS A N 1
ATOM 2757 C CA . HIS A 1 352 ? -14.836 6.776 29.416 1.00 90.12 352 HIS A CA 1
ATOM 2758 C C . HIS A 1 352 ? -15.453 5.950 28.293 1.00 90.12 352 HIS A C 1
ATOM 2760 O O . HIS A 1 352 ? -14.954 5.967 27.170 1.00 90.12 352 HIS A O 1
ATOM 2766 N N . VAL A 1 353 ? -16.579 5.300 28.569 1.00 92.75 353 VAL A N 1
ATOM 2767 C CA . VAL A 1 353 ? -17.289 4.483 27.584 1.00 92.75 353 VAL A CA 1
ATOM 2768 C C . VAL A 1 353 ? -18.743 4.918 27.472 1.00 92.75 353 VAL A C 1
ATOM 2770 O O . VAL A 1 353 ? -19.454 5.014 28.473 1.00 92.75 353 VAL A O 1
ATOM 2773 N N . CYS A 1 354 ? -19.182 5.152 26.241 1.00 91.44 354 CYS A N 1
ATOM 2774 C CA . CYS A 1 354 ? -20.569 5.405 25.875 1.00 91.44 354 CYS A CA 1
ATOM 2775 C C . CYS A 1 354 ? -20.992 4.368 24.834 1.00 91.44 354 CYS A C 1
ATOM 2777 O O . CYS A 1 354 ? -20.444 4.386 23.734 1.00 91.44 354 CYS A O 1
ATOM 2779 N N . LEU A 1 355 ? -21.937 3.481 25.154 1.00 89.75 355 LEU A N 1
ATOM 2780 C CA . LEU A 1 355 ? -22.438 2.508 24.177 1.00 89.75 355 LEU A CA 1
ATOM 2781 C C . LEU A 1 355 ? -23.957 2.577 24.007 1.00 89.75 355 LEU A C 1
ATOM 2783 O O . LEU A 1 355 ? -24.679 2.697 24.999 1.00 89.75 355 LEU A O 1
ATOM 2787 N N . GLU A 1 356 ? -24.417 2.415 22.770 1.00 88.69 356 GLU A N 1
ATOM 2788 C CA . GLU A 1 356 ? -25.832 2.311 22.398 1.00 88.69 356 GLU A CA 1
ATOM 2789 C C . GLU A 1 356 ? -26.077 1.017 21.604 1.00 88.69 356 GLU A C 1
ATOM 2791 O O . GLU A 1 356 ? -25.373 0.731 20.634 1.00 88.69 356 GLU A O 1
ATOM 2796 N N . PHE A 1 357 ? -27.057 0.218 22.040 1.00 85.62 357 PHE A N 1
ATOM 2797 C CA . PHE A 1 357 ? -27.387 -1.085 21.457 1.00 85.62 357 PHE A CA 1
ATOM 2798 C C . PHE A 1 357 ? -28.891 -1.297 21.296 1.00 85.62 357 PHE A C 1
ATOM 2800 O O . PHE A 1 357 ? -29.692 -0.964 22.177 1.00 85.62 357 PHE A O 1
ATOM 2807 N N . THR A 1 358 ? -29.279 -2.008 20.233 1.00 87.06 358 THR A N 1
ATOM 2808 C CA . THR A 1 358 ? -30.609 -2.638 20.207 1.00 87.06 358 THR A CA 1
ATOM 2809 C C . THR A 1 358 ? -30.583 -3.954 20.987 1.00 87.06 358 THR A C 1
ATOM 2811 O O . THR A 1 358 ? -31.297 -4.076 21.980 1.00 87.06 358 THR A O 1
ATOM 2814 N N . GLU A 1 359 ? -29.717 -4.896 20.610 1.00 87.88 359 GLU A N 1
ATOM 2815 C CA . GLU A 1 359 ? -29.507 -6.173 21.301 1.00 87.88 359 GLU A CA 1
ATOM 2816 C C . GLU A 1 359 ? -28.007 -6.418 21.534 1.00 87.88 359 GLU A C 1
ATOM 2818 O O . GLU A 1 359 ? -27.197 -6.226 20.629 1.00 87.88 359 GLU A O 1
ATOM 2823 N N . GLY A 1 360 ? -27.587 -6.864 22.723 1.00 88.12 360 GLY A N 1
ATOM 2824 C CA . GLY A 1 360 ? -26.166 -7.187 22.883 1.00 88.12 360 GLY A CA 1
ATOM 2825 C C . GLY A 1 360 ? -25.684 -7.707 24.228 1.00 88.12 360 GLY A C 1
ATOM 2826 O O . GLY A 1 360 ? -26.414 -7.807 25.219 1.00 88.12 360 GLY A O 1
ATOM 2827 N N . HIS A 1 361 ? -24.396 -8.044 24.245 1.00 89.88 361 HIS A N 1
ATOM 2828 C CA . HIS A 1 361 ? -23.668 -8.468 25.436 1.00 89.88 361 HIS A CA 1
ATOM 2829 C C . HIS A 1 361 ? -22.436 -7.593 25.657 1.00 89.88 361 HIS A C 1
ATOM 2831 O O . HIS A 1 361 ? -21.607 -7.462 24.760 1.00 89.88 361 HIS A O 1
ATOM 2837 N N . VAL A 1 362 ? -22.276 -7.071 26.869 1.00 92.12 362 VAL A N 1
ATOM 2838 C CA . VAL A 1 362 ? -21.147 -6.214 27.242 1.00 92.12 362 VAL A CA 1
ATOM 2839 C C . VAL A 1 362 ? -20.434 -6.771 28.467 1.00 92.12 362 VAL A C 1
ATOM 2841 O O . VAL A 1 362 ? -21.061 -7.026 29.496 1.00 92.12 362 VAL A O 1
ATOM 2844 N N . CYS A 1 363 ? -19.117 -6.917 28.364 1.00 91.31 363 CYS A N 1
ATOM 2845 C CA . CYS A 1 363 ? -18.214 -7.248 29.459 1.00 91.31 363 CYS A CA 1
ATOM 2846 C C . CYS A 1 363 ? -17.139 -6.161 29.558 1.00 91.31 363 CYS A C 1
ATOM 2848 O O . CYS A 1 363 ? -16.340 -6.042 28.633 1.00 91.31 363 CYS A O 1
ATOM 2850 N N . LEU A 1 364 ? -17.104 -5.379 30.642 1.00 90.31 364 LEU A N 1
ATOM 2851 C CA . LEU A 1 364 ? -16.071 -4.351 30.826 1.00 90.31 364 LEU A CA 1
ATOM 2852 C C . LEU A 1 364 ? -15.296 -4.532 32.135 1.00 90.31 364 LEU A C 1
ATOM 2854 O O . LEU A 1 364 ? -15.903 -4.806 33.171 1.00 90.31 364 LEU A O 1
ATOM 2858 N N . GLU A 1 365 ? -13.987 -4.292 32.089 1.00 89.38 365 GLU A N 1
ATOM 2859 C CA . GLU A 1 365 ? -13.089 -4.265 33.249 1.00 89.38 365 GLU A CA 1
ATOM 2860 C C . GLU A 1 365 ? -12.330 -2.927 33.311 1.00 89.38 365 GLU A C 1
ATOM 2862 O O . GLU A 1 365 ? -11.750 -2.489 32.316 1.00 89.38 365 GLU A O 1
ATOM 2867 N N . PHE A 1 366 ? -12.350 -2.268 34.476 1.00 88.25 366 PHE A N 1
ATOM 2868 C CA . PHE A 1 366 ? -11.727 -0.959 34.704 1.00 88.25 366 PHE A CA 1
ATOM 2869 C C . PHE A 1 366 ? -10.975 -0.880 36.035 1.00 88.25 366 PHE A C 1
ATOM 2871 O O . PHE A 1 366 ? -11.424 -1.388 37.068 1.00 88.25 366 PHE A O 1
ATOM 2878 N N . THR A 1 367 ? -9.892 -0.097 36.062 1.00 87.19 367 THR A N 1
ATOM 2879 C CA . THR A 1 367 ? -9.377 0.426 37.340 1.00 87.19 367 THR A CA 1
ATOM 2880 C C . THR A 1 367 ? -10.122 1.698 37.760 1.00 87.19 367 THR A C 1
ATOM 2882 O O . THR A 1 367 ? -10.659 1.726 38.863 1.00 87.19 367 THR A O 1
ATOM 2885 N N . ASP A 1 368 ? -10.190 2.718 36.905 1.00 87.75 368 ASP A N 1
ATOM 2886 C CA . ASP A 1 368 ? -10.980 3.946 37.095 1.00 87.75 368 ASP A CA 1
ATOM 2887 C C . ASP A 1 368 ? -11.781 4.230 35.817 1.00 87.75 368 ASP A C 1
ATOM 2889 O O . ASP A 1 368 ? -11.294 3.966 34.717 1.00 87.75 368 ASP A O 1
ATOM 2893 N N . GLY A 1 369 ? -13.007 4.740 35.922 1.00 88.25 369 GLY A N 1
ATOM 2894 C CA . GLY A 1 369 ? -13.719 5.136 34.714 1.00 88.25 369 GLY A CA 1
ATOM 2895 C C . GLY A 1 369 ? -15.179 5.539 34.852 1.00 88.25 369 GLY A C 1
ATOM 2896 O O . GLY A 1 369 ? -15.821 5.470 35.904 1.00 88.25 369 GLY A O 1
ATOM 2897 N N . HIS A 1 370 ? -15.724 5.968 33.718 1.00 89.50 370 HIS A N 1
ATOM 2898 C CA . HIS A 1 370 ? -17.123 6.348 33.574 1.00 89.50 370 HIS A CA 1
ATOM 2899 C C . HIS A 1 370 ? -17.784 5.567 32.444 1.00 89.50 370 HIS A C 1
ATOM 2901 O O . HIS A 1 370 ? -17.308 5.600 31.311 1.00 89.50 370 HIS A O 1
ATOM 2907 N N . VAL A 1 371 ? -18.925 4.943 32.724 1.00 92.12 371 VAL A N 1
ATOM 2908 C CA . VAL A 1 371 ? -19.675 4.162 31.736 1.00 92.12 371 VAL A CA 1
ATOM 2909 C C . VAL A 1 371 ? -21.116 4.645 31.637 1.00 92.12 371 VAL A C 1
ATOM 2911 O O . VAL A 1 371 ? -21.822 4.746 32.640 1.00 92.12 371 V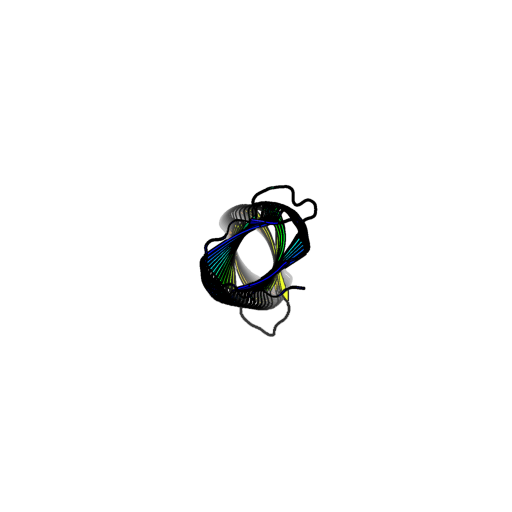AL A O 1
ATOM 2914 N N . CYS A 1 372 ? -21.552 4.912 30.410 1.00 91.00 372 CYS A N 1
ATOM 2915 C CA . CYS A 1 372 ? -22.929 5.223 30.045 1.00 91.00 372 CYS A CA 1
ATOM 2916 C C . CYS A 1 372 ? -23.402 4.212 28.997 1.00 91.00 372 CYS A C 1
ATOM 2918 O O . CYS A 1 372 ? -22.846 4.189 27.902 1.00 91.00 372 CYS A O 1
ATOM 2920 N N . LEU A 1 373 ? -24.406 3.392 29.312 1.00 89.31 373 LEU A N 1
ATOM 2921 C CA . LEU A 1 373 ? -24.952 2.406 28.373 1.00 89.31 373 LEU A CA 1
ATOM 2922 C C . LEU A 1 373 ? -26.459 2.590 28.167 1.00 89.31 373 LEU A C 1
ATOM 2924 O O . LEU A 1 373 ? -27.188 2.743 29.149 1.00 89.31 373 LEU A O 1
ATOM 2928 N N . GLU A 1 374 ? -26.912 2.475 26.920 1.00 87.81 374 GLU A N 1
ATOM 2929 C CA . GLU A 1 374 ? -28.329 2.435 26.537 1.00 87.81 374 GLU A CA 1
ATOM 2930 C C . GLU A 1 374 ? -28.625 1.169 25.717 1.00 87.81 374 GLU A C 1
ATOM 2932 O O . GLU A 1 374 ? -27.925 0.865 24.751 1.00 87.81 374 GLU A O 1
ATOM 2937 N N . PHE A 1 375 ? -29.641 0.405 26.131 1.00 84.62 375 PHE A N 1
ATOM 2938 C CA . PHE A 1 375 ? -29.999 -0.889 25.543 1.00 84.62 375 PHE A CA 1
ATOM 2939 C C . PHE A 1 375 ? -31.511 -1.057 25.375 1.00 84.62 375 PHE A C 1
ATOM 2941 O O . PHE A 1 375 ? -32.298 -0.736 26.273 1.00 84.62 375 PHE A O 1
ATOM 2948 N N . THR A 1 376 ? -31.928 -1.705 24.282 1.00 86.44 376 THR A N 1
ATOM 2949 C CA . THR A 1 376 ? -33.283 -2.278 24.229 1.00 86.44 376 THR A CA 1
ATOM 2950 C C . THR A 1 376 ? -33.316 -3.626 24.951 1.00 86.44 376 THR A C 1
ATOM 2952 O O . THR A 1 376 ? -34.052 -3.763 25.926 1.00 86.44 376 THR A O 1
ATOM 2955 N N . GLU A 1 377 ? -32.484 -4.587 24.544 1.00 86.50 377 GLU A N 1
ATOM 2956 C CA . GLU A 1 377 ? -32.338 -5.896 25.194 1.00 86.50 377 GLU A CA 1
ATOM 2957 C C . GLU A 1 377 ? -30.853 -6.230 25.411 1.00 86.50 377 GLU A C 1
ATOM 2959 O O . GLU A 1 377 ? -30.036 -6.062 24.508 1.00 86.50 377 GLU A O 1
ATOM 2964 N N . GLY A 1 378 ? -30.449 -6.724 26.586 1.00 87.19 378 GLY A N 1
ATOM 2965 C CA . GLY A 1 378 ? -29.045 -7.121 26.724 1.00 87.19 378 GLY A CA 1
ATOM 2966 C C . GLY A 1 378 ? -28.576 -7.695 28.049 1.00 87.19 378 GLY A C 1
ATOM 2967 O O . GLY A 1 378 ? -29.297 -7.780 29.046 1.00 87.19 378 GLY A O 1
ATOM 2968 N N . HIS A 1 379 ? -27.308 -8.097 28.044 1.00 88.62 379 HIS A N 1
ATOM 2969 C CA . HIS A 1 379 ? -26.594 -8.579 29.220 1.00 88.62 379 HIS A CA 1
ATOM 2970 C C . HIS A 1 379 ? -25.333 -7.754 29.456 1.00 88.62 379 HIS A C 1
ATOM 2972 O O . HIS A 1 379 ? -24.494 -7.647 28.567 1.00 88.62 379 HIS A O 1
ATOM 2978 N N . VAL A 1 380 ? -25.162 -7.249 30.674 1.00 90.88 380 VAL A N 1
ATOM 2979 C CA . VAL A 1 380 ? -23.996 -6.454 31.062 1.00 90.88 380 VAL A CA 1
ATOM 2980 C C . VAL A 1 380 ? -23.306 -7.070 32.272 1.00 90.88 380 VAL A C 1
ATOM 2982 O O . VAL A 1 380 ? -23.943 -7.334 33.293 1.00 90.88 380 VAL A O 1
ATOM 2985 N N . CYS A 1 381 ? -21.995 -7.253 32.171 1.00 90.69 381 CYS A N 1
ATOM 2986 C CA . CYS A 1 381 ? -21.106 -7.613 33.268 1.00 90.69 381 CYS A CA 1
ATOM 2987 C C . CYS A 1 381 ? -20.021 -6.538 33.389 1.00 90.69 381 CYS A C 1
ATOM 2989 O O . CYS A 1 381 ? -19.239 -6.389 32.454 1.00 90.69 381 CYS A O 1
ATOM 2991 N N . LEU A 1 382 ? -19.962 -5.803 34.503 1.00 88.50 382 LEU A N 1
ATOM 2992 C CA . LEU A 1 382 ? -18.901 -4.813 34.725 1.00 88.50 382 LEU A CA 1
ATOM 2993 C C . LEU A 1 382 ? -18.132 -5.068 36.025 1.00 88.50 382 LEU A C 1
ATOM 2995 O O . LEU A 1 382 ? -18.753 -5.348 37.054 1.00 88.50 382 LEU A O 1
ATOM 2999 N N . GLU A 1 383 ? -16.814 -4.882 35.979 1.00 87.62 383 GLU A N 1
ATOM 3000 C CA . GLU A 1 383 ? -15.903 -4.934 37.128 1.00 87.62 383 GLU A CA 1
ATOM 3001 C C . GLU A 1 383 ? -15.076 -3.639 37.222 1.00 87.62 383 GLU A C 1
ATOM 3003 O O . GLU A 1 383 ? -14.482 -3.202 36.235 1.00 87.62 383 GLU A O 1
ATOM 3008 N N . PHE A 1 384 ? -15.053 -3.010 38.404 1.00 85.25 384 PHE A N 1
ATOM 3009 C CA . PHE A 1 384 ? -14.364 -1.737 38.652 1.00 85.25 384 PHE A CA 1
ATOM 3010 C C . PHE A 1 384 ? -13.619 -1.702 39.989 1.00 85.25 384 PHE A C 1
ATOM 3012 O O . PHE A 1 384 ? -14.103 -2.187 41.020 1.00 85.25 384 PHE A O 1
ATOM 3019 N N . THR A 1 385 ? -12.497 -0.975 40.023 1.00 86.44 385 THR A N 1
ATOM 3020 C CA . THR A 1 385 ? -11.942 -0.503 41.302 1.00 86.44 385 THR A CA 1
ATOM 3021 C C . THR A 1 385 ? -12.620 0.792 41.764 1.00 86.44 385 THR A C 1
ATOM 3023 O O . THR A 1 385 ? -13.165 0.805 42.865 1.00 86.44 385 THR A O 1
ATOM 3026 N N . ASP A 1 386 ? -12.637 1.844 40.943 1.00 85.94 386 ASP A N 1
ATOM 3027 C CA . ASP A 1 386 ? -13.381 3.097 41.162 1.00 85.94 386 ASP A CA 1
ATOM 3028 C C . ASP A 1 386 ? -14.171 3.453 39.894 1.00 85.94 386 ASP A C 1
ATOM 3030 O O . ASP A 1 386 ? -13.737 3.134 38.789 1.00 85.94 386 ASP A O 1
ATOM 3034 N N . GLY A 1 387 ? -15.336 4.089 40.021 1.00 86.50 387 GLY A N 1
ATOM 3035 C CA . GLY A 1 387 ? -16.025 4.576 38.833 1.00 86.50 387 GLY A CA 1
ATOM 3036 C C . GLY A 1 387 ? -17.471 5.021 38.989 1.00 86.50 387 GLY A C 1
ATOM 3037 O O . GLY A 1 387 ? -18.113 4.943 40.044 1.00 86.50 387 GLY A O 1
ATOM 3038 N N . HIS A 1 388 ? -18.007 5.503 37.871 1.00 87.88 388 HIS A N 1
ATOM 3039 C CA . HIS A 1 388 ? -19.388 5.947 37.744 1.00 87.88 388 HIS A CA 1
ATOM 3040 C C . HIS A 1 388 ? -20.092 5.215 36.606 1.00 87.88 388 HIS A C 1
ATOM 3042 O O . HIS A 1 388 ? -19.630 5.253 35.469 1.00 87.88 388 HIS A O 1
ATOM 3048 N N . VAL A 1 389 ? -21.255 4.634 36.887 1.00 89.75 389 VAL A N 1
ATOM 3049 C CA . VAL A 1 389 ? -22.041 3.896 35.897 1.00 89.75 389 VAL A CA 1
ATOM 3050 C C . VAL A 1 389 ? -23.462 4.435 35.805 1.00 89.75 389 VAL A C 1
ATOM 3052 O O . VAL A 1 389 ? -24.152 4.569 36.816 1.00 89.75 389 VAL A O 1
ATOM 3055 N N . CYS A 1 390 ? -23.904 4.703 34.580 1.00 89.50 390 CYS A N 1
ATOM 3056 C CA . CYS A 1 390 ? -25.273 5.055 34.222 1.00 89.50 390 CYS A CA 1
ATOM 3057 C C . CYS A 1 390 ? -25.777 4.064 33.166 1.00 89.50 390 CYS A C 1
ATOM 3059 O O . CYS A 1 390 ? -25.222 4.024 32.072 1.00 89.50 390 CYS A O 1
ATOM 3061 N N . LEU A 1 391 ? -26.809 3.278 33.477 1.00 87.44 391 LEU A N 1
ATOM 3062 C CA . LEU A 1 391 ? -27.391 2.306 32.544 1.00 87.44 391 LEU A CA 1
ATOM 3063 C C . LEU A 1 391 ? -28.890 2.558 32.341 1.00 87.44 391 LEU A C 1
ATOM 3065 O O . LEU A 1 391 ? -29.611 2.715 33.331 1.00 87.44 391 LEU A O 1
ATOM 3069 N N . GLU A 1 392 ? -29.351 2.499 31.093 1.00 86.31 392 GLU A N 1
ATOM 3070 C CA . GLU A 1 392 ? -30.767 2.539 30.706 1.00 86.31 392 GLU A CA 1
ATOM 3071 C C . GLU A 1 392 ? -31.127 1.312 29.849 1.00 86.31 392 GLU A C 1
ATOM 3073 O O . GLU A 1 392 ? -30.446 1.008 28.870 1.00 86.31 392 GLU A O 1
ATOM 3078 N N . PHE A 1 393 ? -32.175 0.580 30.245 1.00 83.44 393 PHE A N 1
ATOM 3079 C CA . PHE A 1 393 ? -32.586 -0.687 29.627 1.00 83.44 393 PHE A CA 1
ATOM 3080 C C . PHE A 1 393 ? -34.105 -0.798 29.457 1.00 83.44 393 PHE A C 1
ATOM 3082 O O . PHE A 1 393 ? -34.881 -0.460 30.360 1.00 83.44 393 PHE A O 1
ATOM 3089 N N . THR A 1 394 ? -34.551 -1.406 28.352 1.00 85.75 394 THR A N 1
ATOM 3090 C CA . THR A 1 394 ? -35.932 -1.918 28.274 1.00 85.75 394 THR A CA 1
ATOM 3091 C C . THR A 1 394 ? -36.045 -3.304 28.918 1.00 85.75 394 THR A C 1
ATOM 3093 O O . THR A 1 394 ? -36.853 -3.466 29.829 1.00 85.75 394 THR A O 1
ATOM 3096 N N . ASP A 1 395 ? -35.228 -4.277 28.514 1.00 84.56 395 ASP A N 1
ATOM 3097 C CA . ASP A 1 395 ? -35.117 -5.601 29.147 1.00 84.56 395 ASP A CA 1
ATOM 3098 C C . ASP A 1 395 ? -33.638 -5.983 29.308 1.00 84.56 395 ASP A C 1
ATOM 3100 O O . ASP A 1 395 ? -32.823 -5.740 28.417 1.00 84.56 395 ASP A O 1
ATOM 3104 N N . GLY A 1 396 ? -33.247 -6.584 30.430 1.00 85.00 396 GLY A N 1
ATOM 3105 C CA . GLY A 1 396 ? -31.877 -7.062 30.534 1.00 85.00 396 GLY A CA 1
ATOM 3106 C C . GLY A 1 396 ? -31.434 -7.661 31.855 1.00 85.00 396 GLY A C 1
ATOM 3107 O O . GLY A 1 396 ? -32.132 -7.689 32.872 1.00 85.00 396 GLY A O 1
ATOM 3108 N N . HIS A 1 397 ? -30.199 -8.148 31.827 1.00 87.06 397 HIS A N 1
ATOM 3109 C CA . HIS A 1 397 ? -29.510 -8.691 32.987 1.00 87.06 397 HIS A CA 1
ATOM 3110 C C . HIS A 1 397 ? -28.221 -7.923 33.244 1.00 87.06 397 HIS A C 1
ATOM 3112 O O . HIS A 1 397 ? -27.366 -7.849 32.366 1.00 87.06 397 HIS A O 1
ATOM 3118 N N . VAL A 1 398 ? -28.042 -7.429 34.465 1.00 88.12 398 VAL A N 1
ATOM 3119 C CA . VAL A 1 398 ? -26.839 -6.694 34.861 1.00 88.12 398 VAL A CA 1
ATOM 3120 C C . VAL A 1 398 ? -26.175 -7.345 36.068 1.00 88.12 398 VAL A C 1
ATOM 3122 O O . VAL A 1 398 ? -26.820 -7.595 37.087 1.00 88.12 398 VAL A O 1
ATOM 3125 N N . CYS A 1 399 ? -24.872 -7.578 35.961 1.00 88.12 399 CYS A N 1
ATOM 3126 C CA . CYS A 1 399 ? -23.989 -7.996 37.043 1.00 88.12 399 CYS A CA 1
ATOM 3127 C C . CYS A 1 399 ? -22.886 -6.945 37.212 1.00 88.12 399 CYS A C 1
ATOM 3129 O O . CYS A 1 399 ? -22.109 -6.739 36.285 1.00 88.12 399 CYS A O 1
ATOM 3131 N N . LEU A 1 400 ? -22.817 -6.291 38.372 1.00 85.62 400 LEU A N 1
ATOM 3132 C CA . LEU A 1 400 ? -21.806 -5.271 38.667 1.00 85.62 400 LEU A CA 1
ATOM 3133 C C . LEU A 1 400 ? -20.988 -5.639 39.909 1.00 85.62 400 LEU A C 1
ATOM 3135 O O . LEU A 1 400 ? -21.579 -5.954 40.946 1.00 85.62 400 LEU A O 1
ATOM 3139 N N . GLU A 1 401 ? -19.666 -5.503 39.826 1.00 85.38 401 GLU A N 1
ATOM 3140 C CA . GLU A 1 401 ? -18.730 -5.627 40.949 1.00 85.38 401 GLU A CA 1
ATOM 3141 C C . GLU A 1 401 ? -17.852 -4.370 41.065 1.00 85.38 401 GLU A C 1
ATOM 3143 O O . GLU A 1 401 ? -17.259 -3.921 40.086 1.00 85.38 401 GLU A O 1
ATOM 3148 N N . PHE A 1 402 ? -17.796 -3.775 42.261 1.00 80.19 402 PHE A N 1
ATOM 3149 C CA . PHE A 1 402 ? -17.102 -2.509 42.520 1.00 80.19 402 PHE A CA 1
ATOM 3150 C C . PHE A 1 402 ? -16.370 -2.509 43.863 1.00 80.19 402 PHE A C 1
ATOM 3152 O O . PHE A 1 402 ? -16.898 -2.955 44.890 1.00 80.19 402 PHE A O 1
ATOM 3159 N N . THR A 1 403 ? -15.200 -1.867 43.908 1.00 84.00 403 THR A N 1
ATOM 3160 C CA . THR A 1 403 ? -14.605 -1.486 45.200 1.00 84.00 403 THR A CA 1
ATOM 3161 C C . THR A 1 403 ? -15.216 -0.178 45.710 1.00 84.00 403 THR A C 1
ATOM 3163 O O . THR A 1 403 ? -15.796 -0.168 46.795 1.00 84.00 403 THR A O 1
ATOM 3166 N N . GLU A 1 404 ? -15.151 0.895 44.924 1.00 83.44 404 GLU A N 1
ATOM 3167 C CA . GLU A 1 404 ? -15.744 2.207 45.208 1.00 83.44 404 GLU A CA 1
ATOM 3168 C C . GLU A 1 404 ? -16.528 2.691 43.975 1.00 83.44 404 GLU A C 1
ATOM 3170 O O . GLU A 1 404 ? -16.147 2.386 42.849 1.00 83.44 404 GLU A O 1
ATOM 3175 N N . GLY A 1 405 ? -17.652 3.399 44.144 1.00 84.12 405 GLY A N 1
ATOM 3176 C CA . GLY A 1 405 ? -18.308 3.997 42.977 1.00 84.12 405 GLY A CA 1
ATOM 3177 C C . GLY A 1 405 ? -19.735 4.506 43.146 1.00 84.12 405 GLY A C 1
ATOM 3178 O O . GLY A 1 405 ? -20.357 4.457 44.214 1.00 84.12 405 GLY A O 1
ATOM 3179 N N . HIS A 1 406 ? -20.269 5.017 42.039 1.00 85.31 406 HIS A N 1
ATOM 3180 C CA . HIS A 1 406 ? -21.638 5.509 41.931 1.00 85.31 406 HIS A CA 1
ATOM 3181 C C . HIS A 1 406 ? -22.368 4.835 40.774 1.00 85.31 406 HIS A C 1
ATOM 3183 O O . HIS A 1 406 ? -21.913 4.900 39.638 1.00 85.31 406 HIS A O 1
ATOM 3189 N N . VAL A 1 407 ? -23.543 4.271 41.042 1.00 86.38 407 VAL A N 1
ATOM 3190 C CA . VAL A 1 407 ? -24.341 3.566 40.035 1.00 86.38 407 VAL A CA 1
ATOM 3191 C C . VAL A 1 407 ? -25.753 4.144 39.961 1.00 86.38 407 VAL A C 1
ATOM 3193 O O . VAL A 1 407 ? -26.439 4.264 40.978 1.00 86.38 407 VAL A O 1
ATOM 3196 N N . CYS A 1 408 ? -26.198 4.469 38.750 1.00 86.62 408 CYS A N 1
ATOM 3197 C CA . CYS A 1 408 ? -27.558 4.873 38.408 1.00 86.62 408 CYS A CA 1
ATOM 3198 C C . CYS A 1 408 ? -28.117 3.910 37.353 1.00 86.62 408 CYS A C 1
ATOM 3200 O O . CYS A 1 408 ? -27.565 3.830 36.260 1.00 86.62 408 CYS A O 1
ATOM 3202 N N . LEU A 1 409 ? -29.193 3.191 37.671 1.00 84.56 409 LEU A N 1
ATOM 3203 C CA . LEU A 1 409 ? -29.818 2.204 36.782 1.00 84.56 409 LEU A CA 1
ATOM 3204 C C . LEU A 1 409 ? -31.301 2.529 36.555 1.00 84.56 409 LEU A C 1
ATOM 3206 O O . LEU A 1 409 ? -32.028 2.707 37.537 1.00 84.56 409 LEU A O 1
ATOM 3210 N N . GLU A 1 410 ? -31.748 2.521 35.299 1.00 84.06 410 GLU A N 1
ATOM 3211 C CA . GLU A 1 410 ? -33.157 2.647 34.895 1.00 84.06 410 GLU A CA 1
ATOM 3212 C C . GLU A 1 410 ? -33.573 1.469 33.995 1.00 84.06 410 GLU A C 1
ATOM 3214 O O . GLU A 1 410 ? -32.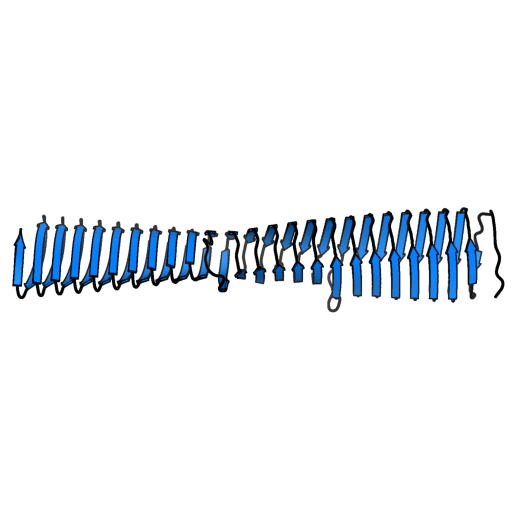904 1.166 33.010 1.00 84.06 410 GLU A O 1
ATOM 3219 N N . PHE A 1 411 ? -34.657 0.772 34.360 1.00 80.69 411 PHE A N 1
ATOM 3220 C CA . PHE A 1 411 ? -35.106 -0.462 33.700 1.00 80.69 411 PHE A CA 1
ATOM 3221 C C . PHE A 1 411 ? -36.628 -0.521 33.524 1.00 80.69 411 PHE A C 1
ATOM 3223 O O . PHE A 1 411 ? -37.396 -0.213 34.449 1.00 80.69 411 PHE A O 1
ATOM 3230 N N . THR A 1 412 ? -37.086 -1.056 32.386 1.00 83.56 412 THR A N 1
ATOM 3231 C CA . THR A 1 412 ? -38.486 -1.495 32.266 1.00 83.56 412 THR A CA 1
ATOM 3232 C C . THR A 1 412 ? -38.696 -2.882 32.883 1.00 83.56 412 THR A C 1
ATOM 3234 O O . THR A 1 412 ? -39.489 -2.995 33.816 1.00 83.56 412 THR A O 1
ATOM 3237 N N . ASP A 1 413 ? -37.966 -3.902 32.433 1.00 82.00 413 ASP A N 1
ATOM 3238 C CA . ASP A 1 413 ? -37.892 -5.243 33.034 1.00 82.00 413 ASP A CA 1
ATOM 3239 C C . ASP A 1 413 ? -36.420 -5.656 33.200 1.00 82.00 413 ASP A C 1
ATOM 3241 O O . ASP A 1 413 ? -35.559 -5.204 32.448 1.00 82.00 413 ASP A O 1
ATOM 3245 N N . GLY A 1 414 ? -36.099 -6.484 34.194 1.00 82.50 414 GLY A N 1
ATOM 3246 C CA . GLY A 1 414 ? -34.746 -7.020 34.285 1.00 82.50 414 GLY A CA 1
ATOM 3247 C C . GLY A 1 414 ? -34.321 -7.639 35.610 1.00 82.50 414 GLY A C 1
ATOM 3248 O O . GLY A 1 414 ? -35.018 -7.651 36.632 1.00 82.50 414 GLY A O 1
ATOM 3249 N N . HIS A 1 415 ? -33.102 -8.169 35.587 1.00 84.50 415 HIS A N 1
ATOM 3250 C CA . HIS A 1 415 ? -32.443 -8.774 36.736 1.00 84.50 415 HIS A CA 1
ATOM 3251 C C . HIS A 1 415 ? -31.113 -8.087 37.014 1.00 84.50 415 HIS A C 1
ATOM 3253 O O . HIS A 1 415 ? -30.239 -8.059 36.154 1.00 84.50 415 HIS A O 1
ATOM 3259 N N . VAL A 1 416 ? -30.924 -7.618 38.243 1.00 85.31 416 VAL A N 1
ATOM 3260 C CA . VAL A 1 416 ? -29.709 -6.912 38.645 1.00 85.31 416 VAL A CA 1
ATOM 3261 C C . VAL A 1 416 ? -29.061 -7.598 39.846 1.00 85.31 416 VAL A C 1
ATOM 3263 O O . VAL A 1 416 ? -29.707 -7.825 40.870 1.00 85.31 416 VAL A O 1
ATOM 3266 N N . CYS A 1 417 ? -27.774 -7.907 39.730 1.00 85.31 417 CYS A N 1
ATOM 3267 C CA . CYS A 1 417 ? -26.912 -8.392 40.803 1.00 85.31 417 CYS A CA 1
ATOM 3268 C C . CYS A 1 417 ? -25.785 -7.380 41.018 1.00 85.31 417 CYS A C 1
ATOM 3270 O O . CYS A 1 417 ? -25.020 -7.137 40.090 1.00 85.31 417 CYS A O 1
ATOM 3272 N N . LEU A 1 418 ? -25.677 -6.803 42.216 1.00 83.00 418 LEU A N 1
ATOM 3273 C CA . LEU A 1 418 ? -24.627 -5.835 42.534 1.00 83.00 418 LEU A CA 1
ATOM 3274 C C . LEU A 1 418 ? -23.820 -6.240 43.774 1.00 83.00 418 LEU A C 1
ATOM 3276 O O . LEU A 1 418 ? -24.417 -6.563 44.806 1.00 83.00 418 LEU A O 1
ATOM 3280 N N . GLU A 1 419 ? -22.494 -6.130 43.689 1.00 83.19 419 GLU A N 1
ATOM 3281 C CA . GLU A 1 419 ? -21.542 -6.319 44.791 1.00 83.19 419 GLU A CA 1
ATOM 3282 C C . GLU A 1 419 ? -20.646 -5.072 44.958 1.00 83.19 419 GLU A C 1
ATOM 3284 O O . GLU A 1 419 ? -19.993 -4.648 44.007 1.00 83.19 419 GLU A O 1
ATOM 3289 N N . PHE A 1 420 ? -20.629 -4.461 46.156 1.00 78.94 420 PHE A N 1
ATOM 3290 C CA . PHE A 1 420 ? -19.851 -3.239 46.446 1.00 78.94 420 PHE A CA 1
ATOM 3291 C C . PHE A 1 420 ? -19.070 -3.298 47.767 1.00 78.94 420 PHE A C 1
ATOM 3293 O O . PHE A 1 420 ? -19.580 -3.753 48.799 1.00 78.94 420 PHE A O 1
ATOM 3300 N N . THR A 1 421 ? -17.876 -2.695 47.811 1.00 81.00 421 THR A N 1
ATOM 3301 C CA . THR A 1 421 ? -17.237 -2.380 49.103 1.00 81.00 421 THR A CA 1
ATOM 3302 C C . THR A 1 421 ? -17.765 -1.067 49.694 1.00 81.00 421 THR A C 1
ATOM 3304 O O . THR A 1 421 ? -18.247 -1.087 50.829 1.00 81.00 421 THR A O 1
ATOM 3307 N N . ASP A 1 422 ? -17.732 0.034 48.938 1.00 79.62 422 ASP A N 1
ATOM 3308 C CA . ASP A 1 422 ? -18.307 1.344 49.286 1.00 79.62 422 ASP A CA 1
ATOM 3309 C C . ASP A 1 422 ? -18.969 1.992 48.056 1.00 79.62 422 ASP A C 1
ATOM 3311 O O . ASP A 1 422 ? -18.532 1.777 46.928 1.00 79.62 422 ASP A O 1
ATOM 3315 N N . GLY A 1 423 ? -20.026 2.787 48.236 1.00 81.56 423 GLY A N 1
ATOM 3316 C CA . GLY A 1 423 ? -20.629 3.489 47.102 1.00 81.56 423 GLY A CA 1
ATOM 3317 C C . GLY A 1 423 ? -22.061 3.982 47.263 1.00 81.56 423 GLY A C 1
ATOM 3318 O O . GLY A 1 423 ? -22.712 3.867 48.308 1.00 81.56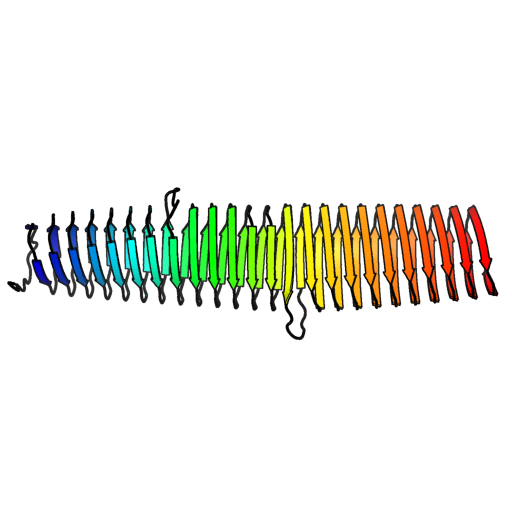 423 GLY A O 1
ATOM 3319 N N . HIS A 1 424 ? -22.572 4.566 46.182 1.00 82.81 424 HIS A N 1
ATOM 3320 C CA . HIS A 1 424 ? -23.939 5.069 46.094 1.00 82.81 424 HIS A CA 1
ATOM 3321 C C . HIS A 1 424 ? -24.677 4.444 44.917 1.00 82.81 424 HIS A C 1
ATOM 3323 O O . HIS A 1 424 ? -24.228 4.544 43.782 1.00 82.81 424 HIS A O 1
ATOM 3329 N N . VAL A 1 425 ? -25.856 3.887 45.179 1.00 83.56 425 VAL A N 1
ATOM 3330 C CA . VAL A 1 425 ? -26.674 3.222 44.165 1.00 83.56 425 VAL A CA 1
ATOM 3331 C C . VAL A 1 425 ? -28.059 3.864 44.107 1.00 83.56 425 VAL A C 1
ATOM 3333 O O . VAL A 1 425 ? -28.738 3.976 45.130 1.00 83.56 425 VAL A O 1
ATOM 3336 N N . CYS A 1 426 ? -28.493 4.257 42.914 1.00 83.38 426 CYS A N 1
ATOM 3337 C CA . CYS A 1 426 ? -29.845 4.715 42.605 1.00 83.38 426 CYS A CA 1
ATOM 3338 C C . CYS A 1 426 ? -30.454 3.781 41.558 1.00 83.38 426 CYS A C 1
ATOM 3340 O O . CYS A 1 426 ? -29.924 3.696 40.455 1.00 83.38 426 CYS A O 1
ATOM 3342 N N . LEU A 1 427 ? -31.548 3.094 41.893 1.00 81.19 427 LEU A N 1
ATOM 3343 C CA . LEU A 1 427 ? -32.229 2.185 40.968 1.00 81.19 427 LEU A CA 1
ATOM 3344 C C . LEU A 1 427 ? -33.699 2.568 40.764 1.00 81.19 427 LEU A C 1
ATOM 3346 O O . LEU A 1 427 ? -34.417 2.759 41.753 1.00 81.19 427 LEU A O 1
ATOM 3350 N N . GLU A 1 428 ? -34.146 2.582 39.508 1.00 81.25 428 GLU A N 1
ATOM 3351 C CA . GLU A 1 428 ? -35.543 2.745 39.094 1.00 81.25 428 GLU A CA 1
ATOM 3352 C C . GLU A 1 428 ? -35.978 1.570 38.195 1.00 81.25 428 GLU A C 1
ATOM 3354 O O . GLU A 1 428 ? -35.347 1.294 37.178 1.00 81.25 428 GLU A O 1
ATOM 3359 N N . PHE A 1 429 ? -37.041 0.851 38.585 1.00 77.56 429 PHE A N 1
ATOM 3360 C CA . PHE A 1 429 ? -37.562 -0.309 37.840 1.00 77.56 429 PHE A CA 1
ATOM 3361 C C . PHE A 1 429 ? -39.070 -0.243 37.621 1.00 77.56 429 PHE A C 1
ATOM 3363 O O . PHE A 1 429 ? -39.832 0.087 38.540 1.00 77.56 429 PHE A O 1
ATOM 3370 N N . THR A 1 430 ? -39.528 -0.713 36.459 1.00 79.62 430 THR A N 1
ATOM 3371 C CA . THR A 1 430 ? -40.957 -1.001 36.286 1.00 79.62 430 THR A CA 1
ATOM 3372 C C . THR A 1 430 ? -41.302 -2.378 36.866 1.00 79.62 430 THR A C 1
ATOM 3374 O O . THR A 1 430 ? -42.137 -2.468 37.778 1.00 79.62 430 THR A O 1
ATOM 3377 N N . GLU A 1 431 ? -40.605 -3.415 36.398 1.00 77.94 431 GLU A N 1
ATOM 3378 C CA . GLU A 1 431 ? -40.645 -4.808 36.851 1.00 77.94 431 GLU A CA 1
ATOM 3379 C C . GLU A 1 431 ? -39.205 -5.341 37.016 1.00 77.94 431 GLU A C 1
ATOM 3381 O O . GLU A 1 431 ? -38.296 -4.885 36.329 1.00 77.94 431 GLU A O 1
ATOM 3386 N N . GLY A 1 432 ? -38.949 -6.251 37.968 1.00 80.19 432 GLY A N 1
ATOM 3387 C CA . GLY A 1 432 ? -37.627 -6.886 38.047 1.00 80.19 432 GLY A CA 1
ATOM 3388 C C . GLY A 1 432 ? -37.219 -7.516 39.379 1.00 80.19 432 GLY A C 1
ATOM 3389 O O . GLY A 1 432 ? -37.949 -7.533 40.383 1.00 80.19 432 GLY A O 1
ATOM 3390 N N . HIS A 1 433 ? -36.002 -8.057 39.384 1.00 81.38 433 HIS A N 1
ATOM 3391 C CA . HIS A 1 433 ? -35.373 -8.698 40.536 1.00 81.38 433 HIS A CA 1
ATOM 3392 C C . HIS A 1 433 ? -34.004 -8.091 40.827 1.00 81.38 433 HIS A C 1
ATOM 3394 O O . HIS A 1 433 ? -33.143 -8.072 39.956 1.00 81.38 433 HIS A O 1
ATOM 3400 N N . VAL A 1 434 ? -33.775 -7.692 42.077 1.00 82.56 434 VAL A N 1
ATOM 3401 C CA . VAL A 1 434 ? -32.507 -7.093 42.509 1.00 82.56 434 VAL A CA 1
ATOM 3402 C C . VAL A 1 434 ? -31.887 -7.919 43.635 1.00 82.56 434 VAL A C 1
ATOM 3404 O O . VAL A 1 434 ? -32.558 -8.214 44.627 1.00 82.56 434 VAL A O 1
ATOM 3407 N N . CYS A 1 435 ? -30.611 -8.268 43.502 1.00 82.12 435 CYS A N 1
ATOM 3408 C CA . CYS A 1 435 ? -29.766 -8.853 44.542 1.00 82.12 435 CYS A CA 1
ATOM 3409 C C . CYS A 1 435 ? -28.623 -7.881 44.853 1.00 82.12 435 CYS A C 1
ATOM 3411 O O . CYS A 1 435 ? -27.903 -7.491 43.939 1.00 82.12 435 CYS A O 1
ATOM 3413 N N . LEU A 1 436 ? -28.459 -7.497 46.121 1.00 79.81 436 LEU A N 1
ATOM 3414 C CA . LEU A 1 436 ? -27.426 -6.550 46.554 1.00 79.81 436 LEU A CA 1
ATOM 3415 C C . LEU A 1 436 ? -26.565 -7.154 47.665 1.00 79.81 436 LEU A C 1
ATOM 3417 O O . LEU A 1 436 ? -27.112 -7.637 48.654 1.00 79.81 436 LEU A O 1
ATOM 3421 N N . GLU A 1 437 ? -25.245 -7.036 47.544 1.00 79.69 437 GLU A N 1
ATOM 3422 C CA . GLU A 1 437 ? -24.272 -7.299 48.608 1.00 79.69 437 GLU A CA 1
ATOM 3423 C C . GLU A 1 437 ? -23.363 -6.070 48.769 1.00 79.69 437 GLU A C 1
ATOM 3425 O O . GLU A 1 437 ? -22.768 -5.605 47.802 1.00 79.69 437 GLU A O 1
ATOM 3430 N N . PHE A 1 438 ? -23.291 -5.479 49.970 1.00 74.69 438 PHE A N 1
ATOM 3431 C CA . PHE A 1 438 ? -22.430 -4.313 50.204 1.00 74.69 438 PHE A CA 1
ATOM 3432 C C . PHE A 1 438 ? -21.845 -4.237 51.615 1.00 74.69 438 PHE A C 1
ATOM 3434 O O . PHE A 1 438 ? -22.449 -4.705 52.588 1.00 74.69 438 PHE A O 1
ATOM 3441 N N . THR A 1 439 ? -20.671 -3.605 51.728 1.00 78.81 439 THR A N 1
ATOM 3442 C CA . THR A 1 439 ? -19.971 -3.422 53.012 1.00 78.81 439 THR A CA 1
ATOM 3443 C C . THR A 1 439 ? -20.315 -2.085 53.677 1.00 78.81 439 THR A C 1
ATOM 3445 O O . THR A 1 439 ? -20.664 -2.067 54.862 1.00 78.81 439 THR A O 1
ATOM 3448 N N . ASP A 1 440 ? -20.253 -0.983 52.926 1.00 71.75 440 ASP A N 1
ATOM 3449 C CA . ASP A 1 440 ? -20.681 0.370 53.306 1.00 71.75 440 ASP A CA 1
ATOM 3450 C C . ASP A 1 440 ? -21.324 1.071 52.090 1.00 71.75 440 ASP A C 1
ATOM 3452 O O . ASP A 1 440 ? -21.154 0.620 50.961 1.00 71.75 440 ASP A O 1
ATOM 3456 N N . GLY A 1 441 ? -22.132 2.112 52.313 1.00 76.12 441 GLY A N 1
ATOM 3457 C CA . GLY A 1 441 ? -22.746 2.877 51.221 1.00 76.12 441 GLY A CA 1
ATOM 3458 C C . GLY A 1 441 ? -24.233 3.209 51.374 1.00 76.12 441 GLY A C 1
ATOM 3459 O O . GLY A 1 441 ? -24.884 2.959 52.397 1.00 76.12 441 GLY A O 1
ATOM 3460 N N . HIS A 1 442 ? -24.793 3.825 50.331 1.00 78.38 442 HIS A N 1
ATOM 3461 C CA . HIS A 1 442 ? -26.173 4.306 50.297 1.00 78.38 442 HIS A CA 1
ATOM 3462 C C . HIS A 1 442 ? -26.931 3.783 49.078 1.00 78.38 442 HIS A C 1
ATOM 3464 O O . HIS A 1 442 ? -26.525 4.022 47.948 1.00 78.38 442 HIS A O 1
ATOM 3470 N N . VAL A 1 443 ? -28.095 3.172 49.310 1.00 80.25 443 VAL A N 1
ATOM 3471 C CA . VAL A 1 443 ? -28.975 2.673 48.244 1.00 80.25 443 VAL A CA 1
ATOM 3472 C C . VAL A 1 443 ? -30.304 3.431 48.257 1.00 80.25 443 VAL A C 1
ATOM 3474 O O . VAL A 1 443 ? -30.956 3.540 49.302 1.00 80.25 443 VAL A O 1
ATOM 3477 N N . CYS A 1 444 ? -30.718 3.935 47.097 1.00 79.75 444 CYS A N 1
ATOM 3478 C CA . CYS A 1 444 ? -32.039 4.495 46.838 1.00 79.75 444 CYS A CA 1
ATOM 3479 C C . CYS A 1 444 ? -32.749 3.638 45.780 1.00 79.75 444 CYS A C 1
ATOM 3481 O O . CYS A 1 444 ? -32.177 3.369 44.730 1.00 79.75 444 CYS A O 1
ATOM 3483 N N . LEU A 1 445 ? -33.975 3.193 46.072 1.00 77.69 445 LEU A N 1
ATOM 3484 C CA . LEU A 1 445 ? -34.741 2.270 45.226 1.00 77.69 445 LEU A CA 1
ATOM 3485 C C . LEU A 1 445 ? -36.146 2.817 44.965 1.00 77.69 445 LEU A C 1
ATOM 3487 O O . LEU A 1 445 ? -36.855 3.148 45.922 1.00 77.69 445 LEU A O 1
ATOM 3491 N N . GLU A 1 446 ? -36.566 2.819 43.703 1.00 76.38 446 GLU A N 1
ATOM 3492 C CA . GLU A 1 446 ? -37.940 3.067 43.263 1.00 76.38 446 GLU A CA 1
ATOM 3493 C C . GLU A 1 446 ? -38.398 1.924 42.342 1.00 76.38 446 GLU A C 1
ATOM 3495 O O . GLU A 1 446 ? -37.697 1.557 41.405 1.00 76.38 446 GLU A O 1
ATOM 3500 N N . PHE A 1 447 ? -39.542 1.293 42.642 1.00 73.00 447 PHE A N 1
ATOM 3501 C CA . PHE A 1 447 ? -40.091 0.225 41.797 1.00 73.00 447 PHE A CA 1
ATOM 3502 C C . PHE A 1 447 ? -41.621 0.184 41.806 1.00 73.00 447 PHE A C 1
ATOM 3504 O O . PHE A 1 447 ? -42.248 0.407 42.852 1.00 73.00 447 PHE A O 1
ATOM 3511 N N . THR A 1 448 ? -42.229 -0.157 40.663 1.00 76.31 448 THR A N 1
ATOM 3512 C CA . THR A 1 448 ? -43.670 -0.475 40.586 1.00 76.31 448 THR A CA 1
ATOM 3513 C C . THR A 1 448 ? -43.983 -1.888 41.075 1.00 76.31 448 THR A C 1
ATOM 3515 O O . THR A 1 448 ? -44.829 -2.034 41.961 1.00 76.31 448 THR A O 1
ATOM 3518 N N . GLU A 1 449 ? -43.305 -2.918 40.555 1.00 69.44 449 GLU A N 1
ATOM 3519 C CA . GLU A 1 449 ? -43.433 -4.320 40.986 1.00 69.44 449 GLU A CA 1
ATOM 3520 C C . GLU A 1 449 ? -42.062 -5.029 40.959 1.00 69.44 449 GLU A C 1
ATOM 3522 O O . GLU A 1 449 ? -41.259 -4.789 40.073 1.00 69.44 449 GLU A O 1
ATOM 3527 N N . GLY A 1 450 ? -41.741 -5.887 41.938 1.00 70.69 450 GLY A N 1
ATOM 3528 C CA . GLY A 1 450 ? -40.439 -6.575 41.950 1.00 70.69 450 GLY A CA 1
ATOM 3529 C C . GLY A 1 450 ? -40.046 -7.210 43.284 1.00 70.69 450 GLY A C 1
ATOM 3530 O O . GLY A 1 450 ? -40.785 -7.140 44.274 1.00 70.69 450 GLY A O 1
ATOM 3531 N N . HIS A 1 451 ? -38.876 -7.857 43.314 1.00 75.06 451 HIS A N 1
ATOM 3532 C CA . HIS A 1 451 ? -38.309 -8.483 44.515 1.00 75.06 451 HIS A CA 1
ATOM 3533 C C . HIS A 1 451 ? -36.873 -8.013 44.768 1.00 75.06 451 HIS A C 1
ATOM 3535 O O . HIS A 1 451 ? -36.022 -8.133 43.894 1.00 75.06 451 HIS A O 1
ATOM 3541 N N . VAL A 1 452 ? -36.583 -7.595 46.005 1.00 77.19 452 VAL A N 1
ATOM 3542 C CA . VAL A 1 452 ? -35.234 -7.215 46.455 1.00 77.19 452 VAL A CA 1
ATOM 3543 C C . VAL A 1 452 ? -34.701 -8.245 47.457 1.00 77.19 452 VAL A C 1
ATOM 3545 O O . VAL A 1 452 ? -35.352 -8.531 48.466 1.00 77.19 452 VAL A O 1
ATOM 3548 N N . CYS A 1 453 ? -33.533 -8.812 47.165 1.00 75.06 453 CYS A N 1
ATOM 3549 C CA . CYS A 1 453 ? -32.713 -9.618 48.067 1.00 75.06 453 CYS A CA 1
ATOM 3550 C C . CYS A 1 453 ? -31.538 -8.768 48.575 1.00 75.06 453 CYS A C 1
ATOM 3552 O O . CYS A 1 453 ? -30.883 -8.095 47.783 1.00 75.06 453 CYS A O 1
ATOM 3554 N N . LEU A 1 454 ? -31.300 -8.819 49.886 1.00 72.25 454 LEU A N 1
ATOM 3555 C CA . LEU A 1 454 ? -30.225 -8.130 50.607 1.00 72.25 454 LEU A CA 1
ATOM 3556 C C . LEU A 1 454 ? -29.407 -9.134 51.417 1.00 72.25 454 LEU A C 1
ATOM 3558 O O . LEU A 1 454 ? -30.026 -10.136 51.867 1.00 72.25 454 LEU A O 1
#

Solvent-accessible surface area (backbone atoms only — not comparable to full-atom values): 19611 Å² total; per-residue (Å²): 143,69,85,55,82,64,81,76,71,83,52,82,52,82,46,80,55,75,43,58,47,51,38,66,54,48,55,45,39,42,39,37,60,36,41,44,40,38,42,39,35,48,33,36,41,39,39,41,40,34,48,33,35,40,40,39,42,42,34,47,33,35,40,41,39,39,41,32,49,34,36,40,40,38,39,39,33,47,35,35,41,40,39,40,40,36,47,34,36,41,38,39,41,41,32,47,35,35,42,40,38,41,40,34,44,38,37,39,41,39,41,39,34,47,36,36,41,39,41,40,40,37,40,50,48,38,41,39,41,40,34,48,37,35,40,41,39,42,43,45,70,63,92,72,50,85,82,35,46,43,43,40,41,36,48,35,36,43,40,41,39,42,40,52,60,32,41,42,39,41,40,34,48,36,36,42,39,40,40,39,36,46,36,38,42,39,40,39,41,32,48,35,36,41,40,41,40,39,35,46,35,37,42,38,39,40,39,33,47,35,37,41,41,39,39,40,33,46,36,38,40,40,41,40,40,33,46,34,39,41,40,40,40,40,33,46,34,38,41,41,39,41,38,34,50,46,54,42,45,40,41,40,36,45,34,39,39,42,38,44,41,53,52,95,58,93,78,82,77,34,48,41,42,40,42,32,46,34,37,38,41,40,41,43,43,60,56,32,39,40,40,40,39,30,45,32,37,38,40,41,40,40,36,42,34,37,38,40,40,41,41,32,45,33,36,38,39,39,41,40,33,43,34,37,40,39,39,40,41,34,45,33,38,39,39,40,42,40,32,44,34,37,39,40,38,40,41,33,43,34,36,40,39,39,40,40,35,42,34,38,40,40,40,42,40,34,44,33,37,38,40,39,39,40,35,44,33,37,39,40,39,40,41,33,44,34,36,41,40,40,39,40,35,45,32,37,39,40,40,39,41,34,43,35,38,39,39,38,41,40,33,42,33,37,39,39,40,41,40,36,44,34,37,40,38,40,40,41,34,46,35,38,40,39,40,48,47,69,74,48,70,47,80,46,81,47,69,77,45,72,51,80,48,115

Radius of gyration: 35.61 Å; Cα contacts (8 Å, |Δi|>4): 1518; chains: 1; bounding box: 84×34×109 Å

InterPro domains:
  IPR047002 T-complex protein 10, C-terminal domain superfamily [G3DSA:2.60.450.20] (14-146)
  IPR047002 T-complex protein 10, C-terminal domain superfamily [G3DSA:2.60.450.20] (171-293)
  IPR047002 T-complex protein 10, C-terminal domain superfamily [G3DSA:2.60.450.20] (329-454)

Foldseek 3Di:
DDEDEDDDDEDEDEDDEEDEYEYEEEEYEYEYEEEHYEYEYEEYAYEYEYEEYAEEYEYEEYHEEYEYEEYHYEYEYAEYHYEYEYEEYHYEYEYAEYHYEYEYEEYEYEYEYEEYHYEYEYAYYEYEYEYEEYHYEYEYDDPDPVPYEYEYEYEEYEYEYEEEEDEYEYEYEEYEEEYEYEEYEYEYEYAEYEYEYEYEEYEYEYEYAEYEYEYEYAEYEYEYEYAEYEYEYEYAEYEYEYEYQYYEYEYEYAEYEYEYEYDDDDDDEYEYEYEYAEYEYEYEEAEYEYEYEYAEYEYEYEYAEYEYEYEYAEYEYEYEYAEYEYEYEYAEYEYEYEYAEYEYEYEYAEYEYEYEYAEYEYEYEYAEYEYEYEYAEYEYEYEYAEYEYEYEYAEYEYEYEYAEYEYEYEYAEYEYEYEYAEYEYEYEYAEYEYEYHYNYYYYHYHYNYYYYHD

Mean predicted aligned error: 12.88 Å